Protein AF-A0A6A3A1A5-F1 (afdb_monomer_lite)

pLDDT: mean 79.84, std 13.4, range [32.91, 95.06]

InterPro domains:
  IPR002547 tRNA-binding domain [PF01588] (371-447)
  IPR002547 tRNA-binding domain [PS50886] (339-449)
  IPR009080 Aminoacyl-tRNA synthetase, class Ia, anticodon-binding [SSF47323] (208-322)
  IPR012340 Nucleic acid-binding, OB-fold [G3DSA:2.40.50.140] (374-508)
  IPR012340 Nucleic acid-binding, OB-fold [SSF50249] (371-505)
  IPR014729 Rossmann-like alpha/beta/alpha sandwich fold [G3DSA:3.40.50.620] (136-207)
  IPR015413 Methionyl/Leucyl tRNA synthetase [PF09334] (20-138)
  IPR023458 Methionine-tRNA ligase, type 1 [PTHR45765] (136-325)
  IPR041872 Methionyl-tRNA synthetase, anticodon-binding domain [PF19303] (242-322)
  IPR041872 Methionyl-tRNA synthetase, anticodon-binding domain [cd07957] (204-322)

Organism: Hibiscus syriacus (NCBI:txid106335)

Radius of gyration: 35.52 Å; chains: 1; bounding box: 80×57×91 Å

Secondary structure (DSSP, 8-state):
-EEEEEEEEEETTEEPPGGGEEEE---TTT--TTEESSB-TTT--B--TTT-EEEEETTT-PPPEEEEEEEEEE-GGGGHHHHHHHHHHHHHHTT--HHHHHHHHHHHHH----EE-EES-SSSEEPSSGGGTT-EE----SGGG-S----------PPPPEETTB--BTTTTBS--HHHHHHHT------SSEE-HHHHHHHIIIIIIIIIIHHHHHHHHHHHSTTS-TTSPPP-TTGGGSHHHHHHHHHHHHHHHHHHHHHHTT-HHHHHHHHHHHHHHHHHHHGGGGT-TTHHHHHHHHHHHHHHHHHHHHTTT-HHHHHHHHHHHHHHT-HHHHTT--GGGS---SGGGSHHHHHT-GGGSSPPPEEEEE--SSSSPEEEEESGGGTS-HHHHTT----EE-SSPPEEETTEEE--EE-EEE-TTSS-EEE-BPPTTPPTTPPPB-TT---PPPSS--GGGTHHHHHGGGEEE-TTSBEEETTEEPEETTEE-B-SS--S-EE-

Foldseek 3Di:
DDKDKDKAWADVPAGDDQQQKFAFDLDPVFRRGGQTCQAGPGPGDGHHSVSGDQIAGNPPRDGTDIDIDMFDWDPVLVCLVVVVVCCVVLCVQQVEDPVVNVVVVVCSVVPDDIDTQKDQDCDADADPDPSGRNIHGRDDDDVVVVDDDDDDRYHYDDDAADEPPGRDDPVVVGDADPVNCVVVPDQDDDDDSYDDPVVVVCCCVVQVVVQVVVLLVVLLCQCQDPPHVLLFQFDDPPLCVDPLSVVLLVLQLVLLVQLVVCVSSVVVVSLVVSLSVLSNSLVVLLVCCVPDDVCVNSSSLLSVLSLLVSLLSCCVPCVVVSCVSVVSSCVSQLQNVVLVDDPVLRQDSPPPPCSSVVSSNSNNSDFGWDWDFAFQPDPGTFIAIHPCCVAAPPVNVPPAAADKAQQEDFDSNRNDGGRIGTKWFAAPNRPHIWTFGAPPPADRNFDWDFPPDDDDDDNHDDVVVVVVVVQQVQWFAAPVQFTDGVNTFGATPNGTTGTDDRHRTGMD

Structure (mmCIF, N/CA/C/O backbone):
data_AF-A0A6A3A1A5-F1
#
_entry.id   AF-A0A6A3A1A5-F1
#
loop_
_atom_site.group_PDB
_atom_site.id
_atom_site.type_symbol
_atom_site.label_atom_id
_atom_site.label_alt_id
_atom_site.label_comp_id
_atom_site.label_asym_id
_atom_site.label_entity_id
_atom_site.label_seq_id
_atom_site.pdbx_PDB_ins_code
_atom_site.Cartn_x
_atom_site.Cartn_y
_atom_site.Cartn_z
_atom_site.occupancy
_atom_site.B_iso_or_equiv
_atom_site.auth_seq_id
_atom_site.auth_comp_id
_atom_site.auth_asym_id
_atom_site.auth_atom_id
_atom_site.pdbx_PDB_model_num
ATOM 1 N N . MET A 1 1 ? -13.656 -14.746 38.574 1.00 76.81 1 MET A N 1
ATOM 2 C CA . MET A 1 1 ? -15.006 -14.304 38.149 1.00 76.81 1 MET A CA 1
ATOM 3 C C . MET A 1 1 ? -15.901 -14.250 39.373 1.00 76.81 1 MET A C 1
ATOM 5 O O . MET A 1 1 ? -15.632 -14.984 40.316 1.00 76.81 1 MET A O 1
ATOM 9 N N . ARG A 1 2 ? -16.934 -13.405 39.369 1.00 81.06 2 ARG A N 1
ATOM 10 C CA . ARG A 1 2 ? -17.910 -13.307 40.463 1.00 81.06 2 ARG A CA 1
ATOM 11 C C . ARG A 1 2 ? -19.322 -13.507 39.933 1.00 81.06 2 ARG A C 1
ATOM 13 O O . ARG A 1 2 ? -19.659 -12.986 38.877 1.00 81.06 2 ARG A O 1
ATOM 20 N N . ASP A 1 3 ? -20.136 -14.246 40.668 1.00 82.56 3 ASP A N 1
ATOM 21 C CA . ASP A 1 3 ? -21.567 -14.363 40.411 1.00 82.56 3 ASP A CA 1
ATOM 22 C C . ASP A 1 3 ? -22.313 -13.227 41.117 1.00 82.56 3 ASP A C 1
ATOM 24 O O . ASP A 1 3 ? -22.143 -13.025 42.321 1.00 82.56 3 ASP A O 1
ATOM 28 N N . VAL A 1 4 ? -23.102 -12.462 40.367 1.00 78.06 4 VAL A N 1
ATOM 29 C CA . VAL A 1 4 ? -23.831 -11.301 40.880 1.00 78.06 4 VAL A CA 1
ATOM 30 C C . VAL A 1 4 ? -25.285 -11.359 40.433 1.00 78.06 4 VAL A C 1
ATOM 32 O O . VAL A 1 4 ? -25.590 -11.536 39.253 1.00 78.06 4 VAL A O 1
ATOM 35 N N . LYS A 1 5 ? -26.196 -11.147 41.383 1.00 76.00 5 LYS A N 1
ATOM 36 C CA . LYS A 1 5 ? -27.629 -10.981 41.131 1.00 76.00 5 LYS A CA 1
ATOM 37 C C . LYS A 1 5 ? -27.909 -9.526 40.728 1.00 76.00 5 LYS A C 1
ATOM 39 O O . LYS A 1 5 ? -27.595 -8.612 41.485 1.00 76.00 5 LYS A O 1
ATOM 44 N N . GLN A 1 6 ? -28.491 -9.305 39.552 1.00 65.69 6 GLN A N 1
ATOM 45 C CA . GLN A 1 6 ? -28.834 -7.980 39.023 1.00 65.69 6 GLN A CA 1
ATOM 46 C C . GLN A 1 6 ? -30.323 -7.860 38.703 1.00 65.69 6 GLN A C 1
ATOM 48 O O . GLN A 1 6 ? -30.941 -8.811 38.221 1.00 65.69 6 GLN A O 1
ATOM 53 N N . ARG A 1 7 ? -30.882 -6.664 38.920 1.00 65.12 7 ARG A N 1
ATOM 54 C CA . ARG A 1 7 ? -32.235 -6.299 38.484 1.00 65.12 7 ARG A CA 1
ATOM 55 C C . ARG A 1 7 ? -32.226 -5.926 37.006 1.00 65.12 7 ARG A C 1
ATOM 57 O O . ARG A 1 7 ? -31.528 -4.997 36.620 1.00 65.12 7 ARG A O 1
ATOM 64 N N . MET A 1 8 ? -33.042 -6.599 36.202 1.00 64.38 8 MET A N 1
ATOM 65 C CA . MET A 1 8 ? -33.191 -6.329 34.772 1.00 64.38 8 MET A CA 1
ATOM 66 C C . MET A 1 8 ? -34.651 -6.281 34.326 1.00 64.38 8 MET A C 1
ATOM 68 O O . MET A 1 8 ? -35.549 -6.810 34.976 1.00 64.38 8 MET A O 1
ATOM 72 N N . VAL A 1 9 ? -34.890 -5.628 33.191 1.00 60.69 9 VAL A N 1
ATOM 73 C CA . VAL A 1 9 ? -36.220 -5.351 32.637 1.00 60.69 9 VAL A CA 1
ATOM 74 C C . VAL A 1 9 ? -36.579 -6.409 31.575 1.00 60.69 9 VAL A C 1
ATOM 76 O O . VAL A 1 9 ? -35.841 -6.620 30.612 1.00 60.69 9 VAL A O 1
ATOM 79 N N . GLY A 1 10 ? -37.711 -7.110 31.724 1.00 61.41 10 GLY A N 1
ATOM 80 C CA . GLY A 1 10 ? -38.083 -8.248 30.865 1.00 61.41 10 GLY A CA 1
ATOM 81 C C . GLY A 1 10 ? -39.586 -8.447 30.629 1.00 61.41 10 GLY A C 1
ATOM 82 O O . GLY A 1 10 ? -40.432 -7.804 31.241 1.00 61.41 10 GLY A O 1
ATOM 83 N N . LYS A 1 11 ? -39.944 -9.353 29.711 1.00 59.53 11 LYS A N 1
ATOM 84 C CA . LYS A 1 11 ? -41.314 -9.881 29.530 1.00 59.53 11 LYS A CA 1
ATOM 85 C C . LYS A 1 11 ? -41.496 -11.130 30.410 1.00 59.53 11 LYS A C 1
ATOM 87 O O . LYS A 1 11 ? -40.517 -11.731 30.850 1.00 59.53 11 LYS A O 1
ATOM 92 N N . LEU A 1 12 ? -42.742 -11.560 30.634 1.00 44.59 12 LEU A N 1
ATOM 93 C CA . LEU A 1 12 ? -43.033 -12.895 31.164 1.00 44.59 12 LEU A CA 1
ATOM 94 C C . LEU A 1 12 ? -42.246 -13.962 30.366 1.00 44.59 12 LEU A C 1
ATOM 96 O O . LEU A 1 12 ? -42.511 -14.164 29.185 1.00 44.59 12 LEU A O 1
ATOM 100 N N . GLY A 1 13 ? -41.236 -14.564 31.000 1.00 49.72 13 GLY A N 1
ATOM 101 C CA . GLY A 1 13 ? -40.417 -15.657 30.454 1.00 49.72 13 GLY A CA 1
ATOM 102 C C . GLY A 1 13 ? -39.107 -15.264 29.752 1.00 49.72 13 GLY A C 1
ATOM 103 O O . GLY A 1 13 ? -38.306 -16.153 29.502 1.00 49.72 13 GLY A O 1
ATOM 104 N N . TYR A 1 14 ? -38.846 -13.978 29.465 1.00 53.47 14 TYR A N 1
ATOM 105 C CA . TYR A 1 14 ? -37.636 -13.546 28.735 1.00 53.47 14 TYR A CA 1
ATOM 106 C C . TYR A 1 14 ? -37.148 -12.154 29.158 1.00 53.47 14 TYR A C 1
ATOM 108 O O . TYR A 1 14 ? -37.941 -11.212 29.223 1.00 53.47 14 TYR A O 1
ATOM 116 N N . LEU A 1 15 ? -35.842 -11.991 29.374 1.00 58.62 15 LEU A N 1
ATOM 117 C CA . LEU A 1 15 ? -35.210 -10.680 29.559 1.00 58.62 15 LEU A CA 1
ATOM 118 C C . LEU A 1 15 ? -34.988 -10.006 28.198 1.00 58.62 15 LEU A C 1
ATOM 120 O O . LEU A 1 15 ? -34.733 -10.677 27.197 1.00 58.62 15 LEU A O 1
ATOM 124 N N . LYS A 1 16 ? -35.174 -8.684 28.124 1.00 59.16 16 LYS A N 1
ATOM 125 C CA . LYS A 1 16 ? -35.008 -7.928 26.875 1.00 59.16 16 LYS A CA 1
ATOM 126 C C . LYS A 1 16 ? -33.674 -7.206 26.879 1.00 59.16 16 LYS A C 1
ATOM 128 O O . LYS A 1 16 ? -33.283 -6.640 27.889 1.00 59.16 16 LYS A O 1
ATOM 133 N N . ALA A 1 17 ? -33.018 -7.195 25.722 1.00 60.91 17 ALA A N 1
ATOM 134 C CA . ALA A 1 17 ? -31.875 -6.324 25.499 1.00 60.91 17 ALA A CA 1
ATOM 135 C C . ALA A 1 17 ? -32.275 -4.856 25.737 1.00 60.91 17 ALA A C 1
ATOM 137 O O . ALA A 1 17 ? -33.396 -4.465 25.404 1.00 60.91 17 ALA A O 1
ATOM 138 N N . GLU A 1 18 ? -31.358 -4.062 26.285 1.00 58.53 18 GLU A N 1
ATOM 139 C CA . GLU A 1 18 ? -31.591 -2.686 26.755 1.00 58.53 18 GLU A CA 1
ATOM 140 C C . GLU A 1 18 ? -32.199 -1.785 25.662 1.00 58.53 18 GLU A C 1
ATOM 142 O O . GLU A 1 18 ? -33.155 -1.057 25.915 1.00 58.53 18 GLU A O 1
ATOM 147 N N . TRP A 1 19 ? -31.775 -1.956 24.404 1.00 57.47 19 TRP A N 1
ATOM 148 C CA . TRP A 1 19 ? -32.300 -1.240 23.229 1.00 57.47 19 TRP A CA 1
ATOM 149 C C . TRP A 1 19 ? -33.741 -1.611 22.824 1.00 57.47 19 TRP A C 1
ATOM 151 O O . TRP A 1 19 ? -34.354 -0.942 21.987 1.00 57.47 19 TRP A O 1
ATOM 161 N N . ARG A 1 20 ? -34.300 -2.701 23.369 1.00 73.69 20 ARG A N 1
ATOM 162 C CA . ARG A 1 20 ? -35.697 -3.122 23.138 1.00 73.69 20 ARG A CA 1
ATOM 163 C C . ARG A 1 20 ? -36.667 -2.548 24.168 1.00 73.69 20 ARG A C 1
ATOM 165 O O . ARG A 1 20 ? -37.877 -2.759 24.024 1.00 73.69 20 ARG A O 1
ATOM 172 N N . VAL A 1 21 ? -36.161 -1.862 25.189 1.00 81.88 21 VAL A N 1
ATOM 173 C CA . VAL A 1 21 ? -36.958 -1.095 26.147 1.00 81.88 21 VAL A CA 1
ATOM 174 C C . VAL A 1 21 ? -36.937 0.362 25.701 1.00 81.88 21 VAL A C 1
ATOM 176 O O . VAL A 1 21 ? -35.873 0.918 25.440 1.00 81.88 21 VAL A O 1
ATOM 179 N N . VAL A 1 22 ? -38.117 0.957 25.573 1.00 87.44 22 VAL A N 1
ATOM 180 C CA . VAL A 1 22 ? -38.284 2.386 25.299 1.00 87.44 22 VAL A CA 1
ATOM 181 C C . VAL A 1 22 ? -39.230 2.982 26.327 1.00 87.44 22 VAL A C 1
ATOM 183 O O . VAL A 1 22 ? -40.044 2.264 26.899 1.00 87.44 22 VAL A O 1
ATOM 186 N N . GLY A 1 23 ? -39.135 4.273 26.585 1.00 90.69 23 GLY A N 1
ATOM 187 C CA . GLY A 1 23 ? -40.012 4.950 27.530 1.00 90.69 23 GLY A CA 1
ATOM 188 C C . GLY A 1 23 ? -39.752 6.443 27.546 1.00 90.69 23 GLY A C 1
ATOM 189 O O . GLY A 1 23 ? -38.970 6.962 26.750 1.00 90.69 23 GLY A O 1
ATOM 190 N N . THR A 1 24 ? -40.394 7.127 28.477 1.00 93.31 24 THR A N 1
ATOM 191 C CA . THR A 1 24 ? -40.238 8.564 28.649 1.00 93.31 24 THR A CA 1
ATOM 192 C C . THR A 1 24 ? -38.927 8.869 29.378 1.00 93.31 24 THR A C 1
ATOM 194 O O . THR A 1 24 ? -38.619 8.290 30.424 1.00 93.31 24 THR A O 1
ATOM 197 N N . CYS A 1 25 ? -38.136 9.786 28.816 1.00 92.12 25 CYS A N 1
ATOM 198 C CA . CYS A 1 25 ? -36.858 10.227 29.363 1.00 92.12 25 CYS A CA 1
ATOM 199 C C . CYS A 1 25 ? -37.052 10.750 30.799 1.00 92.12 25 CYS A C 1
ATOM 201 O O . CYS A 1 25 ? -37.903 11.619 31.018 1.00 92.12 25 CYS A O 1
ATOM 203 N N . PRO A 1 26 ? -36.276 10.264 31.787 1.00 91.56 26 PRO A N 1
ATOM 204 C CA . PRO A 1 26 ? -36.443 10.687 33.175 1.00 91.56 26 PRO A CA 1
ATOM 205 C C . PRO A 1 26 ? -35.961 12.117 33.436 1.00 91.56 26 PRO A C 1
ATOM 207 O O . PRO A 1 26 ? -36.340 12.706 34.448 1.00 91.56 26 PRO A O 1
ATOM 210 N N . ASP A 1 27 ? -35.151 12.672 32.533 1.00 88.81 27 ASP A N 1
ATOM 211 C CA . ASP A 1 27 ? -34.577 14.007 32.647 1.00 88.81 27 ASP A CA 1
ATOM 212 C C . ASP A 1 27 ? -35.651 15.102 32.538 1.00 88.81 27 ASP A C 1
ATOM 214 O O . ASP A 1 27 ? -36.343 15.212 31.521 1.00 88.81 27 ASP A O 1
ATOM 218 N N . GLY A 1 28 ? -35.791 15.902 33.602 1.00 80.38 28 GLY A N 1
ATOM 219 C CA . GLY A 1 28 ? -36.913 16.828 33.799 1.00 80.38 28 GLY A CA 1
ATOM 220 C C . GLY A 1 28 ? -37.053 17.924 32.737 1.00 80.38 28 GLY A C 1
ATOM 221 O O . GLY A 1 28 ? -38.156 18.425 32.545 1.00 80.38 28 GLY A O 1
ATOM 222 N N . GLY A 1 29 ? -35.977 18.256 32.014 1.00 86.12 29 GLY A N 1
ATOM 223 C CA . GLY A 1 29 ? -36.004 19.223 30.910 1.00 86.12 29 GLY A CA 1
ATOM 224 C C . GLY A 1 29 ? -36.288 18.616 29.531 1.00 86.12 29 GLY A C 1
ATOM 225 O O . GLY A 1 29 ? -36.500 19.348 28.569 1.00 86.12 29 GLY A O 1
ATOM 226 N N . CYS A 1 30 ? -36.285 17.285 29.396 1.00 90.44 30 CYS A N 1
ATOM 227 C CA . CYS A 1 30 ? -36.340 16.618 28.094 1.00 90.44 30 CYS A CA 1
ATOM 228 C C . CYS A 1 30 ? -37.733 16.068 27.758 1.00 90.44 30 CYS A C 1
ATOM 230 O O . CYS A 1 30 ? -38.240 16.328 26.658 1.00 90.44 30 CYS A O 1
ATOM 232 N N . ASN A 1 31 ? -38.303 15.281 28.685 1.00 87.50 31 ASN A N 1
ATOM 233 C CA . ASN A 1 31 ? -39.587 14.570 28.568 1.00 87.50 31 ASN A CA 1
ATOM 234 C C . ASN A 1 31 ? -39.812 13.860 27.215 1.00 87.50 31 ASN A C 1
ATOM 236 O O . ASN A 1 31 ? -40.934 13.774 26.729 1.00 87.50 31 ASN A O 1
ATOM 240 N N . TYR A 1 32 ? -38.747 13.366 26.574 1.00 92.44 32 TYR A N 1
ATOM 241 C CA . TYR A 1 32 ? -38.861 12.627 25.315 1.00 92.44 32 TYR A CA 1
ATOM 242 C C . TYR A 1 32 ? -39.526 11.272 25.550 1.00 92.44 32 TYR A C 1
ATOM 244 O O . TYR A 1 32 ? -38.970 10.450 26.269 1.00 92.44 32 TYR A O 1
ATOM 252 N N . ASP A 1 33 ? -40.687 11.037 24.949 1.00 90.81 33 ASP A N 1
ATOM 253 C CA . ASP A 1 33 ? -41.569 9.890 25.210 1.00 90.81 33 ASP A CA 1
ATOM 254 C C . ASP A 1 33 ? -41.055 8.535 24.690 1.00 90.81 33 ASP A C 1
ATOM 256 O O . ASP A 1 33 ? -41.625 7.486 25.004 1.00 90.81 33 ASP A O 1
ATOM 260 N N . SER A 1 34 ? -40.002 8.555 23.872 1.00 89.94 34 SER A N 1
ATOM 261 C CA . SER A 1 34 ? -39.495 7.408 23.112 1.00 89.94 34 SER A CA 1
ATOM 262 C C . SER A 1 34 ? -37.984 7.218 23.288 1.00 89.94 34 SER A C 1
ATOM 264 O O . SER A 1 34 ? -37.296 6.732 22.389 1.00 89.94 34 SER A O 1
ATOM 266 N N . ALA A 1 35 ? -37.448 7.599 24.450 1.00 89.00 35 ALA A N 1
ATOM 267 C CA . ALA A 1 35 ? -36.057 7.350 24.816 1.00 89.00 35 ALA A CA 1
ATOM 268 C C . ALA A 1 35 ? -35.770 5.843 24.880 1.00 89.00 35 ALA A C 1
ATOM 270 O O . ALA A 1 35 ? -36.608 5.064 25.340 1.00 89.00 35 ALA A O 1
ATOM 271 N N . ARG A 1 36 ? -34.584 5.420 24.422 1.00 87.62 36 ARG A N 1
ATOM 272 C CA . ARG A 1 36 ? -34.140 4.024 24.528 1.00 87.62 36 ARG A CA 1
ATOM 273 C C . ARG A 1 36 ? -33.562 3.759 25.915 1.00 87.62 36 ARG A C 1
ATOM 275 O O . ARG A 1 36 ? -33.105 4.678 26.589 1.00 87.62 36 ARG A O 1
ATOM 282 N N . GLY A 1 37 ? -33.590 2.495 26.331 1.00 82.00 37 GLY A N 1
ATOM 283 C CA . GLY A 1 37 ? -33.089 2.065 27.634 1.00 82.00 37 GLY A CA 1
ATOM 284 C C . GLY A 1 37 ? -31.610 2.351 27.878 1.00 82.00 37 GLY A C 1
ATOM 285 O O . GLY A 1 37 ? -31.226 2.435 29.033 1.00 82.00 37 GLY A O 1
ATOM 286 N N . ASP A 1 38 ? -30.811 2.518 26.823 1.00 79.75 38 ASP A N 1
ATOM 287 C CA . ASP A 1 38 ? -29.381 2.839 26.875 1.00 79.75 38 ASP A CA 1
ATOM 288 C C . ASP A 1 38 ? -29.088 4.342 26.729 1.00 79.75 38 ASP A C 1
ATOM 290 O O . ASP A 1 38 ? -28.154 4.868 27.337 1.00 79.75 38 ASP A O 1
ATOM 294 N N . GLN A 1 39 ? -29.875 5.054 25.917 1.00 84.12 39 GLN A N 1
ATOM 295 C CA . GLN A 1 39 ? -29.650 6.467 25.623 1.00 84.12 39 GLN A CA 1
ATOM 296 C C . GLN A 1 39 ? -30.929 7.177 25.156 1.00 84.12 39 GLN A C 1
ATOM 298 O O . GLN A 1 39 ? -31.705 6.659 24.347 1.00 84.12 39 GLN A O 1
ATOM 303 N N . CYS A 1 40 ? -31.123 8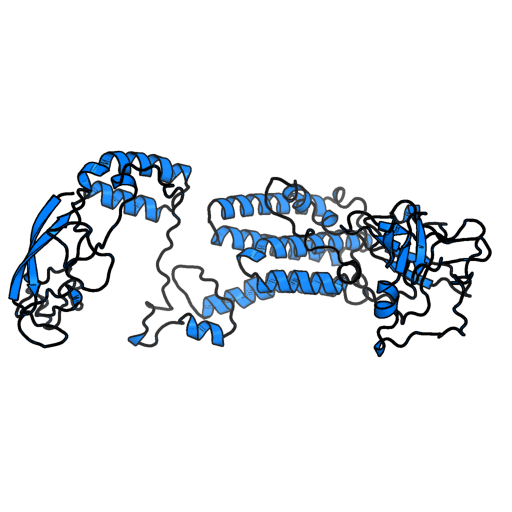.420 25.600 1.00 86.00 40 CYS A N 1
ATOM 304 C CA . CYS A 1 40 ? -32.138 9.306 25.035 1.00 86.00 40 CYS A CA 1
ATOM 305 C C . CYS A 1 40 ? -31.648 9.929 23.720 1.00 86.00 40 CYS A C 1
ATOM 307 O O . CYS A 1 40 ? -30.655 10.650 23.706 1.00 86.00 40 CYS A O 1
ATOM 309 N N . GLU A 1 41 ? -32.381 9.736 22.625 1.00 85.12 41 GLU A N 1
ATOM 310 C CA . GLU A 1 41 ? -32.012 10.298 21.314 1.00 85.12 41 GLU A CA 1
ATOM 311 C C . GLU A 1 41 ? -32.230 11.816 21.215 1.00 85.12 41 GLU A C 1
ATOM 313 O O . GLU A 1 41 ? -31.606 12.464 20.381 1.00 85.12 41 GLU A O 1
ATOM 318 N N . LYS A 1 42 ? -33.080 12.399 22.075 1.00 86.25 42 LYS A N 1
ATOM 319 C CA . LYS A 1 42 ? -33.354 13.845 22.079 1.00 86.25 42 LYS A CA 1
ATOM 320 C C . LYS A 1 42 ? -32.294 14.645 22.839 1.00 86.25 42 LYS A C 1
ATOM 322 O O . LYS A 1 42 ? -31.847 15.669 22.342 1.00 86.25 42 LYS A O 1
ATOM 327 N N . CYS A 1 43 ? -31.912 14.212 24.045 1.00 88.06 43 CYS A N 1
ATOM 328 C CA . CYS A 1 43 ? -30.941 14.938 24.883 1.00 88.06 43 CYS A CA 1
ATOM 329 C C . CYS A 1 43 ? -29.560 14.273 24.980 1.00 88.06 43 CYS A C 1
ATOM 331 O O . CYS A 1 43 ? -28.675 14.814 25.632 1.00 88.06 43 CYS A O 1
ATOM 333 N N . GLY A 1 44 ? -29.362 13.093 24.384 1.00 81.69 44 GLY A N 1
ATOM 334 C CA . GLY A 1 44 ? -28.078 12.383 24.367 1.00 81.69 44 GLY A CA 1
ATOM 335 C C . GLY A 1 44 ? -27.676 11.712 25.686 1.00 81.69 44 GLY A C 1
ATOM 336 O O . GLY A 1 44 ? -26.667 11.006 25.711 1.00 81.69 44 GLY A O 1
ATOM 337 N N . LYS A 1 45 ? -28.448 11.888 26.767 1.00 83.69 45 LYS A N 1
ATOM 338 C CA . LYS A 1 45 ? -28.160 11.324 28.094 1.00 83.69 45 LYS A CA 1
ATOM 339 C C . LYS A 1 45 ? -28.122 9.794 28.046 1.00 83.69 45 LYS A C 1
ATOM 341 O O . LYS A 1 45 ? -29.052 9.182 27.520 1.00 83.69 45 LYS A O 1
ATOM 346 N N . LEU A 1 46 ? -27.068 9.203 28.611 1.00 82.50 46 LEU A N 1
ATOM 347 C CA . LEU A 1 46 ? -26.982 7.762 28.863 1.00 82.50 46 LEU A CA 1
ATOM 348 C C . LEU A 1 46 ? -27.935 7.399 30.004 1.00 82.50 46 LEU A C 1
ATOM 350 O O . LEU A 1 46 ? -27.969 8.094 31.020 1.00 82.50 46 LEU A O 1
ATOM 354 N N . LEU A 1 47 ? -28.721 6.347 29.814 1.00 82.38 47 LEU A N 1
ATOM 355 C CA . LEU A 1 47 ? -29.782 5.931 30.729 1.00 82.38 47 LEU A CA 1
ATOM 356 C C . LEU A 1 47 ? -29.585 4.471 31.129 1.00 82.38 47 LEU A C 1
ATOM 358 O O . LEU A 1 47 ? -28.976 3.698 30.392 1.00 82.38 47 LEU A O 1
ATOM 362 N N . ASN A 1 48 ? -30.148 4.089 32.275 1.00 80.81 48 ASN A N 1
ATOM 363 C CA . ASN A 1 48 ? -30.448 2.686 32.543 1.00 80.81 48 ASN A CA 1
ATOM 364 C C . ASN A 1 48 ? -31.916 2.393 32.194 1.00 80.81 48 ASN A C 1
ATOM 366 O O . ASN A 1 48 ? -32.795 3.198 32.519 1.00 80.81 48 ASN A O 1
ATOM 370 N N . PRO A 1 49 ? -32.255 1.211 31.645 1.00 81.06 49 PRO A N 1
ATOM 371 C CA . PRO A 1 49 ? -33.639 0.891 31.286 1.00 81.06 49 PRO A CA 1
ATOM 372 C C . PRO A 1 49 ? -34.616 0.923 32.469 1.00 81.06 49 PRO A C 1
ATOM 374 O O . PRO A 1 49 ? -35.817 1.086 32.274 1.00 81.06 49 PRO A O 1
ATOM 377 N N . THR A 1 50 ? -34.112 0.744 33.695 1.00 82.38 50 THR A N 1
ATOM 378 C CA . THR A 1 50 ? -34.885 0.818 34.944 1.00 82.38 50 THR A CA 1
ATOM 379 C C . THR A 1 50 ? -35.255 2.242 35.354 1.00 82.38 50 THR A C 1
ATOM 381 O O . THR A 1 50 ? -36.121 2.407 36.205 1.00 82.38 50 THR A O 1
ATOM 384 N N . GLU A 1 51 ? -34.598 3.254 34.788 1.00 86.31 51 GLU A N 1
ATOM 385 C CA . GLU A 1 51 ? -34.826 4.673 35.091 1.00 86.31 51 GLU A CA 1
ATOM 386 C C . GLU A 1 51 ? -35.864 5.310 34.158 1.00 86.31 51 GLU A C 1
ATOM 388 O O . GLU A 1 51 ? -36.335 6.413 34.424 1.00 86.31 51 GLU A O 1
ATOM 393 N N . LEU A 1 52 ? -36.232 4.636 33.063 1.00 87.50 52 LEU A N 1
ATOM 394 C CA . LEU A 1 52 ? -37.246 5.127 32.134 1.00 87.50 52 LEU A CA 1
ATOM 395 C C . LEU A 1 52 ? -38.608 5.252 32.825 1.00 87.50 52 LEU A C 1
ATOM 397 O O . LEU A 1 52 ? -39.080 4.323 33.484 1.00 87.50 52 LEU A O 1
ATOM 401 N N . LYS A 1 53 ? -39.275 6.387 32.606 1.00 89.81 53 LYS A N 1
ATOM 402 C CA . LYS A 1 53 ? -40.677 6.574 32.988 1.00 89.81 53 LYS A CA 1
ATOM 403 C C . LYS A 1 53 ? -41.558 5.842 31.976 1.00 89.81 53 LYS A C 1
ATOM 405 O O . LYS A 1 53 ? -41.256 5.843 30.787 1.00 89.81 53 LYS A O 1
ATOM 410 N N . GLU A 1 54 ? -42.629 5.209 32.447 1.00 88.94 54 GLU A N 1
ATOM 411 C CA . GLU A 1 54 ? -43.577 4.460 31.602 1.00 88.94 54 GLU A CA 1
ATOM 412 C C . GLU A 1 54 ? -42.886 3.520 30.590 1.00 88.94 54 GLU A C 1
ATOM 414 O O . GLU A 1 54 ? -43.096 3.621 29.373 1.00 88.94 54 GLU A O 1
ATOM 419 N N . PRO A 1 55 ? -42.010 2.612 31.062 1.00 88.06 55 PRO A N 1
ATOM 420 C CA . PRO A 1 55 ? -41.256 1.761 30.165 1.00 88.06 55 PRO A CA 1
ATOM 421 C C . PRO A 1 55 ? -42.213 0.843 29.404 1.00 88.06 55 PRO A C 1
ATOM 423 O O . PRO A 1 55 ? -43.124 0.229 29.964 1.00 88.06 55 PRO A O 1
ATOM 426 N N . ARG A 1 56 ? -41.964 0.703 28.109 1.00 87.44 56 ARG A N 1
ATOM 427 C CA . ARG A 1 56 ? -42.700 -0.159 27.192 1.00 87.44 56 ARG A CA 1
ATOM 428 C C . ARG A 1 56 ? -41.742 -0.918 26.293 1.00 87.44 56 ARG A C 1
ATOM 430 O O . ARG A 1 56 ? -40.622 -0.507 25.988 1.00 87.44 56 ARG A O 1
ATOM 437 N N . CYS A 1 57 ? -42.164 -2.098 25.870 1.00 83.00 57 CYS A N 1
ATOM 438 C CA . CYS A 1 57 ? -41.391 -2.870 24.914 1.00 83.00 57 CYS A CA 1
ATOM 439 C C . CYS A 1 57 ? -41.529 -2.302 23.500 1.00 83.00 57 CYS A C 1
ATOM 441 O O . CYS A 1 57 ? -42.628 -2.324 22.957 1.00 83.00 57 CYS A O 1
ATOM 443 N N . LYS A 1 58 ? -40.412 -2.037 22.814 1.00 82.56 58 LYS A N 1
ATOM 444 C CA . LYS A 1 58 ? -40.420 -1.596 21.408 1.00 82.56 58 LYS A CA 1
ATOM 445 C C . LYS A 1 58 ? -41.159 -2.551 20.453 1.00 82.56 58 LYS A C 1
ATOM 447 O O . LYS A 1 58 ? -41.848 -2.106 19.550 1.00 82.56 58 LYS A O 1
ATOM 452 N N . THR A 1 59 ? -41.042 -3.865 20.659 1.00 81.56 59 THR A N 1
ATOM 453 C CA . THR A 1 59 ? -41.675 -4.884 19.797 1.00 81.56 59 THR A CA 1
ATOM 454 C C . THR A 1 59 ? -43.159 -5.135 20.091 1.00 81.56 59 THR A C 1
ATOM 456 O O . THR A 1 59 ? -43.949 -5.217 19.165 1.00 81.56 59 THR A O 1
ATOM 459 N N . CYS A 1 60 ? -43.544 -5.328 21.358 1.00 81.31 60 CYS A N 1
ATOM 460 C CA . CYS A 1 60 ? -44.893 -5.781 21.728 1.00 81.31 60 CYS A CA 1
ATOM 461 C C . CYS A 1 60 ? -45.696 -4.773 22.558 1.00 81.31 60 CYS A C 1
ATOM 463 O O . CYS A 1 60 ? -46.743 -5.146 23.070 1.00 81.31 60 CYS A O 1
ATOM 465 N N . GLN A 1 61 ? -45.167 -3.568 22.785 1.00 84.94 61 GLN A N 1
ATOM 466 C CA . GLN A 1 61 ? -45.767 -2.443 23.524 1.00 84.94 61 GLN A CA 1
ATOM 467 C C . GLN A 1 61 ? -46.133 -2.675 25.004 1.00 84.94 61 GLN A C 1
ATOM 469 O O . GLN A 1 61 ? -46.297 -1.719 25.746 1.00 84.94 61 GLN A O 1
ATOM 474 N N . ASN A 1 62 ? -46.151 -3.917 25.491 1.00 84.69 62 ASN A N 1
ATOM 475 C CA . ASN A 1 62 ? -46.404 -4.224 26.903 1.00 84.69 62 ASN A CA 1
ATOM 476 C C . ASN A 1 62 ? -45.365 -3.613 27.858 1.00 84.69 62 ASN A C 1
ATOM 478 O O . ASN A 1 62 ? -44.163 -3.602 27.548 1.00 84.69 62 ASN A O 1
ATOM 482 N N . THR A 1 63 ? -45.824 -3.240 29.058 1.00 82.94 63 THR A N 1
ATOM 483 C CA . THR A 1 63 ? -44.983 -2.816 30.184 1.00 82.94 63 THR A CA 1
ATOM 484 C C . THR A 1 63 ? -44.071 -3.965 30.621 1.00 82.94 63 THR A C 1
ATOM 486 O O . THR A 1 63 ? -44.551 -5.054 30.965 1.00 82.94 63 THR A O 1
ATOM 489 N N . PRO A 1 64 ? -42.745 -3.785 30.578 1.00 80.50 64 PRO A N 1
ATOM 490 C CA . PRO A 1 64 ? -41.821 -4.805 31.013 1.00 80.50 64 PRO A CA 1
ATOM 491 C C . PRO A 1 64 ? -41.756 -4.853 32.547 1.00 80.50 64 PRO A C 1
ATOM 493 O O . PRO A 1 64 ? -41.949 -3.856 33.236 1.00 80.50 64 PRO A O 1
ATOM 496 N N . ARG A 1 65 ? -41.488 -6.039 33.091 1.00 77.81 65 ARG A N 1
ATOM 497 C CA . ARG A 1 65 ? -41.360 -6.284 34.530 1.00 77.81 65 ARG A CA 1
ATOM 498 C C . ARG A 1 65 ? -39.896 -6.344 34.922 1.00 77.81 65 ARG A C 1
ATOM 500 O O . ARG A 1 65 ? -39.089 -6.940 34.208 1.00 77.81 65 ARG A O 1
ATOM 507 N N . ILE A 1 66 ? -39.583 -5.791 36.085 1.00 76.31 66 ILE A N 1
ATOM 508 C CA . ILE A 1 66 ? -38.268 -5.940 36.698 1.00 76.31 66 ILE A CA 1
ATOM 509 C C . ILE A 1 66 ? -38.161 -7.357 37.270 1.00 76.31 66 ILE A C 1
ATOM 511 O O . ILE A 1 66 ? -39.070 -7.832 37.953 1.00 76.31 66 ILE A O 1
ATOM 515 N N . ARG A 1 67 ? -37.066 -8.044 36.961 1.00 76.25 67 ARG A N 1
ATOM 516 C CA . ARG A 1 67 ? -36.741 -9.385 37.445 1.00 76.25 67 ARG A CA 1
ATOM 517 C C . ARG A 1 67 ? -35.287 -9.440 37.852 1.00 76.25 67 ARG A C 1
ATOM 519 O O . ARG A 1 67 ? -34.440 -8.819 37.216 1.00 76.25 67 ARG A O 1
ATOM 526 N N . ASP A 1 68 ? -35.010 -10.232 38.871 1.00 80.44 68 ASP A N 1
ATOM 527 C CA . ASP A 1 68 ? -33.638 -10.518 39.238 1.00 80.44 68 ASP A CA 1
ATOM 528 C C . ASP A 1 68 ? -33.089 -11.663 38.388 1.00 80.44 68 ASP A C 1
ATOM 530 O O . ASP A 1 68 ? -33.775 -12.656 38.142 1.00 80.44 68 ASP A O 1
ATOM 534 N N . THR A 1 69 ? -31.838 -11.541 37.968 1.00 82.81 69 THR A N 1
ATOM 535 C CA . THR A 1 69 ? -31.126 -12.558 37.194 1.00 82.81 69 THR A CA 1
ATOM 536 C C . THR A 1 69 ? -29.664 -12.604 37.617 1.00 82.81 69 THR A C 1
ATOM 538 O O . THR A 1 69 ? -29.109 -11.599 38.060 1.00 82.81 69 THR A O 1
ATOM 541 N N . ARG A 1 70 ? -29.036 -13.779 37.544 1.00 84.69 70 ARG A N 1
ATOM 542 C CA . ARG A 1 70 ? -27.621 -13.951 37.905 1.00 84.69 70 ARG A CA 1
ATOM 543 C C . ARG A 1 70 ? -26.738 -13.728 36.689 1.00 84.69 70 ARG A C 1
ATOM 545 O O . ARG A 1 70 ? -27.084 -14.162 35.596 1.00 84.69 70 ARG A O 1
ATOM 552 N N . HIS A 1 71 ? -25.582 -13.114 36.879 1.00 86.50 71 HIS A N 1
ATOM 553 C CA . HIS A 1 71 ? -24.575 -12.946 35.839 1.00 86.50 71 HIS A CA 1
ATOM 554 C C . HIS A 1 71 ? -23.186 -13.231 36.379 1.00 86.50 71 HIS A C 1
ATOM 556 O O . HIS A 1 71 ? -22.862 -12.871 37.509 1.00 86.50 71 HIS A O 1
ATOM 562 N N . LEU A 1 72 ? -22.345 -13.819 35.531 1.00 87.94 72 LEU A N 1
ATOM 563 C CA . LEU A 1 72 ? -20.908 -13.843 35.760 1.00 87.94 72 LEU A CA 1
ATOM 564 C C . LEU A 1 72 ? -20.300 -12.488 35.402 1.00 87.94 72 LEU A C 1
ATOM 566 O O . LEU A 1 72 ? -20.560 -11.935 34.329 1.00 87.94 72 LEU A O 1
ATOM 570 N N . PHE A 1 73 ? -19.453 -12.001 36.299 1.00 88.06 73 PHE A N 1
ATOM 571 C CA . PHE A 1 73 ? -18.656 -10.796 36.165 1.00 88.06 73 PHE A CA 1
ATOM 572 C C . PHE A 1 73 ? -17.175 -11.139 36.080 1.00 88.06 73 PHE A C 1
ATOM 574 O O . PHE A 1 73 ? -16.643 -11.942 36.858 1.00 88.06 73 PHE A O 1
ATOM 581 N N . LEU A 1 74 ? -16.500 -10.482 35.143 1.00 86.56 74 LEU A N 1
ATOM 582 C CA . LEU A 1 74 ? -15.053 -10.427 35.101 1.00 86.56 74 LEU A CA 1
ATOM 583 C C . LEU A 1 74 ? -14.571 -9.298 36.008 1.00 86.56 74 LEU A C 1
ATOM 585 O O . LEU A 1 74 ? -14.931 -8.133 35.824 1.00 86.56 74 LEU A O 1
ATOM 589 N N . GLU A 1 75 ? -13.731 -9.664 36.969 1.00 89.19 75 GLU A N 1
ATOM 590 C CA . GLU A 1 75 ? -13.113 -8.756 37.931 1.00 89.19 75 GLU A CA 1
ATOM 591 C C . GLU A 1 75 ? -11.912 -8.045 37.290 1.00 89.19 75 GLU A C 1
ATOM 593 O O . GLU A 1 75 ? -10.761 -8.296 37.638 1.00 89.19 75 GLU A O 1
ATOM 598 N N . LEU A 1 76 ? -12.186 -7.150 36.332 1.00 88.31 76 LEU A N 1
ATOM 599 C CA . LEU A 1 76 ? -11.164 -6.317 35.688 1.00 88.31 76 LEU A CA 1
ATOM 600 C C . LEU A 1 76 ? -10.247 -5.555 36.667 1.00 88.31 76 LEU A C 1
ATOM 602 O O . LEU A 1 76 ? -9.061 -5.459 36.350 1.00 88.31 76 LEU A O 1
ATOM 606 N N . PRO A 1 77 ? -10.712 -5.058 37.840 1.00 91.19 77 PRO A N 1
ATOM 607 C CA . PRO A 1 77 ? -9.813 -4.447 38.819 1.00 91.19 77 PRO A CA 1
ATOM 608 C C . PRO A 1 77 ? -8.625 -5.336 39.211 1.00 91.19 77 PRO A C 1
ATOM 610 O O . PRO A 1 77 ? -7.526 -4.825 39.390 1.00 91.19 77 PRO A O 1
ATOM 613 N N . LEU A 1 78 ? -8.816 -6.660 39.289 1.00 91.12 78 LEU A N 1
ATOM 614 C CA . LEU A 1 78 ? -7.757 -7.604 39.672 1.00 91.12 78 LEU A CA 1
ATOM 615 C C . LEU A 1 78 ? -6.674 -7.764 38.594 1.00 91.12 78 LEU A C 1
ATOM 617 O O . LEU A 1 78 ? -5.598 -8.279 38.873 1.00 91.12 78 LEU A O 1
ATOM 621 N N . LEU A 1 79 ? -6.958 -7.351 37.356 1.00 88.88 79 LEU A N 1
ATOM 622 C CA . LEU A 1 79 ? -6.015 -7.400 36.237 1.00 88.88 79 LEU A CA 1
ATOM 623 C C . LEU A 1 79 ? -5.316 -6.057 35.996 1.00 88.88 79 LEU A C 1
ATOM 625 O O . LEU A 1 79 ? -4.483 -5.973 35.094 1.00 88.88 79 LEU A O 1
ATOM 629 N N . LYS A 1 80 ? -5.655 -5.015 36.767 1.00 89.50 80 LYS A N 1
ATOM 630 C CA . LYS A 1 80 ? -5.219 -3.637 36.519 1.00 89.50 80 LYS A CA 1
ATOM 631 C C . LYS A 1 80 ? -3.701 -3.519 36.427 1.00 89.50 80 LYS A C 1
ATOM 633 O O . LYS A 1 80 ? -3.216 -2.975 35.444 1.00 89.50 80 LYS A O 1
ATOM 638 N N . ASP A 1 81 ? -2.966 -4.058 37.392 1.00 90.75 81 ASP A N 1
ATOM 639 C CA . ASP A 1 81 ? -1.513 -3.855 37.463 1.00 90.75 81 ASP A CA 1
ATOM 640 C C . ASP A 1 81 ? -0.793 -4.513 36.279 1.00 90.75 81 ASP A C 1
ATOM 642 O O . ASP A 1 81 ? -0.002 -3.866 35.595 1.00 90.75 81 ASP A O 1
ATOM 646 N N . LYS A 1 82 ? -1.173 -5.756 35.946 1.00 89.44 82 LYS A N 1
ATOM 647 C CA . LYS A 1 82 ? -0.660 -6.469 34.763 1.00 89.44 82 LYS A CA 1
ATOM 648 C C . LYS A 1 82 ? -0.985 -5.734 33.461 1.00 89.44 82 LYS A C 1
ATOM 650 O O . LYS A 1 82 ? -0.165 -5.699 32.547 1.00 89.44 82 LYS A O 1
ATOM 655 N N . LEU A 1 83 ? -2.187 -5.160 33.361 1.00 89.56 83 LEU A N 1
ATOM 656 C CA . LEU A 1 83 ? -2.597 -4.369 32.200 1.00 89.56 83 LEU A CA 1
ATOM 657 C C . LEU A 1 83 ? -1.771 -3.089 32.079 1.00 89.56 83 LEU A C 1
ATOM 659 O O . LEU A 1 83 ? -1.284 -2.799 30.992 1.00 89.56 83 LEU A O 1
ATOM 663 N N . VAL A 1 84 ? -1.594 -2.345 33.172 1.00 91.94 84 VAL A N 1
ATOM 664 C CA . VAL A 1 84 ? -0.813 -1.100 33.197 1.00 91.94 84 VAL A CA 1
ATOM 665 C C . VAL A 1 84 ? 0.634 -1.366 32.790 1.00 91.94 84 VAL A C 1
ATOM 667 O O . VAL A 1 84 ? 1.157 -0.665 31.926 1.00 91.94 84 VAL A O 1
ATOM 670 N N . GLU A 1 85 ? 1.261 -2.402 33.348 1.00 92.12 85 GLU A N 1
ATOM 671 C CA . GLU A 1 85 ? 2.623 -2.804 32.986 1.00 92.12 85 GLU A CA 1
ATOM 672 C C . GLU A 1 85 ? 2.732 -3.130 31.490 1.00 92.12 85 GLU A C 1
ATOM 674 O O . GLU A 1 85 ? 3.587 -2.588 30.782 1.00 92.12 85 GLU A O 1
ATOM 679 N N . TYR A 1 86 ? 1.816 -3.963 30.984 1.00 90.94 86 TYR A N 1
ATOM 680 C CA . TYR A 1 86 ? 1.794 -4.354 29.578 1.00 90.94 86 TYR A CA 1
ATOM 681 C C . TYR A 1 86 ? 1.582 -3.155 28.644 1.00 90.94 86 TYR A C 1
ATOM 683 O O . TYR A 1 86 ? 2.308 -2.999 27.663 1.00 90.94 86 TYR A O 1
ATOM 691 N N . ILE A 1 87 ? 0.616 -2.286 28.955 1.00 92.06 87 ILE A N 1
ATOM 692 C CA . ILE A 1 87 ? 0.269 -1.108 28.149 1.00 92.06 87 ILE A CA 1
ATOM 693 C C . ILE A 1 87 ? 1.426 -0.108 28.134 1.00 92.06 87 ILE A C 1
ATOM 695 O O . ILE A 1 87 ? 1.782 0.383 27.064 1.00 92.06 87 ILE A O 1
ATOM 699 N N . ASN A 1 88 ? 2.064 0.166 29.274 1.00 92.19 88 ASN A N 1
ATOM 700 C CA . ASN A 1 88 ? 3.199 1.091 29.334 1.00 92.19 88 ASN A CA 1
ATOM 701 C C . ASN A 1 88 ? 4.387 0.586 28.503 1.00 92.19 88 ASN A C 1
ATOM 703 O O . ASN A 1 88 ? 5.020 1.367 27.797 1.00 92.19 88 ASN A O 1
ATOM 707 N N . LYS A 1 89 ? 4.652 -0.726 28.522 1.00 92.69 89 LYS A N 1
ATOM 708 C CA . LYS A 1 89 ? 5.708 -1.338 27.706 1.00 92.69 89 LYS A CA 1
ATOM 709 C C . LYS A 1 89 ? 5.370 -1.323 26.212 1.00 92.69 89 LYS A C 1
ATOM 711 O O . LYS A 1 89 ? 6.186 -0.904 25.391 1.00 92.69 89 LYS A O 1
ATOM 716 N N . MET A 1 90 ? 4.179 -1.800 25.850 1.00 92.50 90 MET A N 1
ATOM 717 C CA . MET A 1 90 ? 3.819 -2.039 24.451 1.00 92.50 90 MET A CA 1
ATOM 718 C C . MET A 1 90 ? 3.350 -0.793 23.712 1.00 92.50 90 MET A C 1
ATOM 720 O O . MET A 1 90 ? 3.528 -0.735 22.500 1.00 92.50 90 MET A O 1
ATOM 724 N N . SER A 1 91 ? 2.826 0.220 24.403 1.00 91.75 91 SER A N 1
ATOM 725 C CA . SER A 1 91 ? 2.461 1.487 23.755 1.00 91.75 91 SER A CA 1
ATOM 726 C C . SER A 1 91 ? 3.658 2.173 23.100 1.00 91.75 91 SER A C 1
ATOM 728 O O . SER A 1 91 ? 3.527 2.707 22.000 1.00 91.75 91 SER A O 1
ATOM 730 N N . VAL A 1 92 ? 4.834 2.087 23.729 1.00 89.75 92 VAL A N 1
ATOM 731 C CA . VAL A 1 92 ? 6.090 2.617 23.185 1.00 89.75 92 VAL A CA 1
ATOM 732 C C . VAL A 1 92 ? 6.704 1.637 22.187 1.00 89.75 92 VAL A C 1
ATOM 734 O O . VAL A 1 92 ? 6.891 1.985 21.023 1.00 89.75 92 VAL A O 1
ATOM 737 N N . ALA A 1 93 ? 6.972 0.394 22.606 1.00 89.94 93 ALA A N 1
ATOM 738 C CA . ALA A 1 93 ? 7.660 -0.590 21.763 1.00 89.94 93 ALA A CA 1
ATOM 739 C C . ALA A 1 93 ? 6.873 -0.949 20.490 1.00 89.94 93 ALA A C 1
ATOM 741 O O . ALA A 1 93 ? 7.456 -1.232 19.449 1.00 89.94 93 ALA A O 1
ATOM 742 N N . GLY A 1 94 ? 5.544 -0.933 20.569 1.00 87.62 94 GLY A N 1
ATOM 743 C CA . GLY A 1 94 ? 4.639 -1.204 19.460 1.00 87.62 94 GLY A CA 1
ATOM 744 C C . GLY A 1 94 ? 4.181 0.029 18.692 1.00 87.62 94 GLY A C 1
ATOM 745 O O . GLY A 1 94 ? 3.304 -0.111 17.842 1.00 87.62 94 GLY A O 1
ATOM 746 N N . SER A 1 95 ? 4.718 1.217 18.996 1.00 88.75 95 SER A N 1
ATOM 747 C CA . SER A 1 95 ? 4.377 2.479 18.325 1.00 88.75 95 SER A CA 1
ATOM 748 C C . SER A 1 95 ? 2.865 2.730 18.238 1.00 88.75 95 SER A C 1
ATOM 750 O O . SER A 1 95 ? 2.324 2.930 17.151 1.00 88.75 95 SER A O 1
ATOM 752 N N . TRP A 1 96 ? 2.158 2.672 19.372 1.00 90.94 96 TRP A N 1
ATOM 753 C CA . TRP A 1 96 ? 0.707 2.873 19.375 1.00 90.94 96 TRP A CA 1
ATOM 754 C C . TRP A 1 96 ? 0.340 4.283 18.914 1.00 90.94 96 TRP A C 1
ATOM 756 O O . TRP A 1 96 ? 1.041 5.256 19.202 1.00 90.94 96 TRP A O 1
ATOM 766 N N . SER A 1 97 ? -0.802 4.410 18.241 1.00 87.62 97 SER A N 1
ATOM 767 C CA . SER A 1 97 ? -1.329 5.718 17.874 1.00 87.62 97 SER A CA 1
ATOM 768 C C . SER A 1 97 ? -1.663 6.542 19.121 1.00 87.62 97 SER A C 1
ATOM 770 O O . SER A 1 97 ? -2.152 6.043 20.138 1.00 87.62 97 SER A O 1
ATOM 772 N N . GLN A 1 98 ? -1.404 7.844 19.046 1.00 87.75 98 GLN A N 1
ATOM 773 C CA . GLN A 1 98 ? -1.488 8.725 20.206 1.00 87.75 98 GLN A CA 1
ATOM 774 C C . GLN A 1 98 ? -2.907 8.783 20.814 1.00 87.75 98 GLN A C 1
ATOM 776 O O . GLN A 1 98 ? -3.068 8.798 22.034 1.00 87.75 98 GLN A O 1
ATOM 781 N N . ASN A 1 99 ? -3.946 8.747 19.974 1.00 87.00 99 ASN A N 1
ATOM 782 C CA . ASN A 1 99 ? -5.350 8.658 20.394 1.00 87.00 99 ASN A CA 1
ATOM 783 C C . ASN A 1 99 ? -5.665 7.356 21.159 1.00 87.00 99 ASN A C 1
ATOM 785 O O . ASN A 1 99 ? -6.407 7.388 22.145 1.00 87.00 99 ASN A O 1
ATOM 789 N N . ALA A 1 100 ? -5.065 6.228 20.764 1.00 89.44 100 ALA A N 1
ATOM 790 C CA . ALA A 1 100 ? -5.210 4.951 21.451 1.00 89.44 100 ALA A CA 1
ATOM 791 C C . ALA A 1 100 ? -4.569 5.005 22.841 1.00 89.44 100 ALA A C 1
ATOM 793 O O . ALA A 1 100 ? -5.186 4.563 23.811 1.00 89.44 100 ALA A O 1
ATOM 794 N N . ILE A 1 101 ? -3.377 5.603 22.956 1.00 91.75 101 ILE A N 1
ATOM 795 C CA . ILE A 1 101 ? -2.695 5.804 24.243 1.00 91.75 101 ILE A CA 1
ATOM 796 C C . ILE A 1 101 ? -3.549 6.678 25.163 1.00 91.75 101 ILE A C 1
ATOM 798 O O . ILE A 1 101 ? -3.855 6.262 26.279 1.00 91.75 101 ILE A O 1
ATOM 802 N N . TYR A 1 102 ? -3.982 7.854 24.697 1.00 90.62 102 TYR A N 1
ATOM 803 C CA . TYR A 1 102 ? -4.778 8.773 25.514 1.00 90.62 102 TYR A CA 1
ATOM 804 C C . TYR A 1 102 ? -6.096 8.154 25.972 1.00 90.62 102 TYR A C 1
ATOM 806 O O . TYR A 1 102 ? -6.426 8.225 27.155 1.00 90.62 102 TYR A O 1
ATOM 814 N N . THR A 1 103 ? -6.822 7.497 25.065 1.00 89.12 103 THR A N 1
ATOM 815 C CA . THR A 1 103 ? -8.080 6.822 25.406 1.00 89.12 103 THR A CA 1
ATOM 816 C C . THR A 1 103 ? -7.830 5.717 26.426 1.00 89.12 103 THR A C 1
ATOM 818 O O . THR A 1 103 ? -8.511 5.651 27.444 1.00 89.12 103 THR A O 1
ATOM 821 N N . THR A 1 104 ? -6.817 4.879 26.207 1.00 91.00 104 THR A N 1
ATOM 822 C CA . THR A 1 104 ? -6.489 3.782 27.127 1.00 91.00 104 THR A CA 1
ATOM 823 C C . THR A 1 104 ? -6.127 4.307 28.514 1.00 91.00 104 THR A C 1
ATOM 825 O O . THR A 1 104 ? -6.647 3.806 29.510 1.00 91.00 104 THR A O 1
ATOM 828 N N . GLN A 1 105 ? -5.296 5.348 28.594 1.00 90.62 105 GLN A N 1
ATOM 829 C CA . GLN A 1 105 ? -4.922 5.954 29.871 1.00 90.62 105 GLN A CA 1
ATOM 830 C C . GLN A 1 105 ? -6.123 6.584 30.577 1.00 90.62 105 GLN A C 1
ATOM 832 O O . GLN A 1 105 ? -6.289 6.366 31.772 1.00 90.62 105 GLN A O 1
ATOM 837 N N . ALA A 1 106 ? -7.024 7.257 29.855 1.00 90.38 106 ALA A N 1
ATOM 838 C CA . ALA A 1 106 ? -8.249 7.801 30.444 1.00 90.38 106 ALA A CA 1
ATOM 839 C C . ALA A 1 106 ? -9.103 6.710 31.123 1.00 90.38 106 ALA A C 1
ATOM 841 O O . ALA A 1 106 ? -9.551 6.893 32.255 1.00 90.38 106 ALA A O 1
ATOM 842 N N . TRP A 1 107 ? -9.259 5.543 30.484 1.00 87.94 107 TRP A N 1
ATOM 843 C CA . TRP A 1 107 ? -9.963 4.393 31.071 1.00 87.94 107 TRP A CA 1
ATOM 844 C C . TRP A 1 107 ? -9.240 3.806 32.293 1.00 87.94 107 TRP A C 1
ATOM 846 O O . TRP A 1 107 ? -9.886 3.377 33.252 1.00 87.94 107 TRP A O 1
ATOM 856 N N . LEU A 1 108 ? -7.904 3.781 32.282 1.00 89.00 108 LEU A N 1
ATOM 857 C CA . LEU A 1 108 ? -7.106 3.320 33.422 1.00 89.00 108 LEU A CA 1
ATOM 858 C C . LEU A 1 108 ? -7.191 4.286 34.611 1.00 89.00 108 LEU A C 1
ATOM 860 O O . LEU A 1 108 ? -7.271 3.828 35.756 1.00 89.00 108 LEU A O 1
ATOM 864 N N . THR A 1 109 ? -7.214 5.595 34.344 1.00 89.75 109 THR A N 1
ATOM 865 C CA . THR A 1 109 ? -7.370 6.657 35.347 1.00 89.75 109 THR A CA 1
ATOM 866 C C . THR A 1 109 ? -8.767 6.660 35.962 1.00 89.75 109 THR A C 1
ATOM 868 O O . THR A 1 109 ? -8.872 6.753 37.182 1.00 89.75 109 THR A O 1
ATOM 871 N N . GLU A 1 110 ? -9.833 6.497 35.165 1.00 90.00 110 GLU A N 1
ATOM 872 C CA . GLU A 1 110 ? -11.209 6.372 35.687 1.00 90.00 110 GLU A CA 1
ATOM 873 C C . GLU A 1 110 ? -11.358 5.153 36.618 1.00 90.00 110 GLU A C 1
ATOM 875 O O . GLU A 1 110 ? -12.160 5.150 37.553 1.00 90.00 110 GLU A O 1
ATOM 880 N N . GLY A 1 111 ? -10.550 4.120 36.380 1.00 88.69 111 GLY A N 1
ATOM 881 C CA . GLY A 1 111 ? -10.543 2.885 37.144 1.00 88.69 111 GLY A CA 1
ATOM 882 C C . GLY A 1 111 ? -11.390 1.804 36.482 1.00 88.69 111 GLY A C 1
ATOM 883 O O . GLY A 1 111 ? -12.570 1.976 36.167 1.00 88.69 111 GLY A O 1
ATOM 884 N N . LEU A 1 112 ? -10.775 0.635 36.294 1.00 88.88 112 LEU A N 1
ATOM 885 C CA . LEU A 1 112 ? -11.443 -0.519 35.704 1.00 88.88 112 LEU A CA 1
ATOM 886 C C . LEU A 1 112 ? -12.556 -1.011 36.633 1.00 88.88 112 LEU A C 1
ATOM 888 O O . LEU A 1 112 ? -12.325 -1.262 37.810 1.00 88.88 112 LEU A O 1
ATOM 892 N N . LYS A 1 113 ? -13.763 -1.181 36.092 1.00 87.19 113 LYS A N 1
ATOM 893 C CA . LYS A 1 113 ? -14.941 -1.691 36.812 1.00 87.19 113 LYS A CA 1
ATOM 894 C C . LYS A 1 113 ? -15.200 -3.137 36.407 1.00 87.19 113 LYS A C 1
ATOM 896 O O . LYS A 1 113 ? -14.945 -3.505 35.263 1.00 87.19 113 LYS A O 1
ATOM 901 N N . ALA A 1 114 ? -15.751 -3.952 37.305 1.00 87.94 114 ALA A N 1
ATOM 902 C CA . ALA A 1 114 ? -16.181 -5.300 36.943 1.00 87.94 114 ALA A CA 1
ATOM 903 C C . ALA A 1 114 ? -17.219 -5.249 35.803 1.00 87.94 114 ALA A C 1
ATOM 905 O O . ALA A 1 114 ? -18.114 -4.396 35.797 1.00 87.94 114 ALA A O 1
ATOM 906 N N . ARG A 1 115 ? -17.105 -6.150 34.821 1.00 85.38 115 ARG A N 1
ATOM 907 C CA . ARG A 1 115 ? -17.999 -6.192 33.648 1.00 85.38 115 ARG A CA 1
ATOM 908 C C . ARG A 1 115 ? -18.700 -7.538 33.549 1.00 85.38 115 ARG A C 1
ATOM 910 O O . ARG A 1 115 ? -18.063 -8.579 33.681 1.00 85.38 115 ARG A O 1
ATOM 917 N N . SER A 1 116 ? -20.009 -7.512 33.297 1.00 86.31 116 SER A N 1
ATOM 918 C CA . SER A 1 116 ? -20.793 -8.731 33.075 1.00 86.31 116 SER A CA 1
ATOM 919 C C . SER A 1 116 ? -20.391 -9.376 31.752 1.00 86.31 116 SER A C 1
ATOM 921 O O . SER A 1 116 ? -20.490 -8.735 30.701 1.00 86.31 116 SER A O 1
ATOM 923 N N . ILE A 1 117 ? -20.008 -10.650 31.798 1.00 87.25 117 ILE A N 1
ATOM 924 C CA . ILE A 1 117 ? -19.572 -11.437 30.635 1.00 87.25 117 ILE A CA 1
ATOM 925 C C . ILE A 1 117 ? -20.630 -12.430 30.155 1.00 87.25 117 ILE A C 1
ATOM 927 O O . ILE A 1 117 ? -20.376 -13.188 29.230 1.00 87.25 117 ILE A O 1
ATOM 931 N N . THR A 1 118 ? -21.816 -12.429 30.764 1.00 87.38 118 THR A N 1
ATOM 932 C CA . THR A 1 118 ? -22.932 -13.315 30.396 1.00 87.38 118 THR A CA 1
ATOM 933 C C . THR A 1 118 ? -24.152 -12.502 29.999 1.00 87.38 118 THR A C 1
ATOM 935 O O . THR A 1 118 ? -24.352 -11.391 30.499 1.00 87.38 118 THR A O 1
ATOM 938 N N . ARG A 1 119 ? -24.989 -13.033 29.109 1.00 83.75 119 ARG A N 1
ATOM 939 C CA . ARG A 1 119 ? -26.244 -12.402 28.682 1.00 83.75 119 ARG A CA 1
ATOM 940 C C . ARG A 1 119 ? -27.371 -13.426 28.605 1.00 83.75 119 ARG A C 1
ATOM 942 O O . ARG A 1 119 ? -27.150 -14.578 28.245 1.00 83.75 119 ARG A O 1
ATOM 949 N N . ASP A 1 120 ? -28.583 -12.970 28.905 1.00 81.44 120 ASP A N 1
ATOM 950 C CA . ASP A 1 120 ? -29.828 -13.729 28.743 1.00 81.44 120 ASP A CA 1
ATOM 951 C C . ASP A 1 120 ? -30.283 -13.727 27.275 1.00 81.44 120 ASP A C 1
ATOM 953 O O . ASP A 1 120 ? -31.284 -13.108 26.908 1.00 81.44 120 ASP A O 1
ATOM 957 N N . LEU A 1 121 ? -29.503 -14.374 26.409 1.00 81.38 121 LEU A N 1
ATOM 958 C CA . LEU A 1 121 ? -29.791 -14.521 24.982 1.00 81.38 121 LEU A CA 1
ATOM 959 C C . LEU A 1 121 ? -29.800 -16.001 24.608 1.00 81.38 121 LEU A C 1
ATOM 961 O O . LEU A 1 121 ? -29.067 -16.793 25.184 1.00 81.38 121 LEU A O 1
ATOM 965 N N . LYS A 1 122 ? -30.598 -16.357 23.595 1.00 80.69 122 LYS A N 1
ATOM 966 C CA . LYS A 1 122 ? -30.613 -17.717 23.028 1.00 80.69 122 LYS A CA 1
ATOM 967 C C . LYS A 1 122 ? -29.501 -17.964 22.006 1.00 80.69 122 LYS A C 1
ATOM 969 O O . LYS A 1 122 ? -29.207 -19.109 21.699 1.00 80.69 122 LYS A O 1
ATOM 974 N N . TRP A 1 123 ? -28.947 -16.898 21.430 1.00 83.44 123 TRP A N 1
ATOM 975 C CA . TRP A 1 123 ? -27.958 -16.970 20.358 1.00 83.44 123 TRP A CA 1
ATOM 976 C C . TRP A 1 123 ? -26.608 -16.462 20.855 1.00 83.44 123 TRP A C 1
ATOM 978 O O . TRP A 1 123 ? -26.483 -15.285 21.201 1.00 83.44 123 TRP A O 1
ATOM 988 N N . GLY A 1 124 ? -25.622 -17.355 20.904 1.00 85.88 124 GLY A N 1
ATOM 989 C CA . GLY A 1 124 ? -24.267 -17.085 21.375 1.00 85.88 124 GLY A CA 1
ATOM 990 C C . GLY A 1 124 ? -23.586 -18.353 21.893 1.00 85.88 124 GLY A C 1
ATOM 991 O O . GLY A 1 124 ? -24.158 -19.439 21.832 1.00 85.88 124 GLY A O 1
ATOM 992 N N . VAL A 1 125 ? -22.365 -18.208 22.407 1.00 89.06 125 VAL A N 1
ATOM 993 C CA . VAL A 1 125 ? -21.596 -19.323 22.982 1.00 89.06 125 VAL A CA 1
ATOM 994 C C . VAL A 1 125 ? -22.184 -19.692 24.351 1.00 89.06 125 VAL A C 1
ATOM 996 O O . VAL A 1 125 ? -22.199 -18.817 25.219 1.00 89.06 125 VAL A O 1
ATOM 999 N N . PRO A 1 126 ? -22.659 -20.931 24.582 1.00 90.75 126 PRO A N 1
ATOM 1000 C CA . PRO A 1 126 ? -23.224 -21.338 25.870 1.00 90.75 126 PRO A CA 1
ATOM 1001 C C . PRO A 1 126 ? -22.221 -21.206 27.020 1.00 90.75 126 PRO A C 1
ATOM 1003 O O . PRO A 1 126 ? -21.024 -21.433 26.839 1.00 90.75 126 PRO A O 1
ATOM 1006 N N . VAL A 1 127 ? -22.698 -20.863 28.219 1.00 90.25 127 VAL A N 1
ATOM 1007 C CA . VAL A 1 127 ? -21.842 -20.811 29.414 1.00 90.25 127 VAL A CA 1
ATOM 1008 C C . VAL A 1 127 ? -21.608 -22.236 29.938 1.00 90.25 127 VAL A C 1
ATOM 1010 O O . VAL A 1 127 ? -22.581 -22.903 30.297 1.00 90.25 127 VAL A O 1
ATOM 1013 N N . PRO A 1 128 ? -20.354 -22.712 30.061 1.00 89.06 128 PRO A N 1
ATOM 1014 C CA . PRO A 1 128 ? -20.047 -24.053 30.562 1.00 89.06 128 PRO A CA 1
ATOM 1015 C C . PRO A 1 128 ? -20.119 -24.105 32.100 1.00 89.06 128 PRO A C 1
ATOM 1017 O O . PRO A 1 128 ? -19.141 -24.400 32.779 1.00 89.06 128 PRO A O 1
ATOM 1020 N N . HIS A 1 129 ? -21.271 -23.751 32.672 1.00 87.56 129 HIS A N 1
ATOM 1021 C CA . HIS A 1 129 ? -21.498 -23.745 34.116 1.00 87.56 129 HIS A CA 1
ATOM 1022 C C . HIS A 1 129 ? -22.970 -24.027 34.429 1.00 87.56 129 HIS A C 1
ATOM 1024 O O . HIS A 1 129 ? -23.865 -23.415 33.846 1.00 87.56 129 HIS A O 1
ATOM 1030 N N . GLU A 1 130 ? -23.243 -24.904 35.398 1.00 85.44 130 GLU A N 1
ATOM 1031 C CA . GLU A 1 130 ? -24.600 -25.411 35.641 1.00 85.44 130 GLU A CA 1
ATOM 1032 C C . GLU A 1 130 ? -25.622 -24.324 35.988 1.00 85.44 130 GLU A C 1
ATOM 1034 O O . GLU A 1 130 ? -26.724 -24.314 35.447 1.00 85.44 130 GLU A O 1
ATOM 1039 N N . ASN A 1 131 ? -25.226 -23.354 36.815 1.00 85.31 131 ASN A N 1
ATOM 1040 C CA . ASN A 1 131 ? -26.072 -22.215 37.196 1.00 85.31 131 ASN A CA 1
ATOM 1041 C C . ASN A 1 131 ? -26.399 -21.237 36.044 1.00 85.31 131 ASN A C 1
ATOM 1043 O O . ASN A 1 131 ? -27.133 -20.273 36.260 1.00 85.31 131 ASN A O 1
ATOM 1047 N N . PHE A 1 132 ? -25.841 -21.441 34.845 1.00 87.81 132 PHE A N 1
ATOM 1048 C CA . PHE A 1 132 ? -25.922 -20.505 33.720 1.00 87.81 132 PHE A CA 1
ATOM 1049 C C . PHE A 1 132 ? -26.238 -21.182 32.374 1.00 87.81 132 PHE A C 1
ATOM 1051 O O . PHE A 1 132 ? -25.998 -20.577 31.332 1.00 87.81 132 PHE A O 1
ATOM 1058 N N . LYS A 1 133 ? -26.805 -22.400 32.380 1.00 84.44 133 LYS A N 1
ATOM 1059 C CA . LYS A 1 133 ? -27.124 -23.184 31.164 1.00 84.44 133 LYS A CA 1
ATOM 1060 C C . LYS A 1 133 ? -27.970 -22.422 30.132 1.00 84.44 133 LYS A C 1
ATOM 1062 O O . LYS A 1 133 ? -27.779 -22.607 28.937 1.00 84.44 133 LYS A O 1
ATOM 1067 N N . ASP A 1 134 ? -28.848 -21.527 30.585 1.00 83.88 134 ASP A N 1
ATOM 1068 C CA . ASP A 1 134 ? -29.735 -20.729 29.722 1.00 83.88 134 ASP A CA 1
ATOM 1069 C C . ASP A 1 134 ? -29.122 -19.394 29.255 1.00 83.88 134 ASP A C 1
ATOM 1071 O O . ASP A 1 134 ? -29.835 -18.508 28.772 1.00 83.88 134 ASP A O 1
ATOM 1075 N N . LYS A 1 135 ? -27.810 -19.205 29.438 1.00 84.44 135 LYS A N 1
ATOM 1076 C CA . LYS A 1 135 ? -27.103 -17.966 29.094 1.00 84.44 135 LYS A CA 1
ATOM 1077 C C . LYS A 1 135 ? -25.987 -18.201 28.095 1.00 84.44 135 LYS A C 1
ATOM 1079 O O . LYS A 1 135 ? -25.465 -19.304 27.944 1.00 84.44 135 LYS A O 1
ATOM 1084 N N . VAL A 1 136 ? -25.571 -17.100 27.478 1.00 85.19 136 VAL A N 1
ATOM 1085 C CA . VAL A 1 136 ? -24.433 -17.061 26.559 1.00 85.19 136 VAL A CA 1
ATOM 1086 C C . VAL A 1 136 ? -23.335 -16.126 27.056 1.00 85.19 136 VAL A C 1
ATOM 1088 O O . VAL A 1 136 ? -23.607 -15.145 27.755 1.00 85.19 136 VAL A O 1
ATOM 1091 N N . MET A 1 137 ? -22.096 -16.424 26.677 1.00 83.88 137 MET A N 1
ATOM 1092 C CA . MET A 1 137 ? -20.914 -15.598 26.919 1.00 83.88 137 MET A CA 1
ATOM 1093 C C . MET A 1 137 ? -20.869 -14.400 25.957 1.00 83.88 137 MET A C 1
ATOM 1095 O O . MET A 1 137 ? -21.238 -14.513 24.790 1.00 83.88 137 MET A O 1
ATOM 1099 N N . PHE A 1 138 ? -20.414 -13.246 26.454 1.00 70.00 138 PHE A N 1
ATOM 1100 C CA . PHE A 1 138 ? -20.371 -11.967 25.728 1.00 70.00 138 PHE A CA 1
ATOM 1101 C C . PHE A 1 138 ? -18.971 -11.330 25.682 1.00 70.00 138 PHE A C 1
ATOM 1103 O O . PHE A 1 138 ? -18.721 -10.486 24.829 1.00 70.00 138 PHE A O 1
ATOM 1110 N N . LEU A 1 139 ? -18.048 -11.730 26.566 1.00 65.38 139 LEU A N 1
ATOM 1111 C CA . LEU A 1 139 ? -16.668 -11.231 26.606 1.00 65.38 139 LEU A CA 1
ATOM 1112 C C . LEU A 1 139 ? -15.689 -12.367 26.920 1.00 65.38 139 LEU A C 1
ATOM 1114 O O . LEU A 1 139 ? -15.958 -13.186 27.797 1.00 65.38 139 LEU A O 1
ATOM 1118 N N . CYS A 1 140 ? -14.525 -12.335 26.269 1.00 60.12 140 CYS A N 1
ATOM 1119 C CA . CYS A 1 140 ? -13.360 -13.157 26.594 1.00 60.12 140 CYS A CA 1
ATOM 1120 C C . CYS A 1 140 ? -12.148 -12.248 26.837 1.00 60.12 140 CYS A C 1
ATOM 1122 O O . CYS A 1 140 ? -12.044 -11.166 26.258 1.00 60.12 140 CYS A O 1
ATOM 1124 N N . THR A 1 141 ? -11.228 -12.666 27.705 1.00 75.19 141 THR A N 1
ATOM 1125 C CA . THR A 1 141 ? -10.031 -11.885 28.050 1.00 75.19 141 THR A CA 1
ATOM 1126 C C . THR A 1 141 ? -8.824 -12.804 28.095 1.00 75.19 141 THR A C 1
ATOM 1128 O O . THR A 1 141 ? -8.819 -13.765 28.857 1.00 75.19 141 THR A O 1
ATOM 1131 N N . LEU A 1 142 ? -7.795 -12.492 27.302 1.00 84.38 142 LEU A N 1
ATOM 1132 C CA . LEU A 1 142 ? -6.603 -13.336 27.167 1.00 84.38 142 LEU A CA 1
ATOM 1133 C C . LEU A 1 142 ? -5.800 -13.394 28.472 1.00 84.38 142 LEU A C 1
ATOM 1135 O O . LEU A 1 142 ? -5.547 -14.475 28.991 1.00 84.38 142 LEU A O 1
ATOM 1139 N N . LEU A 1 143 ? -5.501 -12.237 29.074 1.00 80.00 143 LEU A N 1
ATOM 1140 C CA . LEU A 1 143 ? -4.737 -12.156 30.329 1.00 80.00 143 LEU A CA 1
ATOM 1141 C C . LEU A 1 143 ? -5.416 -12.863 31.509 1.00 80.00 143 LEU A C 1
ATOM 1143 O O . LEU A 1 143 ? -4.740 -13.362 32.403 1.00 80.00 143 LEU A O 1
ATOM 1147 N N . GLY A 1 144 ? -6.751 -12.910 31.516 1.00 78.25 144 GLY A N 1
ATOM 1148 C CA . GLY A 1 144 ? -7.516 -13.571 32.572 1.00 78.25 144 GLY A CA 1
ATOM 1149 C C . GLY A 1 144 ? -7.456 -15.099 32.515 1.00 78.25 144 GLY A C 1
ATOM 1150 O O . GLY A 1 144 ? -7.808 -15.736 33.502 1.00 78.25 144 GLY A O 1
ATOM 1151 N N . SER A 1 145 ? -7.021 -15.678 31.390 1.00 84.69 145 SER A N 1
ATOM 1152 C CA . SER A 1 145 ? -6.905 -17.134 31.233 1.00 84.69 145 SER A CA 1
ATOM 1153 C C . SER A 1 145 ? -5.664 -17.722 31.909 1.00 84.69 145 SER A C 1
ATOM 1155 O O . SER A 1 145 ? -5.667 -18.900 32.235 1.00 84.69 145 SER A O 1
ATOM 1157 N N . GLY A 1 146 ? -4.617 -16.917 32.132 1.00 83.12 146 GLY A N 1
ATOM 1158 C CA . GLY A 1 146 ? -3.322 -17.398 32.632 1.00 83.12 146 GLY A CA 1
ATOM 1159 C C . GLY A 1 146 ? -2.466 -18.133 31.592 1.00 83.12 146 GLY A C 1
ATOM 1160 O O . GLY A 1 146 ? -1.328 -18.474 31.889 1.00 83.12 146 GLY A O 1
ATOM 1161 N N . GLU A 1 147 ? -2.984 -18.329 30.381 1.00 88.62 147 GLU A N 1
ATOM 1162 C CA . GLU A 1 147 ? -2.298 -18.999 29.276 1.00 88.62 147 GLU A CA 1
ATOM 1163 C C . GLU A 1 147 ? -1.362 -18.047 28.515 1.00 88.62 147 GLU A C 1
ATOM 1165 O O . GLU A 1 147 ? -1.545 -16.822 28.503 1.00 88.62 147 GLU A O 1
ATOM 1170 N N . ASN A 1 148 ? -0.381 -18.619 27.814 1.00 88.31 148 ASN A N 1
ATOM 1171 C CA . ASN A 1 148 ? 0.606 -17.867 27.041 1.00 88.31 148 ASN A CA 1
ATOM 1172 C C . ASN A 1 148 ? 0.080 -17.470 25.647 1.00 88.31 148 ASN A C 1
ATOM 1174 O O . ASN A 1 148 ? 0.499 -18.004 24.620 1.00 88.31 148 ASN A O 1
ATOM 1178 N N . TRP A 1 149 ? -0.869 -16.535 25.609 1.00 90.38 149 TRP A N 1
ATOM 1179 C CA . TRP A 1 149 ? -1.408 -15.999 24.358 1.00 90.38 149 TRP A CA 1
ATOM 1180 C C . TRP A 1 149 ? -0.474 -14.974 23.712 1.00 90.38 149 TRP A C 1
ATOM 1182 O O . TRP A 1 149 ? 0.122 -14.137 24.390 1.00 90.38 149 TRP A O 1
ATOM 1192 N N . THR A 1 150 ? -0.437 -14.949 22.376 1.00 89.88 150 THR A N 1
ATOM 1193 C CA . THR A 1 150 ? 0.154 -13.814 21.653 1.00 89.88 150 THR A CA 1
ATOM 1194 C C . THR A 1 150 ? -0.708 -12.576 21.884 1.00 89.88 150 THR A C 1
ATOM 1196 O O . THR A 1 150 ? -1.854 -12.508 21.443 1.00 89.88 150 THR A O 1
ATOM 1199 N N . LEU A 1 151 ? -0.153 -11.598 22.595 1.00 88.19 151 LEU A N 1
ATOM 1200 C CA . LEU A 1 151 ? -0.820 -10.335 22.888 1.00 88.19 151 LEU A CA 1
ATOM 1201 C C . LEU A 1 151 ? -0.535 -9.288 21.801 1.00 88.19 151 LEU A C 1
ATOM 1203 O O . LEU A 1 151 ? 0.481 -9.332 21.105 1.00 88.19 151 LEU A O 1
ATOM 1207 N N . MET A 1 152 ? -1.450 -8.331 21.673 1.00 88.56 152 MET A N 1
ATOM 1208 C CA . MET A 1 152 ? -1.400 -7.272 20.667 1.00 88.56 152 MET A CA 1
ATOM 1209 C C . MET A 1 152 ? -0.211 -6.334 20.887 1.00 88.56 152 MET A C 1
ATOM 1211 O O . MET A 1 152 ? -0.176 -5.572 21.850 1.00 88.56 152 MET A O 1
ATOM 1215 N N . LYS A 1 153 ? 0.747 -6.368 19.957 1.00 89.62 153 LYS A N 1
ATOM 1216 C CA . LYS A 1 153 ? 1.971 -5.569 20.065 1.00 89.62 153 LYS A CA 1
ATOM 1217 C C . LYS A 1 153 ? 1.758 -4.114 19.663 1.00 89.62 153 LYS A C 1
ATOM 1219 O O . LYS A 1 153 ? 2.171 -3.230 20.401 1.00 89.62 153 LYS A O 1
ATOM 1224 N N . SER A 1 154 ? 1.090 -3.875 18.537 1.00 87.69 154 SER A N 1
ATOM 1225 C CA . SER A 1 154 ? 0.842 -2.541 17.981 1.00 87.69 154 SER A CA 1
ATOM 1226 C C . SER A 1 154 ? -0.656 -2.267 17.861 1.00 87.69 154 SER A C 1
ATOM 1228 O O . SER A 1 154 ? -1.428 -3.184 17.574 1.00 87.69 154 SER A O 1
ATOM 1230 N N . ILE A 1 155 ? -1.054 -1.011 18.077 1.00 87.56 155 ILE A N 1
ATOM 1231 C CA . ILE A 1 155 ? -2.413 -0.516 17.844 1.00 87.56 155 ILE A CA 1
ATOM 1232 C C . ILE A 1 155 ? -2.332 0.758 17.009 1.00 87.56 155 ILE A C 1
ATOM 1234 O O . ILE A 1 155 ? -1.744 1.748 17.444 1.00 87.56 155 ILE A O 1
ATOM 1238 N N . SER A 1 156 ? -2.998 0.758 15.857 1.00 84.75 156 SER A N 1
ATOM 1239 C CA . SER A 1 156 ? -3.246 1.961 15.064 1.00 84.75 156 SER A CA 1
ATOM 1240 C C . SER A 1 156 ? -4.752 2.205 14.997 1.00 84.75 156 SER A C 1
ATOM 1242 O O . SER A 1 156 ? -5.490 1.385 14.452 1.00 84.75 156 SER A O 1
ATOM 1244 N N . VAL A 1 157 ? -5.218 3.296 15.610 1.00 84.06 157 VAL A N 1
ATOM 1245 C CA . VAL A 1 157 ? -6.632 3.699 15.620 1.00 84.06 157 VAL A CA 1
ATOM 1246 C C . VAL A 1 157 ? -6.810 4.948 14.770 1.00 84.06 157 VAL A C 1
ATOM 1248 O O . VAL A 1 157 ? -6.123 5.951 14.972 1.00 84.06 157 VAL A O 1
ATOM 1251 N N . THR A 1 158 ? -7.764 4.902 13.846 1.00 82.00 158 THR A N 1
ATOM 1252 C CA . THR A 1 158 ? -8.151 6.040 13.010 1.00 82.00 158 THR A CA 1
ATOM 1253 C C . THR A 1 158 ? -9.349 6.782 13.595 1.00 82.00 158 THR A C 1
ATOM 1255 O O . THR A 1 158 ? -10.177 6.214 14.306 1.00 82.00 158 THR A O 1
ATOM 1258 N N . GLU A 1 159 ? -9.442 8.070 13.277 1.00 81.12 159 GLU A N 1
ATOM 1259 C CA . GLU A 1 159 ? -10.607 8.891 13.603 1.00 81.12 159 GLU A CA 1
ATOM 1260 C C . GLU A 1 159 ? -11.785 8.584 12.664 1.00 81.12 159 GLU A C 1
ATOM 1262 O O . GLU A 1 159 ? -11.623 7.978 11.601 1.00 81.12 159 GLU A O 1
ATOM 1267 N N . TYR A 1 160 ? -12.986 9.022 13.049 1.00 81.25 160 TYR A N 1
ATOM 1268 C CA . TYR A 1 160 ? -14.164 8.894 12.193 1.00 81.25 160 TYR A CA 1
ATOM 1269 C C . TYR A 1 160 ? -14.013 9.708 10.901 1.00 81.25 160 TYR A C 1
ATOM 1271 O O . TYR A 1 160 ? -13.614 10.873 10.926 1.00 81.25 160 TYR A O 1
ATOM 1279 N N . LEU A 1 161 ? -14.427 9.103 9.787 1.00 83.94 161 LEU A N 1
ATOM 1280 C CA . LEU A 1 161 ? -14.629 9.791 8.517 1.00 83.94 161 LEU A CA 1
ATOM 1281 C C . LEU A 1 161 ? -16.023 10.430 8.490 1.00 83.94 161 LEU A C 1
ATOM 1283 O O . LEU A 1 161 ? -17.038 9.743 8.633 1.00 83.94 161 LEU A O 1
ATOM 1287 N N . ASN A 1 162 ? -16.071 11.736 8.267 1.00 87.06 162 ASN A N 1
ATOM 1288 C CA . ASN A 1 162 ? -17.286 12.479 7.957 1.00 87.06 162 ASN A CA 1
ATOM 1289 C C . ASN A 1 162 ? -17.485 12.562 6.437 1.00 87.06 162 ASN A C 1
ATOM 1291 O O . ASN A 1 162 ? -16.551 12.362 5.665 1.00 87.06 162 ASN A O 1
ATOM 1295 N N . TYR A 1 163 ? -18.710 12.849 6.013 1.00 88.25 163 TYR A N 1
ATOM 1296 C CA . TYR A 1 163 ? -19.095 12.994 4.614 1.00 88.25 163 TYR A CA 1
ATOM 1297 C C . TYR A 1 163 ? -19.706 14.376 4.413 1.00 88.25 163 TYR A C 1
ATOM 1299 O O . TYR A 1 163 ? -20.773 14.667 4.967 1.00 88.25 163 TYR A O 1
ATOM 1307 N N . GLU A 1 164 ? -19.035 15.214 3.627 1.00 88.25 164 GLU A N 1
ATOM 1308 C CA . GLU A 1 164 ? -19.409 16.611 3.411 1.00 88.25 164 GLU A CA 1
ATOM 1309 C C . GLU A 1 164 ? -19.645 17.332 4.759 1.00 88.25 164 GLU A C 1
ATOM 1311 O O . GLU A 1 164 ? -18.917 17.150 5.730 1.00 88.25 164 GLU A O 1
ATOM 1316 N N . ALA A 1 165 ? -20.703 18.125 4.898 1.00 86.50 165 ALA A N 1
ATOM 1317 C CA . ALA A 1 165 ? -20.987 18.837 6.144 1.00 86.50 165 ALA A CA 1
ATOM 1318 C C . ALA A 1 165 ? -21.463 17.945 7.324 1.00 86.50 165 ALA A C 1
ATOM 1320 O O . ALA A 1 165 ? -21.876 18.481 8.355 1.00 86.50 165 ALA A O 1
ATOM 1321 N N . GLY A 1 166 ? -21.478 16.607 7.209 1.00 87.00 166 GLY A N 1
ATOM 1322 C CA . GLY A 1 166 ? -22.118 15.739 8.203 1.00 87.00 166 GLY A CA 1
ATOM 1323 C C . GLY A 1 166 ? -21.577 14.313 8.314 1.00 87.00 166 GLY A C 1
ATOM 1324 O O . GLY A 1 166 ? -20.473 13.987 7.898 1.00 87.00 166 GLY A O 1
ATOM 1325 N N . LYS A 1 167 ? -22.367 13.436 8.944 1.00 86.12 167 LYS A N 1
ATOM 1326 C CA . LYS A 1 167 ? -22.045 12.010 9.119 1.00 86.12 167 LYS A CA 1
ATOM 1327 C C . LYS A 1 167 ? -22.761 11.164 8.070 1.00 86.12 167 LYS A C 1
ATOM 1329 O O . LYS A 1 167 ? -23.879 11.491 7.670 1.00 86.12 167 LYS A O 1
ATOM 1334 N N . PHE A 1 168 ? -22.169 10.024 7.718 1.00 87.50 168 PHE A N 1
ATOM 1335 C CA . PHE A 1 168 ? -22.841 8.986 6.935 1.00 87.50 168 PHE A CA 1
ATOM 1336 C C . PHE A 1 168 ? -24.171 8.578 7.589 1.00 87.50 168 PHE A C 1
ATOM 1338 O O . PHE A 1 168 ? -24.248 8.370 8.803 1.00 87.50 168 PHE A O 1
ATOM 1345 N N . SER A 1 169 ? -25.228 8.440 6.788 1.00 85.31 169 SER A N 1
ATOM 1346 C CA . SER A 1 169 ? -26.562 8.064 7.254 1.00 85.31 169 SER A CA 1
ATOM 1347 C C . SER A 1 169 ? -27.316 7.258 6.204 1.00 85.31 169 SER A C 1
ATOM 1349 O O . SER A 1 169 ? -27.868 7.804 5.249 1.00 85.31 169 SER A O 1
ATOM 1351 N N . LYS A 1 170 ? -27.418 5.945 6.430 1.00 85.00 170 LYS A N 1
ATOM 1352 C CA . LYS A 1 170 ? -28.130 5.036 5.523 1.00 85.00 170 LYS A CA 1
ATOM 1353 C C . LYS A 1 170 ? -29.632 5.325 5.456 1.00 85.00 170 LYS A C 1
ATOM 1355 O O . LYS A 1 170 ? -30.218 5.245 4.387 1.00 85.00 170 LYS A O 1
ATOM 1360 N N . SER A 1 171 ? -30.256 5.699 6.576 1.00 85.25 171 SER A N 1
ATOM 1361 C CA . SER A 1 171 ? -31.691 6.022 6.618 1.00 85.25 171 SER A CA 1
ATOM 1362 C C . SER A 1 171 ? -32.037 7.324 5.898 1.00 85.25 171 SER A C 1
ATOM 1364 O O . SER A 1 171 ? -33.150 7.462 5.405 1.00 85.25 171 SER A O 1
ATOM 1366 N N . LYS A 1 172 ? -31.090 8.269 5.837 1.00 84.62 172 LYS A N 1
ATOM 1367 C CA . LYS A 1 172 ? -31.253 9.541 5.119 1.00 84.62 172 LYS A CA 1
ATOM 1368 C C . LYS A 1 172 ? -30.688 9.499 3.695 1.00 84.62 172 LYS A C 1
ATOM 1370 O O . LYS A 1 172 ? -30.764 10.510 3.013 1.00 84.62 172 LYS A O 1
ATOM 1375 N N . GLY A 1 173 ? -30.094 8.379 3.270 1.00 84.81 173 GLY A N 1
ATOM 1376 C CA . GLY A 1 173 ? -29.410 8.270 1.978 1.00 84.81 173 GLY A CA 1
ATOM 1377 C C . GLY A 1 173 ? -28.211 9.218 1.828 1.00 84.81 173 GLY A C 1
ATOM 1378 O O . GLY A 1 173 ? -27.938 9.674 0.727 1.00 84.81 173 GLY A O 1
ATOM 1379 N N . VAL A 1 174 ? -27.529 9.562 2.928 1.00 86.69 174 VAL A N 1
ATOM 1380 C CA . VAL A 1 174 ? -26.390 10.498 2.930 1.00 86.69 174 VAL A CA 1
ATOM 1381 C C . VAL A 1 174 ? -25.083 9.721 3.062 1.00 86.69 174 VAL A C 1
ATOM 1383 O O . VAL A 1 174 ? -24.880 9.019 4.057 1.00 86.69 174 VAL A O 1
ATOM 1386 N N . GLY A 1 175 ? -24.191 9.896 2.090 1.00 86.75 175 GLY A N 1
ATOM 1387 C CA . GLY A 1 175 ? -22.892 9.230 2.019 1.00 86.75 175 GLY A CA 1
ATOM 1388 C C . GLY A 1 175 ? -22.835 8.136 0.956 1.00 86.75 175 GLY A C 1
ATOM 1389 O O . GLY A 1 175 ? -23.862 7.675 0.469 1.00 86.75 175 GLY A O 1
ATOM 1390 N N . VAL A 1 176 ? -21.615 7.728 0.610 1.00 84.75 176 VAL A N 1
ATOM 1391 C CA . VAL A 1 176 ? -21.343 6.628 -0.325 1.00 84.75 176 VAL A CA 1
ATOM 1392 C C . VAL A 1 176 ? -21.024 5.370 0.479 1.00 84.75 176 VAL A C 1
ATOM 1394 O O . VAL A 1 176 ? -20.113 5.382 1.308 1.00 84.75 176 VAL A O 1
ATOM 1397 N N . PHE A 1 177 ? -21.763 4.283 0.258 1.00 86.38 177 PHE A N 1
ATOM 1398 C CA . PHE A 1 177 ? -21.545 3.013 0.951 1.00 86.38 177 PHE A CA 1
ATOM 1399 C C . PHE A 1 177 ? -20.819 2.016 0.045 1.00 86.38 177 PHE A C 1
ATOM 1401 O O . PHE A 1 177 ? -20.838 2.130 -1.176 1.00 86.38 177 PHE A O 1
ATOM 1408 N N . GLY A 1 178 ? -20.182 1.000 0.636 1.00 81.06 178 GLY A N 1
ATOM 1409 C CA . GLY A 1 178 ? -19.311 0.074 -0.104 1.00 81.06 178 GLY A CA 1
ATOM 1410 C C . GLY A 1 178 ? -19.965 -0.638 -1.299 1.00 81.06 178 GLY A C 1
ATOM 1411 O O . GLY A 1 178 ? -19.275 -0.954 -2.262 1.00 81.06 178 GLY A O 1
ATOM 1412 N N . ASN A 1 179 ? -21.284 -0.851 -1.278 1.00 81.38 179 ASN A N 1
ATOM 1413 C CA . ASN A 1 179 ? -21.999 -1.403 -2.432 1.00 81.38 179 ASN A CA 1
ATOM 1414 C C . ASN A 1 179 ? -22.091 -0.390 -3.580 1.00 81.38 179 ASN A C 1
ATOM 1416 O O . ASN A 1 179 ? -21.874 -0.765 -4.726 1.00 81.38 179 ASN A O 1
ATOM 1420 N N . ASP A 1 180 ? -22.344 0.880 -3.257 1.00 79.00 180 ASP A N 1
ATOM 1421 C CA . ASP A 1 180 ? -22.489 1.966 -4.231 1.00 79.00 180 ASP A CA 1
ATOM 1422 C C . ASP A 1 180 ? -21.153 2.236 -4.937 1.00 79.00 180 ASP A C 1
ATOM 1424 O O . ASP A 1 180 ? -21.104 2.450 -6.144 1.00 79.00 180 ASP A O 1
ATOM 1428 N N . VAL A 1 181 ? -20.044 2.153 -4.190 1.00 75.50 181 VAL A N 1
ATOM 1429 C CA . VAL A 1 181 ? -18.673 2.305 -4.707 1.00 75.50 181 VAL A CA 1
ATOM 1430 C C . VAL A 1 181 ? -18.376 1.342 -5.856 1.00 75.50 181 VAL A C 1
ATOM 1432 O O . VAL A 1 181 ? -17.720 1.717 -6.826 1.00 75.50 181 VAL A O 1
ATOM 1435 N N . LYS A 1 182 ? -18.813 0.083 -5.755 1.00 71.00 182 LYS A N 1
ATOM 1436 C CA . LYS A 1 182 ? -18.486 -0.934 -6.764 1.00 71.00 182 LYS A CA 1
ATOM 1437 C C . LYS A 1 182 ? -18.982 -0.522 -8.150 1.00 71.00 182 LYS A C 1
ATOM 1439 O O . LYS A 1 182 ? -18.305 -0.779 -9.147 1.00 71.00 182 LYS A O 1
ATOM 1444 N N . ASP A 1 183 ? -20.125 0.150 -8.193 1.00 73.75 183 ASP A N 1
ATOM 1445 C CA . ASP A 1 183 ? -20.754 0.585 -9.431 1.00 73.75 183 ASP A CA 1
ATOM 1446 C C . ASP A 1 183 ? -20.094 1.853 -9.999 1.00 73.75 183 ASP A C 1
ATOM 1448 O O . ASP A 1 183 ? -20.142 2.076 -11.209 1.00 73.75 183 ASP A O 1
ATOM 1452 N N . THR A 1 184 ? -19.390 2.641 -9.172 1.00 69.62 184 THR A N 1
ATOM 1453 C CA . THR A 1 184 ? -18.668 3.840 -9.637 1.00 69.62 184 THR A CA 1
ATOM 1454 C C . THR A 1 184 ? -17.341 3.521 -10.325 1.00 69.62 184 THR A C 1
ATOM 1456 O O . THR A 1 184 ? -16.871 4.327 -11.125 1.00 69.62 184 THR A O 1
ATOM 1459 N N . LYS A 1 185 ? -16.733 2.355 -10.046 1.00 61.00 185 LYS A N 1
ATOM 1460 C CA . LYS A 1 185 ? -15.382 1.959 -10.511 1.00 61.00 185 LYS A CA 1
ATOM 1461 C C . LYS A 1 185 ? -14.257 2.920 -10.088 1.00 61.00 185 LYS A C 1
ATOM 1463 O O . LYS A 1 185 ? -13.164 2.862 -10.652 1.00 61.00 185 LYS A O 1
ATOM 1468 N N . ILE A 1 186 ? -14.501 3.790 -9.110 1.00 55.84 186 ILE A N 1
ATOM 1469 C CA . ILE A 1 186 ? -13.498 4.718 -8.580 1.00 55.84 186 ILE A CA 1
ATOM 1470 C C . ILE A 1 186 ? -12.703 3.992 -7.479 1.00 55.84 186 ILE A C 1
ATOM 1472 O O . ILE A 1 186 ? -13.323 3.428 -6.573 1.00 55.84 186 ILE A O 1
ATOM 1476 N N . PRO A 1 187 ? -11.356 3.971 -7.523 1.00 51.47 187 PRO A N 1
ATOM 1477 C CA . PRO A 1 187 ? -10.556 3.425 -6.431 1.00 51.47 187 PRO A CA 1
ATOM 1478 C C . PRO A 1 187 ? -10.778 4.259 -5.164 1.00 51.47 187 PRO A C 1
ATOM 1480 O O . PRO A 1 187 ? -10.675 5.485 -5.192 1.00 51.47 187 PRO A O 1
ATOM 1483 N N . VAL A 1 188 ? -11.119 3.595 -4.059 1.00 49.84 188 VAL A N 1
ATOM 1484 C CA . VAL A 1 188 ? -11.424 4.272 -2.794 1.00 49.84 188 VAL A CA 1
ATOM 1485 C C . VAL A 1 188 ? -10.174 4.344 -1.947 1.00 49.84 188 VAL A C 1
ATOM 1487 O O . VAL A 1 188 ? -9.723 3.336 -1.410 1.00 49.84 188 VAL A O 1
ATOM 1490 N N . GLU A 1 189 ? -9.666 5.555 -1.781 1.00 45.53 189 GLU A N 1
ATOM 1491 C CA . GLU A 1 189 ? -8.708 5.881 -0.738 1.00 45.53 189 GLU A CA 1
ATOM 1492 C C . GLU A 1 189 ? -9.349 6.929 0.172 1.00 45.53 189 GLU A C 1
ATOM 1494 O O . GLU A 1 189 ? -9.842 7.960 -0.285 1.00 45.53 189 GLU A O 1
ATOM 1499 N N . VAL A 1 190 ? -9.396 6.639 1.469 1.00 45.66 190 VAL A N 1
ATOM 1500 C CA . VAL A 1 190 ? -9.934 7.563 2.464 1.00 45.66 190 VAL A CA 1
ATOM 1501 C C . VAL A 1 190 ? -8.760 8.291 3.101 1.00 45.66 190 VAL A C 1
ATOM 1503 O O . VAL A 1 190 ? -8.021 7.722 3.903 1.00 45.66 190 VAL A O 1
ATOM 1506 N N . SER A 1 191 ? -8.599 9.561 2.749 1.00 43.66 191 SER A N 1
ATOM 1507 C CA . SER A 1 191 ? -7.714 10.497 3.434 1.00 43.66 191 SER A CA 1
ATOM 1508 C C . SER A 1 191 ? -8.563 11.575 4.099 1.00 43.66 191 SER A C 1
ATOM 1510 O O . SER A 1 191 ? -9.468 12.111 3.477 1.00 43.66 191 SER A O 1
ATOM 1512 N N . ASP A 1 192 ? -8.186 11.917 5.332 1.00 55.66 192 ASP A N 1
ATOM 1513 C CA . ASP A 1 192 ? -8.801 12.922 6.208 1.00 55.66 192 ASP A CA 1
ATOM 1514 C C . ASP A 1 192 ? -10.115 12.525 6.885 1.00 55.66 192 ASP A C 1
ATOM 1516 O O . ASP A 1 192 ? -10.797 11.580 6.514 1.00 55.66 192 ASP A O 1
ATOM 1520 N N . THR A 1 193 ? -10.430 13.227 7.973 1.00 70.12 193 THR A N 1
ATOM 1521 C CA . THR A 1 193 ? -11.648 13.035 8.777 1.00 70.12 193 THR A CA 1
ATOM 1522 C C . THR A 1 193 ? -12.904 13.530 8.063 1.00 70.12 193 THR A C 1
ATOM 1524 O O . THR A 1 193 ? -13.983 13.544 8.656 1.00 70.12 193 THR A O 1
ATOM 1527 N N . LEU A 1 194 ? -12.775 13.957 6.807 1.00 82.19 194 LEU A N 1
ATOM 1528 C CA . LEU A 1 194 ? -13.829 14.524 5.992 1.00 82.19 194 LEU A CA 1
ATOM 1529 C C . LEU A 1 194 ? -13.609 14.153 4.523 1.00 82.19 194 LEU A C 1
ATOM 1531 O O . LEU A 1 194 ? -12.619 14.550 3.921 1.00 82.19 194 LEU A O 1
ATOM 1535 N N . PHE A 1 195 ? -14.570 13.441 3.949 1.00 86.62 195 PHE A N 1
ATOM 1536 C CA . PHE A 1 195 ? -14.677 13.232 2.514 1.00 86.62 195 PHE A CA 1
ATOM 1537 C C . PHE A 1 195 ? -15.468 14.379 1.876 1.00 86.62 195 PHE A C 1
ATOM 1539 O O . PHE A 1 195 ? -16.593 14.642 2.308 1.00 86.62 195 PHE A O 1
ATOM 1546 N N . THR A 1 196 ? -14.925 14.992 0.822 1.00 88.44 196 THR A N 1
ATOM 1547 C CA . THR A 1 196 ? -15.674 15.877 -0.083 1.00 88.44 196 THR A CA 1
ATOM 1548 C C . THR A 1 196 ? -15.418 15.502 -1.539 1.00 88.44 196 THR A C 1
ATOM 1550 O O . THR A 1 196 ? -14.317 15.073 -1.902 1.00 88.44 196 THR A O 1
ATOM 1553 N N . TRP A 1 197 ? -16.427 15.672 -2.394 1.00 87.75 197 TRP A N 1
ATOM 1554 C CA . TRP A 1 197 ? -16.271 15.423 -3.832 1.00 87.75 197 TRP A CA 1
ATOM 1555 C C . TRP A 1 197 ? -15.267 16.371 -4.492 1.00 87.75 197 TRP A C 1
ATOM 1557 O O . TRP A 1 197 ? -14.492 15.935 -5.346 1.00 87.75 197 TRP A O 1
ATOM 1567 N N . ASP A 1 198 ? -15.240 17.632 -4.060 1.00 88.69 198 ASP A N 1
ATOM 1568 C CA . ASP A 1 198 ? -14.321 18.642 -4.587 1.00 88.69 198 ASP A CA 1
ATOM 1569 C C . ASP A 1 198 ? -12.858 18.291 -4.284 1.00 88.69 198 ASP A C 1
ATOM 1571 O O . ASP A 1 198 ? -12.009 18.380 -5.175 1.00 88.69 198 ASP A O 1
ATOM 1575 N N . ASP A 1 199 ? -12.550 17.836 -3.059 1.00 86.12 199 ASP A N 1
ATOM 1576 C CA . ASP A 1 199 ? -11.186 17.411 -2.721 1.00 86.12 199 ASP A CA 1
ATOM 1577 C C . ASP A 1 199 ? -10.813 16.134 -3.477 1.00 86.12 199 ASP A C 1
ATOM 1579 O O . ASP A 1 199 ? -9.733 16.074 -4.063 1.00 86.12 199 ASP A O 1
ATOM 1583 N N . LEU A 1 200 ? -11.721 15.152 -3.575 1.00 86.06 200 LEU A N 1
ATOM 1584 C CA . LEU A 1 200 ? -11.475 13.945 -4.369 1.00 86.06 200 LEU A CA 1
ATOM 1585 C C . LEU A 1 200 ? -11.122 14.299 -5.820 1.00 86.06 200 LEU A C 1
ATOM 1587 O O . LEU A 1 200 ? -10.095 13.854 -6.336 1.00 86.06 200 LEU A O 1
ATOM 1591 N N . GLN A 1 201 ? -11.940 15.123 -6.480 1.00 86.00 201 GLN A N 1
ATOM 1592 C CA . GLN A 1 201 ? -11.691 15.546 -7.856 1.00 86.00 201 GLN A CA 1
ATOM 1593 C C . GLN A 1 201 ? -10.359 16.297 -7.976 1.00 86.00 201 GLN A C 1
ATOM 1595 O O . GLN A 1 201 ? -9.576 16.028 -8.894 1.00 86.00 201 GLN A O 1
ATOM 1600 N N . ALA A 1 202 ? -10.069 17.204 -7.041 1.00 87.44 202 ALA A N 1
ATOM 1601 C CA . ALA A 1 202 ? -8.815 17.944 -7.018 1.00 87.44 202 ALA A CA 1
ATOM 1602 C C . ALA A 1 202 ? -7.604 17.012 -6.866 1.00 87.44 202 ALA A C 1
ATOM 1604 O O . ALA A 1 202 ? -6.625 17.171 -7.596 1.00 87.44 202 ALA A O 1
ATOM 1605 N N . LYS A 1 203 ? -7.654 16.010 -5.979 1.00 85.38 203 LYS A N 1
ATOM 1606 C CA . LYS A 1 203 ? -6.568 15.029 -5.801 1.00 85.38 203 LYS A CA 1
ATOM 1607 C C . LYS A 1 203 ? -6.387 14.143 -7.029 1.00 85.38 203 LYS A C 1
ATOM 1609 O O . LYS A 1 203 ? -5.255 13.967 -7.479 1.00 85.38 203 LYS A O 1
ATOM 1614 N N . LEU A 1 204 ? -7.470 13.641 -7.623 1.00 84.75 204 LEU A N 1
ATOM 1615 C CA . LEU A 1 204 ? -7.397 12.837 -8.848 1.00 84.75 204 LEU A CA 1
ATOM 1616 C C . LEU A 1 204 ? -6.740 13.621 -9.996 1.00 84.75 204 LEU A C 1
ATOM 1618 O O . LEU A 1 204 ? -5.842 13.108 -10.664 1.00 84.75 204 LEU A O 1
ATOM 1622 N N . ASN A 1 205 ? -7.127 14.881 -10.193 1.00 86.50 205 ASN A N 1
ATOM 1623 C CA . ASN A 1 205 ? -6.612 15.696 -11.292 1.00 86.50 205 ASN A CA 1
ATOM 1624 C C . ASN A 1 205 ? -5.188 16.211 -11.035 1.00 86.50 205 ASN A C 1
ATOM 1626 O O . ASN A 1 205 ? -4.322 16.130 -11.911 1.00 86.50 205 ASN A O 1
ATOM 1630 N N . ASN A 1 206 ? -4.924 16.737 -9.839 1.00 87.25 206 ASN A N 1
ATOM 1631 C CA . ASN A 1 206 ? -3.682 17.455 -9.552 1.00 87.25 206 ASN A CA 1
ATOM 1632 C C . ASN A 1 206 ? -2.553 16.532 -9.087 1.00 87.25 206 ASN A C 1
ATOM 1634 O O . ASN A 1 206 ? -1.388 16.829 -9.340 1.00 87.25 206 ASN A O 1
ATOM 1638 N N . GLU A 1 207 ? -2.872 15.424 -8.415 1.00 84.25 207 GLU A N 1
ATOM 1639 C CA . GLU A 1 207 ? -1.871 14.484 -7.906 1.00 84.25 207 GLU A CA 1
ATOM 1640 C C . GLU A 1 207 ? -1.733 13.280 -8.844 1.00 84.25 207 GLU A C 1
ATOM 1642 O O . GLU A 1 207 ? -0.657 13.055 -9.404 1.00 84.25 207 GLU A O 1
ATOM 1647 N N . LEU A 1 208 ? -2.817 12.532 -9.085 1.00 84.00 208 LEU A N 1
ATOM 1648 C CA . LEU A 1 208 ? -2.727 11.316 -9.899 1.00 84.00 208 LEU A CA 1
ATOM 1649 C C . LEU A 1 208 ? -2.518 11.627 -11.378 1.00 84.00 208 LEU A C 1
ATOM 1651 O O . LEU A 1 208 ? -1.578 11.110 -11.969 1.00 84.00 208 LEU A O 1
ATOM 1655 N N . LEU A 1 209 ? -3.349 12.468 -11.992 1.00 81.19 209 LEU A N 1
ATOM 1656 C CA . LEU A 1 209 ? -3.252 12.733 -13.429 1.00 81.19 209 LEU A CA 1
ATOM 1657 C C . LEU A 1 209 ? -2.054 13.633 -13.761 1.00 81.19 209 LEU A C 1
ATOM 1659 O O . LEU A 1 209 ? -1.226 13.273 -14.599 1.00 81.19 209 LEU A O 1
ATOM 1663 N N . SER A 1 210 ? -1.928 14.776 -13.083 1.00 83.62 210 SER A N 1
ATOM 1664 C CA . SER A 1 210 ? -0.937 15.800 -13.446 1.00 83.62 210 SER A CA 1
ATOM 1665 C C . SER A 1 210 ? 0.500 15.476 -13.032 1.00 83.62 210 SER A C 1
ATOM 1667 O O . SER A 1 210 ? 1.420 15.937 -13.710 1.00 83.62 210 SER A O 1
ATOM 1669 N N . LYS A 1 211 ? 0.716 14.688 -11.964 1.00 87.06 211 LYS A N 1
ATOM 1670 C CA . LYS A 1 211 ? 2.065 14.314 -11.497 1.00 87.06 211 LYS A CA 1
ATOM 1671 C C . LYS A 1 211 ? 2.410 12.875 -11.866 1.00 87.06 211 LYS A C 1
ATOM 1673 O O . LYS A 1 211 ? 3.264 12.668 -12.729 1.00 87.06 211 LYS A O 1
ATOM 1678 N N . LEU A 1 212 ? 1.726 11.900 -11.266 1.00 86.88 212 LEU A N 1
ATOM 1679 C CA . LEU A 1 212 ? 2.045 10.474 -11.418 1.00 86.88 212 LEU A CA 1
ATOM 1680 C C . LEU A 1 212 ? 1.799 9.962 -12.840 1.00 86.88 212 LEU A C 1
ATOM 1682 O O . LEU A 1 212 ? 2.707 9.445 -13.493 1.00 86.88 212 LEU A O 1
ATOM 1686 N N . GLY A 1 213 ? 0.579 10.146 -13.334 1.00 83.69 213 GLY A N 1
ATOM 1687 C CA . GLY A 1 213 ? 0.142 9.723 -14.658 1.00 83.69 213 GLY A CA 1
ATOM 1688 C C . GLY A 1 213 ? 0.916 10.432 -15.760 1.00 83.69 213 GLY A C 1
ATOM 1689 O O . GLY A 1 213 ? 1.357 9.782 -16.703 1.00 83.69 213 GLY A O 1
ATOM 1690 N N . ASN A 1 214 ? 1.152 11.738 -15.618 1.00 87.50 214 ASN A N 1
ATOM 1691 C CA . ASN A 1 214 ? 1.968 12.513 -16.550 1.00 87.50 214 ASN A CA 1
ATOM 1692 C C . ASN A 1 214 ? 3.406 11.982 -16.637 1.00 87.50 214 ASN A C 1
ATOM 1694 O O . ASN A 1 214 ? 3.874 11.691 -17.737 1.00 87.50 214 ASN A O 1
ATOM 1698 N N . PHE A 1 215 ? 4.079 11.789 -15.496 1.00 89.50 215 PHE A N 1
ATOM 1699 C CA . PHE A 1 215 ? 5.445 11.262 -15.466 1.00 89.50 215 PHE A CA 1
ATOM 1700 C C . PHE A 1 215 ? 5.539 9.919 -16.186 1.00 89.50 215 PHE A C 1
ATOM 1702 O O . PHE A 1 215 ? 6.300 9.773 -17.142 1.00 89.50 215 PHE A O 1
ATOM 1709 N N . ILE A 1 216 ? 4.708 8.960 -15.771 1.00 86.38 216 ILE A N 1
ATOM 1710 C CA . ILE A 1 216 ? 4.722 7.600 -16.311 1.00 86.38 216 ILE A CA 1
ATOM 1711 C C . ILE A 1 216 ? 4.374 7.618 -17.798 1.00 86.38 216 ILE A C 1
ATOM 1713 O O . ILE A 1 216 ? 5.101 7.045 -18.604 1.00 86.38 216 ILE A O 1
ATOM 1717 N N . ASN A 1 217 ? 3.321 8.333 -18.201 1.00 84.00 217 ASN A N 1
ATOM 1718 C CA . ASN A 1 217 ? 2.930 8.417 -19.605 1.00 84.00 217 ASN A CA 1
ATOM 1719 C C . ASN A 1 217 ? 4.020 9.055 -20.478 1.00 84.00 217 ASN A C 1
ATOM 1721 O O . ASN A 1 217 ? 4.244 8.597 -21.598 1.00 84.00 217 ASN A O 1
ATOM 1725 N N . ARG A 1 218 ? 4.724 10.083 -19.985 1.00 87.75 218 ARG A N 1
ATOM 1726 C CA . ARG A 1 218 ? 5.841 10.706 -20.712 1.00 87.75 218 ARG A CA 1
ATOM 1727 C C . ARG A 1 218 ? 7.008 9.746 -20.875 1.00 87.75 218 ARG A C 1
ATOM 1729 O O . ARG A 1 218 ? 7.467 9.585 -21.999 1.00 87.75 218 ARG A O 1
ATOM 1736 N N . VAL A 1 219 ? 7.448 9.092 -19.799 1.00 85.75 219 VAL A N 1
ATOM 1737 C CA . VAL A 1 219 ? 8.543 8.108 -19.849 1.00 85.75 219 VAL A CA 1
ATOM 1738 C C . VAL A 1 219 ? 8.200 6.986 -20.830 1.00 85.75 219 VAL A C 1
ATOM 1740 O O . VAL A 1 219 ? 8.956 6.731 -21.765 1.00 85.75 219 VAL A O 1
ATOM 1743 N N . LEU A 1 220 ? 7.016 6.383 -20.695 1.00 79.56 220 LEU A N 1
ATOM 1744 C CA . LEU A 1 220 ? 6.573 5.306 -21.582 1.00 79.56 220 LEU A CA 1
ATOM 1745 C C . LEU A 1 220 ? 6.415 5.775 -23.035 1.00 79.56 220 LEU A C 1
ATOM 1747 O O . LEU A 1 220 ? 6.817 5.066 -23.955 1.00 79.56 220 LEU A O 1
ATOM 1751 N N . SER A 1 221 ? 5.876 6.976 -23.264 1.00 79.00 221 SER A N 1
ATOM 1752 C CA . SER A 1 221 ? 5.733 7.536 -24.613 1.00 79.00 221 SER A CA 1
ATOM 1753 C C . SER A 1 221 ? 7.080 7.851 -25.261 1.00 79.00 221 SER A C 1
ATOM 1755 O O . SER A 1 221 ? 7.235 7.579 -26.446 1.00 79.00 221 SER A O 1
ATOM 1757 N N . PHE A 1 222 ? 8.042 8.409 -24.521 1.00 81.38 222 PHE A N 1
ATOM 1758 C CA . PHE A 1 222 ? 9.378 8.727 -25.039 1.00 81.38 222 PHE A CA 1
ATOM 1759 C C . PHE A 1 222 ? 10.202 7.479 -25.349 1.00 81.38 222 PHE A C 1
ATOM 1761 O O . PHE A 1 222 ? 11.078 7.512 -26.204 1.00 81.38 222 PHE A O 1
ATOM 1768 N N . ILE A 1 223 ? 9.910 6.367 -24.687 1.00 72.44 223 ILE A N 1
ATOM 1769 C CA . ILE A 1 223 ? 10.528 5.079 -24.997 1.00 72.44 223 ILE A CA 1
ATOM 1770 C C . ILE A 1 223 ? 9.850 4.432 -26.196 1.00 72.44 223 ILE A C 1
ATOM 1772 O O . ILE A 1 223 ? 10.534 3.935 -27.079 1.00 72.44 223 ILE A O 1
ATOM 1776 N N . ALA A 1 224 ? 8.518 4.464 -26.266 1.00 66.69 224 ALA A N 1
ATOM 1777 C CA . ALA A 1 224 ? 7.771 3.733 -27.285 1.00 66.69 224 ALA A CA 1
ATOM 1778 C C . ALA A 1 224 ? 7.633 4.453 -28.640 1.00 66.69 224 ALA A C 1
ATOM 1780 O O . ALA A 1 224 ? 7.477 3.780 -29.658 1.00 66.69 224 ALA A O 1
ATOM 1781 N N . LYS A 1 225 ? 7.620 5.794 -28.683 1.00 66.69 225 LYS A N 1
ATOM 1782 C CA . LYS A 1 225 ? 7.311 6.567 -29.903 1.00 66.69 225 LYS A CA 1
ATOM 1783 C C . LYS A 1 225 ? 8.576 7.124 -30.574 1.00 66.69 225 LYS A C 1
ATOM 1785 O O . LYS A 1 225 ? 9.411 7.686 -29.870 1.00 66.69 225 LYS A O 1
ATOM 1790 N N . PRO A 1 226 ? 8.691 7.084 -31.916 1.00 57.06 226 PRO A N 1
ATOM 1791 C CA . PRO A 1 226 ? 9.779 7.744 -32.650 1.00 57.06 226 PRO A CA 1
ATOM 1792 C C . PRO A 1 226 ? 9.822 9.271 -32.410 1.00 57.06 226 PRO A C 1
ATOM 1794 O O . PRO A 1 226 ? 8.749 9.876 -32.308 1.00 57.06 226 PRO A O 1
ATOM 1797 N N . PRO A 1 227 ? 11.010 9.920 -32.338 1.00 60.12 227 PRO A N 1
ATOM 1798 C CA . PRO A 1 227 ? 12.373 9.389 -32.521 1.00 60.12 227 PRO A CA 1
ATOM 1799 C C . PRO A 1 227 ? 12.988 8.789 -31.236 1.00 60.12 227 PRO A C 1
ATOM 1801 O O . PRO A 1 227 ? 14.198 8.851 -31.053 1.00 60.12 227 PRO A O 1
ATOM 1804 N N . GLY A 1 228 ? 12.156 8.295 -30.314 1.00 66.62 228 GLY A N 1
ATOM 1805 C CA . GLY A 1 228 ? 12.548 7.729 -29.025 1.00 66.62 228 GLY A CA 1
ATOM 1806 C C . GLY A 1 228 ? 13.349 6.427 -29.102 1.00 66.62 228 GLY A C 1
ATOM 1807 O O . GLY A 1 228 ? 14.073 6.171 -30.056 1.00 66.62 228 GLY A O 1
ATOM 1808 N N . TYR A 1 229 ? 13.221 5.582 -28.080 1.00 66.06 229 TYR A N 1
ATOM 1809 C CA . TYR A 1 229 ? 14.104 4.421 -27.902 1.00 66.06 229 TYR A CA 1
ATOM 1810 C C . TYR A 1 229 ? 13.543 3.100 -28.401 1.00 66.06 229 TYR A C 1
ATOM 1812 O O . TYR A 1 229 ? 14.014 2.053 -27.963 1.00 66.06 229 TYR A O 1
ATOM 1820 N N . ASP A 1 230 ? 12.546 3.130 -29.290 1.00 61.19 230 ASP A N 1
ATOM 1821 C CA . ASP A 1 230 ? 12.047 1.906 -29.910 1.00 61.19 230 ASP A CA 1
ATOM 1822 C C . ASP A 1 230 ? 11.722 0.858 -28.825 1.00 61.19 230 ASP A C 1
ATOM 1824 O O . ASP A 1 230 ? 12.204 -0.254 -28.809 1.00 61.19 230 ASP A O 1
ATOM 1828 N N . SER A 1 231 ? 10.992 1.259 -27.787 1.00 63.22 231 SER A N 1
ATOM 1829 C CA . SER A 1 231 ? 10.663 0.448 -26.599 1.00 63.22 231 SER A CA 1
ATOM 1830 C C . SER A 1 231 ? 11.801 -0.342 -25.916 1.00 63.22 231 SER A C 1
ATOM 1832 O O . SER A 1 231 ? 11.528 -1.245 -25.127 1.00 63.22 231 SER A O 1
ATOM 1834 N N . ILE A 1 232 ? 13.061 0.006 -26.171 1.00 61.66 232 ILE A N 1
ATOM 1835 C CA . ILE A 1 232 ? 14.253 -0.593 -25.574 1.00 61.66 232 ILE A CA 1
ATOM 1836 C C . ILE A 1 232 ? 14.832 0.408 -24.578 1.00 61.66 232 ILE A C 1
ATOM 1838 O O . ILE A 1 232 ? 14.940 1.602 -24.847 1.00 61.66 232 ILE A O 1
ATOM 1842 N N . THR A 1 233 ? 15.215 -0.065 -23.395 1.00 69.31 233 THR A N 1
ATOM 1843 C CA . THR A 1 233 ? 15.895 0.796 -22.424 1.00 69.31 233 THR A CA 1
ATOM 1844 C C . THR A 1 233 ? 17.313 1.091 -22.922 1.00 69.31 233 THR A C 1
ATOM 1846 O O . THR A 1 233 ? 18.063 0.139 -23.157 1.00 69.31 233 THR A O 1
ATOM 1849 N N . PRO A 1 234 ? 17.712 2.367 -23.067 1.00 73.00 234 PRO A N 1
ATOM 1850 C CA . PRO A 1 234 ? 19.037 2.705 -23.569 1.00 73.00 234 PRO A CA 1
ATOM 1851 C C . PRO A 1 234 ? 20.150 2.311 -22.593 1.00 73.00 234 PRO A C 1
ATOM 1853 O O . PRO A 1 234 ? 19.944 2.125 -21.388 1.00 73.00 234 PRO A O 1
ATOM 1856 N N . GLU A 1 235 ? 21.369 2.214 -23.111 1.00 70.12 235 GLU A N 1
ATOM 1857 C CA . GLU A 1 235 ? 22.560 2.085 -22.280 1.00 70.12 235 GLU A CA 1
ATOM 1858 C C . GLU A 1 235 ? 22.873 3.399 -21.559 1.00 70.12 235 GLU A C 1
ATOM 1860 O O . GLU A 1 235 ? 22.676 4.483 -22.102 1.00 70.12 235 GLU A O 1
ATOM 1865 N N . ALA A 1 236 ? 23.348 3.306 -20.316 1.00 73.69 236 ALA A N 1
ATOM 1866 C CA . ALA A 1 236 ? 23.755 4.469 -19.528 1.00 73.69 236 ALA A CA 1
ATOM 1867 C C . ALA A 1 236 ? 25.119 4.210 -18.871 1.00 73.69 236 ALA A C 1
ATOM 1869 O O . ALA A 1 236 ? 25.194 4.046 -17.647 1.00 73.69 236 ALA A O 1
ATOM 1870 N N . PRO A 1 237 ? 26.199 4.104 -19.668 1.00 68.81 237 PRO A N 1
ATOM 1871 C CA . PRO A 1 237 ? 27.537 3.967 -19.113 1.00 68.81 237 PRO A CA 1
ATOM 1872 C C . PRO A 1 237 ? 27.850 5.193 -18.245 1.00 68.81 237 PRO A C 1
ATOM 1874 O O . PRO A 1 237 ? 27.559 6.328 -18.621 1.00 68.81 237 PRO A O 1
ATOM 1877 N N . ASN A 1 238 ? 28.429 4.962 -17.067 1.00 73.88 238 ASN A N 1
ATOM 1878 C CA . ASN A 1 238 ? 28.825 6.007 -16.117 1.00 73.88 238 ASN A CA 1
ATOM 1879 C C . ASN A 1 238 ? 27.670 6.888 -15.594 1.00 73.88 238 ASN A C 1
ATOM 1881 O O . ASN A 1 238 ? 27.901 8.043 -15.233 1.00 73.88 238 ASN A O 1
ATOM 1885 N N . ALA A 1 239 ? 26.435 6.375 -15.509 1.00 77.75 239 ALA A N 1
ATOM 1886 C CA . ALA A 1 239 ? 25.290 7.118 -14.962 1.00 77.75 239 ALA A CA 1
ATOM 1887 C C . ALA A 1 239 ? 25.567 7.735 -13.573 1.00 77.75 239 ALA A C 1
ATOM 1889 O O . ALA A 1 239 ? 25.167 8.865 -13.297 1.00 77.75 239 ALA A O 1
ATOM 1890 N N . GLU A 1 240 ? 26.318 7.025 -12.733 1.00 78.81 240 GLU A N 1
ATOM 1891 C CA . GLU A 1 240 ? 26.752 7.459 -11.398 1.00 78.81 240 GLU A CA 1
ATOM 1892 C C . GLU A 1 240 ? 27.728 8.648 -11.399 1.00 78.81 240 GLU A C 1
ATOM 1894 O O . GLU A 1 240 ? 27.814 9.384 -10.414 1.00 78.81 240 GLU A O 1
ATOM 1899 N N . SER A 1 241 ? 28.450 8.856 -12.504 1.00 80.56 241 SER A N 1
ATOM 1900 C CA . SER A 1 241 ? 29.396 9.966 -12.656 1.00 80.56 241 SER A CA 1
ATOM 1901 C C . SER A 1 241 ? 28.698 11.288 -12.988 1.00 80.56 241 SER A C 1
ATOM 1903 O O . SER A 1 241 ? 29.284 12.355 -12.804 1.00 80.56 241 SER A O 1
ATOM 1905 N N . GLN A 1 242 ? 27.436 11.242 -13.438 1.00 84.25 242 GLN A N 1
ATOM 1906 C CA . GLN A 1 242 ? 26.663 12.441 -13.743 1.00 84.25 242 GLN A CA 1
ATOM 1907 C C . GLN A 1 242 ? 26.148 13.101 -12.450 1.00 84.25 242 GLN A C 1
ATOM 1909 O O . GLN A 1 242 ? 25.354 12.485 -11.730 1.00 84.25 242 GLN A O 1
ATOM 1914 N N . PRO A 1 243 ? 26.497 14.374 -12.167 1.00 87.31 243 PRO A N 1
ATOM 1915 C CA . PRO A 1 243 ? 26.147 15.028 -10.904 1.00 87.31 243 PRO A CA 1
ATOM 1916 C C . PRO A 1 243 ? 24.642 15.065 -10.612 1.00 87.31 243 PRO A C 1
ATOM 1918 O O . PRO A 1 243 ? 24.223 14.809 -9.485 1.00 87.31 243 PRO A O 1
ATOM 1921 N N . LEU A 1 244 ? 23.815 15.341 -11.627 1.00 87.62 244 LEU A N 1
ATOM 1922 C CA . LEU A 1 244 ? 22.358 15.430 -11.470 1.00 87.62 244 LEU A CA 1
ATOM 1923 C C . LEU A 1 244 ? 21.716 14.061 -11.205 1.00 87.62 244 LEU A C 1
ATOM 1925 O O . LEU A 1 244 ? 20.799 13.956 -10.391 1.00 87.62 244 LEU A O 1
ATOM 1929 N N . THR A 1 245 ? 22.223 13.011 -11.852 1.00 89.06 245 THR A N 1
ATOM 1930 C CA . THR A 1 245 ? 21.777 11.621 -11.671 1.00 89.06 245 THR A CA 1
ATOM 1931 C C . THR A 1 245 ? 22.176 11.092 -10.295 1.00 89.06 245 THR A C 1
ATOM 1933 O O . THR A 1 245 ? 21.357 10.487 -9.602 1.00 89.06 245 THR A O 1
ATOM 1936 N N . LYS A 1 246 ? 23.394 11.408 -9.842 1.00 89.19 246 LYS A N 1
ATOM 1937 C CA . LYS A 1 246 ? 23.859 11.104 -8.485 1.00 89.19 246 LYS A CA 1
ATOM 1938 C C . LYS A 1 246 ? 23.039 11.835 -7.418 1.00 89.19 246 LYS A C 1
ATOM 1940 O O . LYS A 1 246 ? 22.564 11.209 -6.477 1.00 89.19 246 LYS A O 1
ATOM 1945 N N . ALA A 1 247 ? 22.784 13.130 -7.602 1.00 91.06 247 ALA A N 1
ATOM 1946 C CA . ALA A 1 247 ? 21.944 13.895 -6.683 1.00 91.06 247 ALA A CA 1
ATOM 1947 C C . ALA A 1 247 ? 20.507 13.345 -6.620 1.00 91.06 247 ALA A C 1
ATOM 1949 O O . ALA A 1 247 ? 19.890 13.345 -5.556 1.00 91.06 247 ALA A O 1
ATOM 1950 N N . LEU A 1 248 ? 19.955 12.879 -7.748 1.00 92.06 248 LEU A N 1
ATOM 1951 C CA . LEU A 1 248 ? 18.657 12.203 -7.769 1.00 92.06 248 LEU A CA 1
ATOM 1952 C C . LEU A 1 248 ? 18.709 10.887 -6.982 1.00 92.06 248 LEU A C 1
ATOM 1954 O O . LEU A 1 248 ? 17.828 10.653 -6.165 1.00 92.06 248 LEU A O 1
ATOM 1958 N N . SER A 1 249 ? 19.740 10.063 -7.181 1.00 90.88 249 SER A N 1
ATOM 1959 C CA . SER A 1 249 ? 19.947 8.802 -6.450 1.00 90.88 249 SER A CA 1
ATOM 1960 C C . SER A 1 249 ? 19.939 8.989 -4.929 1.00 90.88 249 SER A C 1
ATOM 1962 O O . SER A 1 249 ? 19.236 8.265 -4.222 1.00 90.88 249 SER A O 1
ATOM 1964 N N . GLU A 1 250 ? 20.625 10.015 -4.423 1.00 91.38 250 GLU A N 1
ATOM 1965 C CA . GLU A 1 250 ? 20.631 10.355 -2.994 1.00 91.38 250 GLU A CA 1
ATOM 1966 C C . GLU A 1 250 ? 19.226 10.726 -2.485 1.00 91.38 250 GLU A C 1
ATOM 1968 O O . GLU A 1 250 ? 18.795 10.264 -1.423 1.00 91.38 250 GLU A O 1
ATOM 1973 N N . ARG A 1 251 ? 18.462 11.508 -3.263 1.00 93.44 251 ARG A N 1
ATOM 1974 C CA . ARG A 1 251 ? 17.073 11.866 -2.916 1.00 93.44 251 ARG A CA 1
ATOM 1975 C C . ARG A 1 251 ? 16.136 10.661 -2.963 1.00 93.44 251 ARG A C 1
ATOM 1977 O O . ARG A 1 251 ? 15.308 10.507 -2.067 1.00 93.44 251 ARG A O 1
ATOM 1984 N N . VAL A 1 252 ? 16.285 9.789 -3.960 1.00 92.69 252 VAL A N 1
ATOM 1985 C CA . VAL A 1 252 ? 15.534 8.529 -4.079 1.00 92.69 252 VAL A CA 1
ATOM 1986 C C . VAL A 1 252 ? 15.791 7.653 -2.857 1.00 92.69 252 VAL A C 1
ATOM 1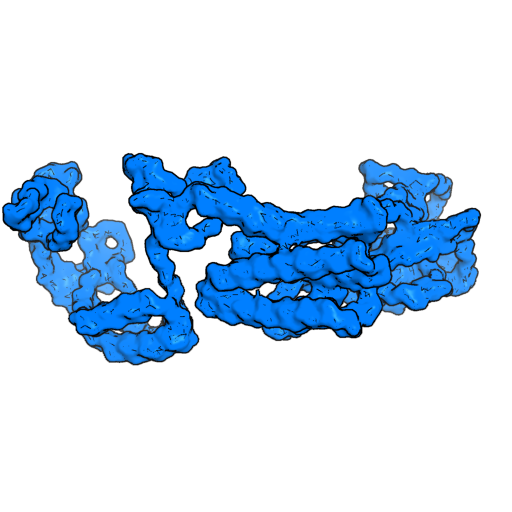988 O O . VAL A 1 252 ? 14.834 7.201 -2.235 1.00 92.69 252 VAL A O 1
ATOM 1991 N N . GLY A 1 253 ? 17.056 7.476 -2.462 1.00 91.12 253 GLY A N 1
ATOM 1992 C CA . GLY A 1 253 ? 17.425 6.718 -1.264 1.00 91.12 253 GLY A CA 1
ATOM 1993 C C . GLY A 1 253 ? 16.762 7.259 -0.000 1.00 91.12 253 GLY A C 1
ATOM 1994 O O . GLY A 1 253 ? 16.121 6.503 0.726 1.00 91.12 253 GLY A O 1
ATOM 1995 N N . LYS A 1 254 ? 16.801 8.581 0.200 1.00 92.44 254 LYS A N 1
ATOM 1996 C CA . LYS A 1 254 ? 16.128 9.234 1.331 1.00 92.44 254 LYS A CA 1
ATOM 1997 C C . LYS A 1 254 ? 14.612 9.015 1.321 1.00 92.44 254 LYS A C 1
ATOM 1999 O O . LYS A 1 254 ? 14.021 8.762 2.368 1.00 92.44 254 LYS A O 1
ATOM 2004 N N . HIS A 1 255 ? 13.965 9.112 0.161 1.00 93.62 255 HIS A N 1
ATOM 2005 C CA . HIS A 1 255 ? 12.529 8.848 0.050 1.00 93.62 255 HIS A CA 1
ATOM 2006 C C . HIS A 1 255 ? 12.184 7.381 0.323 1.00 93.62 255 HIS A C 1
ATOM 2008 O O . HIS A 1 255 ? 11.169 7.116 0.962 1.00 93.62 255 HIS A O 1
ATOM 2014 N N . LEU A 1 256 ? 13.017 6.436 -0.114 1.00 91.56 256 LEU A N 1
ATOM 2015 C CA . LEU A 1 256 ? 12.824 5.013 0.162 1.00 91.56 256 LEU A CA 1
ATOM 2016 C C . LEU A 1 256 ? 12.929 4.711 1.659 1.00 91.56 256 LEU A C 1
ATOM 2018 O O . LEU A 1 256 ? 12.027 4.081 2.202 1.00 91.56 256 LEU A O 1
ATOM 2022 N N . GLU A 1 257 ? 13.957 5.224 2.338 1.00 91.06 257 GLU A N 1
ATOM 2023 C CA . GLU A 1 257 ? 14.107 5.092 3.795 1.00 91.06 257 GLU A CA 1
ATOM 2024 C C . GLU A 1 257 ? 12.889 5.664 4.536 1.00 91.06 257 GLU A C 1
ATOM 2026 O O . GLU A 1 257 ? 12.281 4.990 5.366 1.00 91.06 257 GLU A O 1
ATOM 2031 N N . GLN A 1 258 ? 12.464 6.880 4.175 1.00 93.12 258 GLN A N 1
ATOM 2032 C CA . GLN A 1 258 ? 11.287 7.526 4.765 1.00 93.12 258 GLN A CA 1
ATOM 2033 C C . GLN A 1 258 ? 9.991 6.753 4.507 1.00 93.12 258 GLN A C 1
ATOM 2035 O O . GLN A 1 258 ? 9.096 6.742 5.355 1.00 93.12 258 GLN A O 1
ATOM 2040 N N . TYR A 1 259 ? 9.851 6.159 3.322 1.00 93.56 259 TYR A N 1
ATOM 2041 C CA . TYR A 1 259 ? 8.699 5.339 2.976 1.00 93.56 259 TYR A CA 1
ATOM 2042 C C . TYR A 1 259 ? 8.679 4.065 3.823 1.00 93.56 259 TYR A C 1
ATOM 2044 O O . TYR A 1 259 ? 7.659 3.788 4.448 1.00 93.56 259 TYR A O 1
ATOM 2052 N N . ILE A 1 260 ? 9.794 3.330 3.891 1.00 91.06 260 ILE A N 1
ATOM 2053 C CA . ILE A 1 260 ? 9.906 2.079 4.655 1.00 91.06 260 ILE A CA 1
ATOM 2054 C C . ILE A 1 260 ? 9.618 2.348 6.133 1.00 91.06 260 ILE A C 1
ATOM 2056 O O . ILE A 1 260 ? 8.706 1.741 6.692 1.00 91.06 260 ILE A O 1
ATOM 2060 N N . GLU A 1 261 ? 10.273 3.349 6.727 1.00 90.31 261 GLU A N 1
ATOM 2061 C CA . GLU A 1 261 ? 10.052 3.728 8.127 1.00 90.31 261 GLU A CA 1
ATOM 2062 C C . GLU A 1 261 ? 8.580 4.097 8.396 1.00 90.31 261 GLU A C 1
ATOM 2064 O O . GLU A 1 261 ? 8.003 3.748 9.432 1.00 90.31 261 GLU A O 1
ATOM 2069 N N . ALA A 1 262 ? 7.942 4.816 7.465 1.00 90.62 262 ALA A N 1
ATOM 2070 C CA . ALA A 1 262 ? 6.531 5.156 7.580 1.00 90.62 262 ALA A CA 1
ATOM 2071 C C . ALA A 1 262 ? 5.642 3.907 7.514 1.00 90.62 262 ALA A C 1
ATOM 2073 O O . ALA A 1 262 ? 4.731 3.778 8.332 1.00 90.62 262 ALA A O 1
ATOM 2074 N N . MET A 1 263 ? 5.894 2.996 6.576 1.00 89.56 263 MET A N 1
ATOM 2075 C CA . MET A 1 263 ? 5.088 1.789 6.381 1.00 89.56 263 MET A CA 1
ATOM 2076 C C . MET A 1 263 ? 5.240 0.795 7.538 1.00 89.56 263 MET A C 1
ATOM 2078 O O . MET A 1 263 ? 4.229 0.284 8.017 1.00 89.56 263 MET A O 1
ATOM 2082 N N . GLU A 1 264 ? 6.451 0.605 8.068 1.00 87.56 264 GLU A N 1
ATOM 2083 C CA . GLU A 1 264 ? 6.708 -0.210 9.268 1.00 87.56 264 GLU A CA 1
ATOM 2084 C C . GLU A 1 264 ? 5.955 0.311 10.497 1.00 87.56 264 GLU A C 1
ATOM 2086 O O . GLU A 1 264 ? 5.458 -0.460 11.319 1.00 87.56 264 GLU A O 1
ATOM 2091 N N . LYS A 1 265 ? 5.813 1.637 10.599 1.00 85.38 265 LYS A N 1
ATOM 2092 C CA . LYS A 1 265 ? 5.056 2.314 11.663 1.00 85.38 265 LYS A CA 1
ATOM 2093 C C . LYS A 1 265 ? 3.575 2.508 11.319 1.00 85.38 265 LYS A C 1
ATOM 2095 O O . LYS A 1 265 ? 2.886 3.255 12.012 1.00 85.38 265 LYS A O 1
ATOM 2100 N N . VAL A 1 266 ? 3.079 1.879 10.249 1.00 86.62 266 VAL A N 1
ATOM 2101 C CA . VAL A 1 266 ? 1.679 1.947 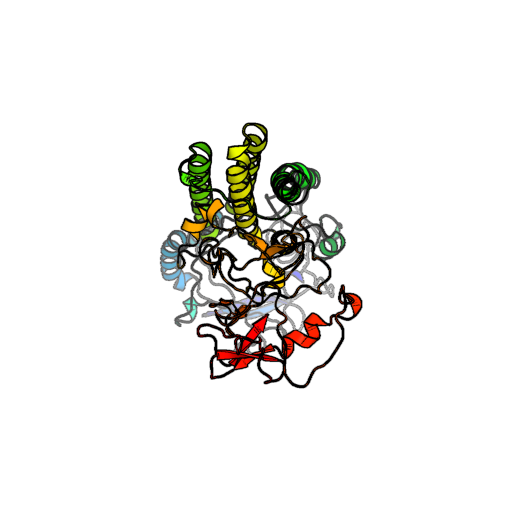9.782 1.00 86.62 266 VAL A CA 1
ATOM 2102 C C . VAL A 1 266 ? 1.211 3.394 9.512 1.00 86.62 266 VAL A C 1
ATOM 2104 O O . VAL A 1 266 ? 0.034 3.741 9.618 1.00 86.62 266 VAL A O 1
ATOM 2107 N N . LYS A 1 267 ? 2.132 4.283 9.127 1.00 85.94 267 LYS A N 1
ATOM 2108 C CA . LYS A 1 267 ? 1.866 5.679 8.743 1.00 85.94 267 LYS A CA 1
ATOM 2109 C C . LYS A 1 267 ? 1.529 5.775 7.252 1.00 85.94 267 LYS A C 1
ATOM 2111 O O . LYS A 1 267 ? 2.207 6.465 6.492 1.00 85.94 267 LYS A O 1
ATOM 2116 N N . LEU A 1 268 ? 0.444 5.118 6.840 1.00 88.25 268 LEU A N 1
ATOM 2117 C CA . LEU A 1 268 ? 0.041 4.962 5.432 1.00 88.25 268 LEU A CA 1
ATOM 2118 C C . LEU A 1 268 ? -0.045 6.295 4.662 1.00 88.25 268 LEU A C 1
ATOM 2120 O O . LEU A 1 268 ? 0.494 6.409 3.564 1.00 88.25 268 LEU A O 1
ATOM 2124 N N . LYS A 1 269 ? -0.623 7.344 5.274 1.00 84.88 269 LYS A N 1
ATOM 2125 C CA . LYS A 1 269 ? -0.716 8.692 4.672 1.00 84.88 269 LYS A CA 1
ATOM 2126 C C . LYS A 1 269 ? 0.659 9.294 4.370 1.00 84.88 269 LYS A C 1
ATOM 2128 O O . LYS A 1 269 ? 0.826 9.991 3.373 1.00 84.88 269 LYS A O 1
ATOM 2133 N N . GLN A 1 270 ? 1.640 9.053 5.239 1.00 88.62 270 GLN A N 1
ATOM 2134 C CA . GLN A 1 270 ? 3.009 9.497 4.999 1.00 88.62 270 GLN A CA 1
ATOM 2135 C C . GLN A 1 270 ? 3.657 8.658 3.894 1.00 88.62 270 GLN A C 1
ATOM 2137 O O . GLN A 1 270 ? 4.279 9.237 3.011 1.00 88.62 270 GLN A O 1
ATOM 2142 N N . GLY A 1 271 ? 3.448 7.337 3.895 1.00 91.62 271 GLY A N 1
ATOM 2143 C CA . GLY A 1 271 ? 3.935 6.434 2.847 1.00 91.62 271 GLY A CA 1
ATOM 2144 C C . GLY A 1 271 ? 3.503 6.874 1.445 1.00 91.62 271 GLY A C 1
ATOM 2145 O O . GLY A 1 271 ? 4.354 7.156 0.600 1.00 91.62 271 GLY A O 1
ATOM 2146 N N . VAL A 1 272 ? 2.197 7.049 1.208 1.00 89.44 272 VAL A N 1
ATOM 2147 C CA . VAL A 1 272 ? 1.689 7.476 -0.111 1.00 89.44 272 VAL A CA 1
ATOM 2148 C C . VAL A 1 272 ? 2.197 8.867 -0.509 1.00 89.44 272 VAL A C 1
ATOM 2150 O O . VAL A 1 272 ? 2.596 9.078 -1.651 1.00 89.44 272 VAL A O 1
ATOM 2153 N N . ARG A 1 273 ? 2.290 9.821 0.430 1.00 90.75 273 ARG A N 1
ATOM 2154 C CA . ARG A 1 273 ? 2.853 11.161 0.164 1.00 90.75 273 ARG A CA 1
ATOM 2155 C C . ARG A 1 273 ? 4.329 11.115 -0.222 1.00 90.75 273 ARG A C 1
ATOM 2157 O O . ARG A 1 273 ? 4.751 11.870 -1.101 1.00 90.75 273 ARG A O 1
ATOM 2164 N N . THR A 1 274 ? 5.107 10.247 0.418 1.00 93.31 274 THR A N 1
ATOM 2165 C CA . THR A 1 274 ? 6.514 10.033 0.070 1.00 93.31 274 THR A CA 1
ATOM 2166 C C . THR A 1 274 ? 6.630 9.435 -1.337 1.00 93.31 274 THR A C 1
ATOM 2168 O O . THR A 1 274 ? 7.403 9.946 -2.146 1.00 93.31 274 THR A O 1
ATOM 2171 N N . ALA A 1 275 ? 5.797 8.447 -1.685 1.00 91.00 275 ALA A N 1
ATOM 2172 C CA . ALA A 1 275 ? 5.750 7.884 -3.038 1.00 91.00 275 ALA A CA 1
ATOM 2173 C C . ALA A 1 275 ? 5.346 8.932 -4.100 1.00 91.00 275 ALA A C 1
ATOM 2175 O O . ALA A 1 275 ? 5.972 9.033 -5.153 1.00 91.00 275 ALA A O 1
ATOM 2176 N N . MET A 1 276 ? 4.360 9.786 -3.812 1.00 90.12 276 MET A N 1
ATOM 2177 C CA . MET A 1 276 ? 3.946 10.863 -4.725 1.00 90.12 276 MET A CA 1
ATOM 2178 C C . MET A 1 276 ? 5.012 11.963 -4.880 1.00 90.12 276 MET A C 1
ATOM 2180 O O . MET A 1 276 ? 5.185 12.514 -5.971 1.00 90.12 276 MET A O 1
ATOM 2184 N N . SER A 1 277 ? 5.780 12.255 -3.823 1.00 92.00 277 SER A N 1
ATOM 2185 C CA . SER A 1 277 ? 6.946 13.152 -3.901 1.00 92.00 277 SER A CA 1
ATOM 2186 C C . SER A 1 277 ? 8.005 12.609 -4.864 1.00 92.00 277 SER A C 1
ATOM 2188 O O . SER A 1 277 ? 8.518 13.359 -5.694 1.00 92.00 277 SER A O 1
ATOM 2190 N N . LEU A 1 278 ? 8.254 11.294 -4.843 1.00 91.25 278 LEU A N 1
ATOM 2191 C CA . LEU A 1 278 ? 9.192 10.640 -5.759 1.00 91.25 278 LEU A CA 1
ATOM 2192 C C . LEU A 1 278 ? 8.766 10.776 -7.236 1.00 91.25 278 LEU A C 1
ATOM 2194 O O . LEU A 1 278 ? 9.606 10.963 -8.114 1.00 91.25 278 LEU A O 1
ATOM 2198 N N . SER A 1 279 ? 7.462 10.766 -7.527 1.00 90.25 279 SER A N 1
ATOM 2199 C CA . SER A 1 279 ? 6.962 11.063 -8.879 1.00 90.25 279 SER A CA 1
ATOM 2200 C C . SER A 1 279 ? 7.237 12.510 -9.308 1.00 90.25 279 SER A C 1
ATOM 2202 O O . SER A 1 279 ? 7.497 12.771 -10.486 1.00 90.25 279 SER A O 1
ATOM 2204 N N . SER A 1 280 ? 7.199 13.457 -8.371 1.00 90.94 280 SER A N 1
ATOM 2205 C CA . SER A 1 280 ? 7.509 14.863 -8.651 1.00 90.94 280 SER A CA 1
ATOM 2206 C C . SER A 1 280 ? 9.000 15.054 -8.957 1.00 90.94 280 SER A C 1
ATOM 2208 O O . SER A 1 280 ? 9.338 15.747 -9.916 1.00 90.94 280 SER A O 1
ATOM 2210 N N . GLU A 1 281 ? 9.877 14.365 -8.221 1.00 91.88 281 GLU A N 1
ATOM 2211 C CA . GLU A 1 281 ? 11.319 14.286 -8.506 1.00 91.88 281 GLU A CA 1
ATOM 2212 C C . GLU A 1 281 ? 11.594 13.712 -9.903 1.00 91.88 281 GLU A C 1
ATOM 2214 O O . GLU A 1 281 ? 12.369 14.282 -10.673 1.00 91.88 281 GLU A O 1
ATOM 2219 N N . GLY A 1 282 ? 10.894 12.635 -10.278 1.00 90.88 282 GLY A N 1
ATOM 2220 C CA . GLY A 1 282 ? 10.977 12.054 -11.619 1.00 90.88 282 GLY A CA 1
ATOM 2221 C C . GLY A 1 282 ? 10.572 13.037 -12.723 1.00 90.88 282 GLY A C 1
ATOM 2222 O O . GLY A 1 282 ? 11.273 13.163 -13.727 1.00 90.88 282 GLY A O 1
ATOM 2223 N N . ASN A 1 283 ? 9.482 13.789 -12.531 1.00 90.88 283 ASN A N 1
ATOM 2224 C CA . ASN A 1 283 ? 9.055 14.822 -13.482 1.00 90.88 283 ASN A CA 1
ATOM 2225 C C . ASN A 1 283 ? 10.099 15.930 -13.660 1.00 90.88 283 ASN A C 1
ATOM 2227 O O . ASN A 1 283 ? 10.339 16.351 -14.793 1.00 90.88 283 ASN A O 1
ATOM 2231 N N . ALA A 1 284 ? 10.693 16.407 -12.561 1.00 90.69 284 ALA A N 1
ATOM 2232 C CA . ALA A 1 284 ? 11.735 17.429 -12.595 1.00 90.69 284 ALA A CA 1
ATOM 2233 C C . ALA A 1 284 ? 12.980 16.914 -13.328 1.00 90.69 284 ALA A C 1
ATOM 2235 O O . ALA A 1 284 ? 13.483 17.573 -14.236 1.00 90.69 284 ALA A O 1
ATOM 2236 N N . TYR A 1 285 ? 13.412 15.694 -13.009 1.00 90.38 285 TYR A N 1
ATOM 2237 C CA . TYR A 1 285 ? 14.555 15.054 -13.652 1.00 90.38 285 TYR A CA 1
ATOM 2238 C C . TYR A 1 285 ? 14.329 14.809 -15.154 1.00 90.38 285 TYR A C 1
ATOM 2240 O O . TYR A 1 285 ? 15.228 15.025 -15.962 1.00 90.38 285 TYR A O 1
ATOM 2248 N N . LEU A 1 286 ? 13.108 14.453 -15.569 1.00 89.00 286 LEU A N 1
ATOM 2249 C CA . LEU A 1 286 ? 12.771 14.238 -16.981 1.00 89.00 286 LEU A CA 1
ATOM 2250 C C . LEU A 1 286 ? 12.826 15.524 -17.832 1.00 89.00 286 LEU A C 1
ATOM 2252 O O . LEU A 1 286 ? 12.852 15.431 -19.058 1.00 89.00 286 LEU A O 1
ATOM 2256 N N . GLN A 1 287 ? 12.841 16.724 -17.237 1.00 85.94 287 GLN A N 1
ATOM 2257 C CA . GLN A 1 287 ? 13.024 17.965 -18.009 1.00 85.94 287 GLN A CA 1
ATOM 2258 C C . GLN A 1 287 ? 14.420 18.059 -18.637 1.00 85.94 287 GLN A C 1
ATOM 2260 O O . GLN A 1 287 ? 14.538 18.581 -19.744 1.00 85.94 287 GLN A O 1
ATOM 2265 N N . LEU A 1 288 ? 15.431 17.445 -18.008 1.00 82.06 288 LEU A N 1
ATOM 2266 C CA . LEU A 1 288 ? 16.806 17.371 -18.520 1.00 82.06 288 LEU A CA 1
ATOM 2267 C C . LEU A 1 288 ? 16.893 16.660 -19.878 1.00 82.06 288 LEU A C 1
ATOM 2269 O O . LEU A 1 288 ? 17.823 16.884 -20.644 1.00 82.06 288 LEU A O 1
ATOM 2273 N N . TYR A 1 289 ? 15.893 15.838 -20.218 1.00 75.44 289 TYR A N 1
ATOM 2274 C CA . TYR A 1 289 ? 15.812 15.156 -21.510 1.00 75.44 289 TYR A CA 1
ATOM 2275 C C . TYR A 1 289 ? 15.769 16.123 -22.707 1.00 75.44 289 TYR A C 1
ATOM 2277 O O . TYR A 1 289 ? 16.070 15.718 -23.823 1.00 75.44 289 TYR A O 1
ATOM 2285 N N . LYS A 1 290 ? 15.371 17.386 -22.502 1.00 68.25 290 LYS A N 1
ATOM 2286 C CA . LYS A 1 290 ? 15.291 18.395 -23.569 1.00 68.25 290 LYS A CA 1
ATOM 2287 C C . LYS A 1 290 ? 16.586 19.187 -23.775 1.00 68.25 290 LYS A C 1
ATOM 2289 O O . LYS A 1 290 ? 16.652 19.940 -24.740 1.00 68.25 290 LYS A O 1
ATOM 2294 N N . GLU A 1 291 ? 17.564 19.059 -22.882 1.00 61.47 291 GLU A N 1
ATOM 2295 C CA . GLU A 1 291 ? 18.701 19.985 -22.803 1.00 61.47 291 GLU A CA 1
ATOM 2296 C C . GLU A 1 291 ? 20.009 19.414 -23.383 1.00 61.47 291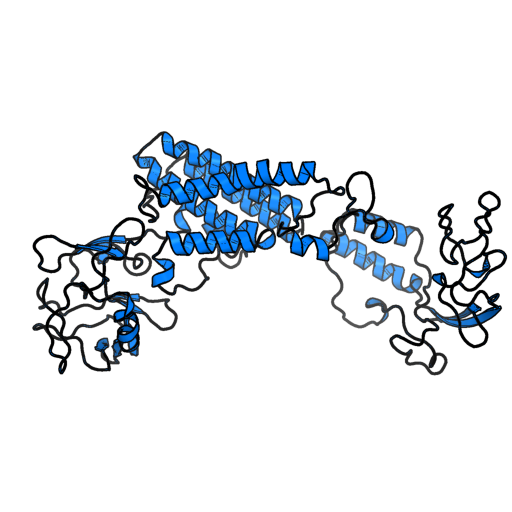 GLU A C 1
ATOM 2298 O O . GLU A 1 291 ? 20.828 20.198 -23.854 1.00 61.47 291 GLU A O 1
ATOM 2303 N N . ASP A 1 292 ? 20.206 18.084 -23.423 1.00 56.22 292 ASP A N 1
ATOM 2304 C CA . ASP A 1 292 ? 21.468 17.470 -23.881 1.00 56.22 292 ASP A CA 1
ATOM 2305 C C . ASP A 1 292 ? 21.306 16.042 -24.460 1.00 56.22 292 ASP A C 1
ATOM 2307 O O . ASP A 1 292 ? 20.857 15.126 -23.768 1.00 56.22 292 ASP A O 1
ATOM 2311 N N . GLN A 1 293 ? 21.707 15.832 -25.722 1.00 55.53 293 GLN A N 1
ATOM 2312 C CA . GLN A 1 293 ? 21.437 14.613 -26.511 1.00 55.53 293 GLN A CA 1
ATOM 2313 C C . GLN A 1 293 ? 22.201 13.344 -26.047 1.00 55.53 293 GLN A C 1
ATOM 2315 O O . GLN A 1 293 ? 21.594 12.272 -26.034 1.00 55.53 293 GLN A O 1
ATOM 2320 N N . PRO A 1 294 ? 23.483 13.397 -25.621 1.00 53.00 294 PRO A N 1
ATOM 2321 C CA . PRO A 1 294 ? 24.192 12.253 -25.029 1.00 53.00 294 PRO A CA 1
ATOM 2322 C C . PRO A 1 294 ? 23.690 11.892 -23.620 1.00 53.00 294 PRO A C 1
ATOM 2324 O O . PRO A 1 294 ? 23.673 10.718 -23.249 1.00 53.00 294 PRO A O 1
ATOM 2327 N N . SER A 1 295 ? 23.222 12.875 -22.841 1.00 64.50 295 SER A N 1
ATOM 2328 C CA . SER A 1 295 ? 22.629 12.648 -21.513 1.00 64.50 295 SER A CA 1
ATOM 2329 C C . SER A 1 295 ? 21.205 12.082 -21.572 1.00 64.50 295 SER A C 1
ATOM 2331 O O . SER A 1 295 ? 20.747 11.482 -20.595 1.00 64.50 295 SER A O 1
ATOM 2333 N N . CYS A 1 296 ? 20.513 12.192 -22.714 1.00 78.62 296 CYS A N 1
ATOM 2334 C CA . CYS A 1 296 ? 19.161 11.663 -22.913 1.00 78.62 296 CYS A CA 1
ATOM 2335 C C . CYS A 1 296 ? 19.040 10.168 -22.580 1.00 78.62 296 CYS A C 1
ATOM 2337 O O . CYS A 1 296 ? 17.988 9.749 -22.088 1.00 78.62 296 CYS A O 1
ATOM 2339 N N . SER A 1 297 ? 20.078 9.365 -22.838 1.00 79.69 297 SER A N 1
ATOM 2340 C CA . SER A 1 297 ? 20.075 7.919 -22.570 1.00 79.69 297 SER A CA 1
ATOM 2341 C C . SER A 1 297 ? 20.102 7.621 -21.071 1.00 79.69 297 SER A C 1
ATOM 2343 O O . SER A 1 297 ? 19.263 6.869 -20.572 1.00 79.69 297 SER A O 1
ATOM 2345 N N . THR A 1 298 ? 20.990 8.285 -20.324 1.00 85.38 298 THR A N 1
ATOM 2346 C CA . THR A 1 298 ? 21.066 8.178 -18.857 1.00 85.38 298 THR A CA 1
ATOM 2347 C C . THR A 1 298 ? 19.799 8.690 -18.189 1.00 85.38 298 THR A C 1
ATOM 2349 O O . THR A 1 298 ? 19.254 8.020 -17.305 1.00 85.38 298 THR A O 1
ATOM 2352 N N . VAL A 1 299 ? 19.293 9.842 -18.645 1.00 88.38 299 VAL A N 1
ATOM 2353 C CA . VAL A 1 299 ? 18.050 10.428 -18.134 1.00 88.38 299 VAL A CA 1
ATOM 2354 C C . VAL A 1 299 ? 16.887 9.471 -18.362 1.00 88.38 299 VAL A C 1
ATOM 2356 O O . VAL A 1 299 ? 16.125 9.202 -17.433 1.00 88.38 299 VAL A O 1
ATOM 2359 N N . MET A 1 300 ? 16.776 8.904 -19.567 1.00 85.88 300 MET A N 1
ATOM 2360 C CA . MET A 1 300 ? 15.706 7.963 -19.870 1.00 85.88 300 MET A CA 1
ATOM 2361 C C . MET A 1 300 ? 15.819 6.706 -19.017 1.00 85.88 300 MET A C 1
ATOM 2363 O O . MET A 1 300 ? 14.882 6.383 -18.296 1.00 85.88 300 MET A O 1
ATOM 2367 N N . ARG A 1 301 ? 16.969 6.025 -19.025 1.00 84.19 301 ARG A N 1
ATOM 2368 C CA . ARG A 1 301 ? 17.163 4.786 -18.260 1.00 84.19 301 ARG A CA 1
ATOM 2369 C C . ARG A 1 301 ? 16.865 4.972 -16.771 1.00 84.19 301 ARG A C 1
ATOM 2371 O O . ARG A 1 301 ? 16.197 4.138 -16.163 1.00 84.19 301 ARG A O 1
ATOM 2378 N N . THR A 1 302 ? 17.308 6.084 -16.195 1.00 88.81 302 THR A N 1
ATOM 2379 C CA . THR A 1 302 ? 17.034 6.423 -14.794 1.00 88.81 302 THR A CA 1
ATOM 2380 C C . THR A 1 302 ? 15.544 6.688 -14.564 1.00 88.81 302 THR A C 1
ATOM 2382 O O . THR A 1 302 ? 14.969 6.139 -13.625 1.00 88.81 302 THR A O 1
ATOM 2385 N N . ALA A 1 303 ? 14.890 7.474 -15.428 1.00 89.56 303 ALA A N 1
ATOM 2386 C CA . ALA A 1 303 ? 13.462 7.780 -15.314 1.00 89.56 303 ALA A CA 1
ATOM 2387 C C . ALA A 1 303 ? 12.592 6.519 -15.391 1.00 89.56 303 ALA A C 1
ATOM 2389 O O . ALA A 1 303 ? 11.605 6.390 -14.672 1.00 89.56 303 ALA A O 1
ATOM 2390 N N . VAL A 1 304 ? 12.993 5.555 -16.209 1.00 84.06 304 VAL A N 1
ATOM 2391 C CA . VAL A 1 304 ? 12.349 4.248 -16.287 1.00 84.06 304 VAL A CA 1
ATOM 2392 C C . VAL A 1 304 ? 12.496 3.453 -14.998 1.00 84.06 304 VAL A C 1
ATOM 2394 O O . VAL A 1 304 ? 11.510 2.919 -14.488 1.00 84.06 304 VAL A O 1
ATOM 2397 N N . GLY A 1 305 ? 13.708 3.390 -14.448 1.00 84.06 305 GLY A N 1
ATOM 2398 C CA . GLY A 1 305 ? 13.939 2.778 -13.144 1.00 84.06 305 GLY A CA 1
ATOM 2399 C C . GLY A 1 305 ? 13.042 3.379 -12.065 1.00 84.06 305 GLY A C 1
ATOM 2400 O O . GLY A 1 305 ? 12.434 2.645 -11.290 1.00 84.06 305 GLY A O 1
ATOM 2401 N N . LEU A 1 306 ? 12.875 4.707 -12.070 1.00 89.12 306 LEU A N 1
ATOM 2402 C CA . LEU A 1 306 ? 11.963 5.401 -11.158 1.00 89.12 306 LEU A CA 1
ATOM 2403 C C . LEU A 1 306 ? 10.500 4.990 -11.352 1.00 89.12 306 LEU A C 1
ATOM 2405 O O . LEU A 1 306 ? 9.793 4.828 -10.362 1.00 89.12 306 LEU A O 1
ATOM 2409 N N . VAL A 1 307 ? 10.037 4.799 -12.593 1.00 87.69 307 VAL A N 1
ATOM 2410 C CA . VAL A 1 307 ? 8.681 4.288 -12.864 1.00 87.69 307 VAL A CA 1
ATOM 2411 C C . VAL A 1 307 ? 8.484 2.902 -12.244 1.00 87.69 307 VAL A C 1
ATOM 2413 O O . VAL A 1 307 ? 7.444 2.658 -11.632 1.00 87.69 307 VAL A O 1
ATOM 2416 N N . HIS A 1 308 ? 9.484 2.019 -12.339 1.00 81.56 308 HIS A N 1
ATOM 2417 C CA . HIS A 1 308 ? 9.431 0.691 -11.714 1.00 81.56 308 HIS A CA 1
ATOM 2418 C C . HIS A 1 308 ? 9.391 0.775 -10.184 1.00 81.56 308 HIS A C 1
ATOM 2420 O O . HIS A 1 308 ? 8.539 0.148 -9.559 1.00 81.56 308 HIS A O 1
ATOM 2426 N N . ILE A 1 309 ? 10.246 1.606 -9.575 1.00 85.81 309 ILE A N 1
ATOM 2427 C CA . ILE A 1 309 ? 10.233 1.845 -8.121 1.00 85.81 309 ILE A CA 1
ATOM 2428 C C . ILE A 1 309 ? 8.865 2.374 -7.676 1.00 85.81 309 ILE A C 1
ATOM 2430 O O . ILE A 1 309 ? 8.296 1.869 -6.712 1.00 85.81 309 ILE A O 1
ATOM 2434 N N . LEU A 1 310 ? 8.314 3.368 -8.379 1.00 87.69 310 LEU A N 1
ATOM 2435 C CA . LEU A 1 310 ? 7.002 3.942 -8.070 1.00 87.69 310 LEU A CA 1
ATOM 2436 C C . LEU A 1 310 ? 5.889 2.896 -8.142 1.00 87.69 310 LEU A C 1
ATOM 2438 O O . LEU A 1 310 ? 5.011 2.898 -7.283 1.00 87.69 310 LEU A O 1
ATOM 2442 N N . ALA A 1 311 ? 5.930 1.990 -9.122 1.00 83.69 311 ALA A N 1
ATOM 2443 C CA . ALA A 1 311 ? 4.966 0.898 -9.209 1.00 83.69 311 ALA A CA 1
ATOM 2444 C C . ALA A 1 311 ? 5.039 -0.022 -7.977 1.00 83.69 311 ALA A C 1
ATOM 2446 O O . ALA A 1 311 ? 3.993 -0.372 -7.432 1.00 83.69 311 ALA A O 1
ATOM 2447 N N . CYS A 1 312 ? 6.241 -0.346 -7.488 1.00 83.06 312 CYS A N 1
ATOM 2448 C CA . CYS A 1 312 ? 6.412 -1.116 -6.252 1.00 83.06 312 CYS A CA 1
ATOM 2449 C C . CYS A 1 312 ? 5.905 -0.350 -5.017 1.00 83.06 312 CYS A C 1
ATOM 2451 O O . CYS A 1 312 ? 5.145 -0.889 -4.220 1.00 83.06 312 CYS A O 1
ATOM 2453 N N . LEU A 1 313 ? 6.265 0.931 -4.873 1.00 87.06 313 LEU A N 1
ATOM 2454 C CA . LEU A 1 313 ? 5.858 1.756 -3.723 1.00 87.06 313 LEU A CA 1
ATOM 2455 C C . LEU A 1 313 ? 4.346 2.018 -3.673 1.00 87.06 313 LEU A C 1
ATOM 2457 O O . LEU A 1 313 ? 3.783 2.221 -2.597 1.00 87.06 313 LEU A O 1
ATOM 2461 N N . LEU A 1 314 ? 3.679 2.045 -4.826 1.00 87.44 314 LEU A N 1
ATOM 2462 C CA . LEU A 1 314 ? 2.240 2.280 -4.917 1.00 87.44 314 LEU A CA 1
ATOM 2463 C C . LEU A 1 314 ? 1.415 0.992 -4.884 1.00 87.44 314 LEU A C 1
ATOM 2465 O O . LEU A 1 314 ? 0.198 1.089 -4.761 1.00 87.44 314 LEU A O 1
ATOM 2469 N N . GLU A 1 315 ? 2.027 -0.196 -4.936 1.00 84.00 315 GLU A N 1
ATOM 2470 C CA . GLU A 1 315 ? 1.298 -1.473 -4.913 1.00 84.00 315 GLU A CA 1
ATOM 2471 C C . GLU A 1 315 ? 0.371 -1.615 -3.690 1.00 84.00 315 GLU A C 1
ATOM 2473 O O . GLU A 1 315 ? -0.796 -1.962 -3.892 1.00 84.00 315 GLU A O 1
ATOM 2478 N N . PRO A 1 316 ? 0.790 -1.275 -2.450 1.00 85.88 316 PRO A N 1
ATOM 2479 C CA . PRO A 1 316 ? -0.089 -1.383 -1.283 1.00 85.88 316 PRO A CA 1
ATOM 2480 C C . PRO A 1 316 ? -1.290 -0.423 -1.311 1.00 85.88 316 PRO A C 1
ATOM 2482 O O . PRO A 1 316 ? -2.239 -0.616 -0.552 1.00 85.88 316 PRO A O 1
ATOM 2485 N N . PHE A 1 317 ? -1.250 0.614 -2.156 1.00 84.25 317 PHE A N 1
ATOM 2486 C CA . PHE A 1 317 ? -2.259 1.676 -2.226 1.00 84.25 317 PHE A CA 1
ATOM 2487 C C . PHE A 1 317 ? -3.164 1.545 -3.458 1.00 84.25 317 PHE A C 1
ATOM 2489 O O . PHE A 1 317 ? -4.379 1.699 -3.364 1.00 84.25 317 PHE A O 1
ATOM 2496 N N . ILE A 1 318 ? -2.581 1.252 -4.625 1.00 80.88 318 ILE A N 1
ATOM 2497 C CA . ILE A 1 318 ? -3.262 1.196 -5.922 1.00 80.88 318 ILE A CA 1
ATOM 2498 C C . ILE A 1 318 ? -2.795 -0.053 -6.698 1.00 80.88 318 ILE A C 1
ATOM 2500 O O . ILE A 1 318 ? -2.165 0.057 -7.755 1.00 80.88 318 ILE A O 1
ATOM 2504 N N . PRO A 1 319 ? -3.117 -1.270 -6.223 1.00 77.94 319 PRO A N 1
ATOM 2505 C CA . PRO A 1 319 ? -2.562 -2.510 -6.769 1.00 77.94 319 PRO A CA 1
ATOM 2506 C C . PRO A 1 319 ? -2.900 -2.712 -8.251 1.00 77.94 319 PRO A C 1
ATOM 2508 O O . PRO A 1 319 ? -2.060 -3.159 -9.027 1.00 77.94 319 PRO A O 1
ATOM 2511 N N . SER A 1 320 ? -4.100 -2.319 -8.693 1.00 71.38 320 SER A N 1
ATOM 2512 C CA . SER A 1 320 ? -4.486 -2.397 -10.109 1.00 71.38 320 SER A CA 1
ATOM 2513 C C . SER A 1 320 ? -3.654 -1.477 -11.002 1.00 71.38 320 SER A C 1
ATOM 2515 O O . SER A 1 320 ? -3.371 -1.827 -12.146 1.00 71.38 320 SER A O 1
ATOM 2517 N N . PHE A 1 321 ? -3.258 -0.307 -10.492 1.00 72.75 321 PHE A N 1
ATOM 2518 C CA . PHE A 1 321 ? -2.377 0.610 -11.205 1.00 72.75 321 PHE A CA 1
ATOM 2519 C C . PHE A 1 321 ? -0.965 0.044 -11.274 1.00 72.75 321 PHE A C 1
ATOM 2521 O O . PHE A 1 321 ? -0.410 -0.008 -12.363 1.00 72.75 321 PHE A O 1
ATOM 2528 N N . SER A 1 322 ? -0.417 -0.448 -10.162 1.00 70.44 322 SER A N 1
ATOM 2529 C CA . SER A 1 322 ? 0.907 -1.075 -10.142 1.00 70.44 322 SER A CA 1
ATOM 2530 C C . SER A 1 322 ? 0.975 -2.281 -11.073 1.00 70.44 322 SER A C 1
ATOM 2532 O O . SER A 1 322 ? 1.877 -2.350 -11.902 1.00 70.44 322 SER A O 1
ATOM 2534 N N . ILE A 1 323 ? -0.024 -3.170 -11.041 1.00 66.94 323 ILE A N 1
ATOM 2535 C CA . ILE A 1 323 ? -0.142 -4.288 -11.989 1.00 66.94 323 ILE A CA 1
ATOM 2536 C C . ILE A 1 323 ? -0.266 -3.768 -13.420 1.00 66.94 323 ILE A C 1
ATOM 2538 O O . ILE A 1 323 ? 0.392 -4.292 -14.308 1.00 66.94 323 ILE A O 1
ATOM 2542 N N . GLY A 1 324 ? -1.083 -2.742 -13.663 1.00 59.22 324 GLY A N 1
ATOM 2543 C CA . GLY A 1 324 ? -1.253 -2.140 -14.984 1.00 59.22 324 GLY A CA 1
ATOM 2544 C C . GLY A 1 324 ? 0.041 -1.538 -15.529 1.00 59.22 324 GLY A C 1
ATOM 2545 O O . GLY A 1 324 ? 0.394 -1.804 -16.673 1.00 59.22 324 GLY A O 1
ATOM 2546 N N . VAL A 1 325 ? 0.781 -0.786 -14.714 1.00 61.28 325 VAL A N 1
ATOM 2547 C CA . VAL A 1 325 ? 2.081 -0.201 -15.064 1.00 61.28 325 VAL A CA 1
ATOM 2548 C C . VAL A 1 325 ? 3.099 -1.303 -15.301 1.00 61.28 325 VAL A C 1
ATOM 2550 O O . VAL A 1 325 ? 3.713 -1.304 -16.357 1.00 61.28 325 VAL A O 1
ATOM 2553 N N . ILE A 1 326 ? 3.220 -2.282 -14.401 1.00 61.16 326 ILE A N 1
ATOM 2554 C CA . ILE A 1 326 ? 4.125 -3.432 -14.554 1.00 61.16 326 ILE A CA 1
ATOM 2555 C C . ILE A 1 326 ? 3.746 -4.263 -15.788 1.00 61.16 326 ILE A C 1
ATOM 2557 O O . ILE A 1 326 ? 4.621 -4.731 -16.512 1.00 61.16 326 ILE A O 1
ATOM 2561 N N . PHE A 1 327 ? 2.459 -4.424 -16.091 1.00 56.06 327 PHE A N 1
ATOM 2562 C CA . PHE A 1 327 ? 1.986 -5.142 -17.270 1.00 56.06 327 PHE A CA 1
ATOM 2563 C C . PHE A 1 327 ? 2.286 -4.365 -18.549 1.00 56.06 327 PHE A C 1
ATOM 2565 O O . PHE A 1 327 ? 2.903 -4.917 -19.456 1.00 56.06 327 PHE A O 1
ATOM 2572 N N . VAL A 1 328 ? 1.891 -3.093 -18.640 1.00 54.78 328 VAL A N 1
ATOM 2573 C CA . VAL A 1 328 ? 2.212 -2.215 -19.776 1.00 54.78 328 VAL A CA 1
ATOM 2574 C C . VAL A 1 328 ? 3.723 -2.168 -19.977 1.00 54.78 328 VAL A C 1
ATOM 2576 O O . VAL A 1 328 ? 4.180 -2.309 -21.101 1.00 54.78 328 VAL A O 1
ATOM 2579 N N . TRP A 1 329 ? 4.494 -2.100 -18.897 1.00 55.38 329 TRP A N 1
ATOM 2580 C CA . TRP A 1 329 ? 5.948 -2.181 -18.883 1.00 55.38 329 TRP A CA 1
ATOM 2581 C C . TRP A 1 329 ? 6.484 -3.507 -19.444 1.00 55.38 329 TRP A C 1
ATOM 2583 O O . TRP A 1 329 ? 7.278 -3.503 -20.380 1.00 55.38 329 TRP A O 1
ATOM 2593 N N . THR A 1 330 ? 5.977 -4.647 -18.967 1.00 51.56 330 THR A N 1
ATOM 2594 C CA . T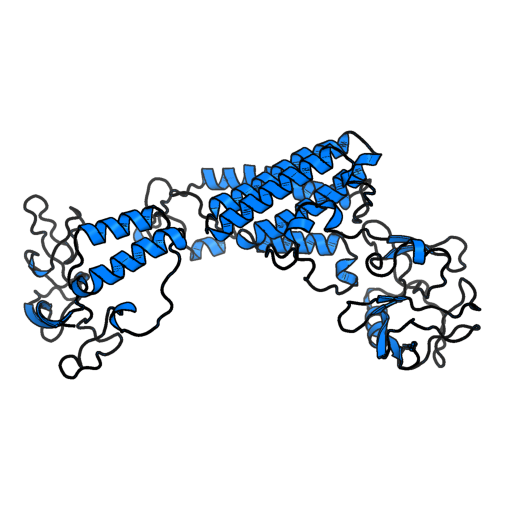HR A 1 330 ? 6.325 -5.992 -19.467 1.00 51.56 330 THR A CA 1
ATOM 2595 C C . THR A 1 330 ? 5.991 -6.149 -20.957 1.00 51.56 330 THR A C 1
ATOM 2597 O O . THR A 1 330 ? 6.672 -6.875 -21.682 1.00 51.56 330 THR A O 1
ATOM 2600 N N . ASN A 1 331 ? 4.944 -5.465 -21.435 1.00 44.41 331 ASN A N 1
ATOM 2601 C CA . ASN A 1 331 ? 4.544 -5.462 -22.842 1.00 44.41 331 ASN A CA 1
ATOM 2602 C C . ASN A 1 331 ? 5.362 -4.485 -23.700 1.00 44.41 331 ASN A C 1
ATOM 2604 O O . ASN A 1 331 ? 5.726 -4.861 -24.807 1.00 44.41 331 ASN A O 1
ATOM 2608 N N . ILE A 1 332 ? 5.658 -3.272 -23.217 1.00 43.44 332 ILE A N 1
ATOM 2609 C CA . ILE A 1 332 ? 6.496 -2.275 -23.907 1.00 43.44 332 ILE A CA 1
ATOM 2610 C C . ILE A 1 332 ? 7.904 -2.829 -24.065 1.00 43.44 332 ILE A C 1
ATOM 2612 O O . ILE A 1 332 ? 8.450 -2.789 -25.159 1.00 43.44 332 ILE A O 1
ATOM 2616 N N . LEU A 1 333 ? 8.453 -3.440 -23.018 1.00 44.91 333 LEU A N 1
ATOM 2617 C CA . LEU A 1 333 ? 9.792 -3.990 -23.100 1.00 44.91 333 LEU A CA 1
ATOM 2618 C C . LEU A 1 333 ? 9.920 -5.234 -23.973 1.00 44.91 333 LEU A C 1
ATOM 2620 O O . LEU A 1 333 ? 11.063 -5.540 -24.263 1.00 44.91 333 LEU A O 1
ATOM 2624 N N . GLN A 1 334 ? 8.827 -5.915 -24.373 1.00 40.31 334 GLN A N 1
ATOM 2625 C CA . GLN A 1 334 ? 8.684 -7.104 -25.259 1.00 40.31 334 GLN A CA 1
ATOM 2626 C C . GLN A 1 334 ? 9.613 -8.328 -25.031 1.00 40.31 334 GLN A C 1
ATOM 2628 O O . GLN A 1 334 ? 9.197 -9.469 -25.225 1.00 40.31 334 GLN A O 1
ATOM 2633 N N . VAL A 1 335 ? 10.817 -8.109 -24.529 1.00 38.66 335 VAL A N 1
ATOM 2634 C CA . VAL A 1 335 ? 11.873 -8.994 -24.060 1.00 38.66 335 VAL A CA 1
ATOM 2635 C C . VAL A 1 335 ? 11.418 -9.863 -22.886 1.00 38.66 335 VAL A C 1
ATOM 2637 O O . VAL A 1 335 ? 11.643 -11.069 -22.902 1.00 38.66 335 VAL A O 1
ATOM 2640 N N . PHE A 1 336 ? 10.706 -9.311 -21.897 1.00 36.72 336 PHE A N 1
ATOM 2641 C CA . PHE A 1 336 ? 10.289 -10.087 -20.718 1.00 36.72 336 PHE A CA 1
ATOM 2642 C C . PHE A 1 336 ? 9.173 -11.095 -21.020 1.00 36.72 336 PHE A C 1
ATOM 2644 O O . PHE A 1 336 ? 9.156 -12.192 -20.465 1.00 36.72 336 PHE A O 1
ATOM 2651 N N . LYS A 1 337 ? 8.271 -10.757 -21.950 1.00 34.56 337 LYS A N 1
ATOM 2652 C CA . LYS A 1 337 ? 7.126 -11.604 -22.314 1.00 34.56 337 LYS A CA 1
ATOM 2653 C C . LYS A 1 337 ? 7.511 -12.795 -23.199 1.00 34.56 337 LYS A C 1
ATOM 2655 O O . LYS A 1 337 ? 6.808 -13.797 -23.189 1.00 34.56 337 LYS A O 1
ATOM 2660 N N . GLN A 1 338 ? 8.608 -12.692 -23.955 1.00 32.91 338 GLN A N 1
ATOM 2661 C CA . GLN A 1 338 ? 9.128 -13.796 -24.773 1.00 32.91 338 GLN A CA 1
ATOM 2662 C C . GLN A 1 338 ? 10.125 -14.694 -24.026 1.00 32.91 338 GLN A C 1
ATOM 2664 O O . GLN A 1 338 ? 10.395 -15.797 -24.496 1.00 32.91 338 GLN A O 1
ATOM 2669 N N . LEU A 1 339 ? 10.644 -14.256 -22.872 1.00 33.66 339 LEU A N 1
ATOM 2670 C CA . LEU A 1 339 ? 11.647 -14.996 -22.099 1.00 33.66 339 LEU A CA 1
ATOM 2671 C C . LEU A 1 339 ? 11.098 -15.766 -20.891 1.00 33.66 339 LEU A C 1
ATOM 2673 O O . LEU A 1 339 ? 11.890 -16.396 -20.201 1.00 33.66 339 LEU A O 1
ATOM 2677 N N . ASN A 1 340 ? 9.784 -15.756 -20.621 1.00 35.69 340 ASN A N 1
ATOM 2678 C CA . ASN A 1 340 ? 9.196 -16.465 -19.467 1.00 35.69 340 ASN A CA 1
ATOM 2679 C C . ASN A 1 340 ? 9.945 -16.198 -18.141 1.00 35.69 340 ASN A C 1
ATOM 2681 O O . ASN A 1 340 ? 9.982 -17.041 -17.247 1.00 35.69 340 ASN A O 1
ATOM 2685 N N . LEU A 1 341 ? 10.546 -15.012 -18.006 1.00 36.75 341 LEU A N 1
ATOM 2686 C CA . LEU A 1 341 ? 11.220 -14.634 -16.776 1.00 36.75 341 LEU A CA 1
ATOM 2687 C C . LEU A 1 341 ? 10.154 -14.348 -15.725 1.00 36.75 341 LEU A C 1
ATOM 2689 O O . LEU A 1 341 ? 9.271 -13.508 -15.903 1.00 36.75 341 LEU A O 1
ATOM 2693 N N . SER A 1 342 ? 10.247 -15.118 -14.652 1.00 35.97 342 SER A N 1
ATOM 2694 C CA . SER A 1 342 ? 9.369 -15.092 -13.495 1.00 35.97 342 SER A CA 1
ATOM 2695 C C . SER A 1 342 ? 9.230 -13.681 -12.876 1.00 35.97 342 SER A C 1
ATOM 2697 O O . SER A 1 342 ? 10.152 -12.869 -12.996 1.00 35.97 342 SER A O 1
ATOM 2699 N N . PRO A 1 343 ? 8.124 -13.372 -12.158 1.00 41.19 343 PRO A N 1
ATOM 2700 C CA . PRO A 1 343 ? 7.867 -12.082 -11.490 1.00 41.19 343 PRO A CA 1
ATOM 2701 C C . PRO A 1 343 ? 8.921 -11.592 -10.471 1.00 41.19 343 PRO A C 1
ATOM 2703 O O . PRO A 1 343 ? 8.737 -10.548 -9.853 1.00 41.19 343 PRO A O 1
ATOM 2706 N N . GLN A 1 344 ? 10.044 -12.290 -10.295 1.00 40.03 344 GLN A N 1
ATOM 2707 C CA . GLN A 1 344 ? 11.124 -11.977 -9.345 1.00 40.03 344 GLN A CA 1
ATOM 2708 C C . GLN A 1 344 ? 11.947 -10.718 -9.693 1.00 40.03 344 GLN A C 1
ATOM 2710 O O . GLN A 1 344 ? 12.929 -10.420 -9.021 1.00 40.03 344 GLN A O 1
ATOM 2715 N N . ALA A 1 345 ? 11.553 -9.952 -10.715 1.00 47.34 345 ALA A N 1
ATOM 2716 C CA . ALA A 1 345 ? 12.014 -8.575 -10.921 1.00 47.34 345 ALA A CA 1
ATOM 2717 C C . ALA A 1 345 ? 11.257 -7.547 -10.046 1.00 47.34 345 ALA A C 1
ATOM 2719 O O . ALA A 1 345 ? 11.506 -6.342 -10.148 1.00 47.34 345 ALA A O 1
ATOM 2720 N N . GLN A 1 346 ? 10.325 -7.998 -9.198 1.00 54.03 346 GLN A N 1
ATOM 2721 C CA . GLN A 1 346 ? 9.771 -7.180 -8.125 1.00 54.03 346 GLN A CA 1
ATOM 2722 C C . GLN A 1 346 ? 10.876 -6.852 -7.118 1.00 54.03 346 GLN A C 1
ATOM 2724 O O . GLN A 1 346 ? 11.453 -7.744 -6.503 1.00 54.03 346 GLN A O 1
ATOM 2729 N N . ILE A 1 347 ? 11.165 -5.559 -6.966 1.00 58.44 347 ILE A N 1
ATOM 2730 C CA . ILE A 1 347 ? 11.994 -5.055 -5.869 1.00 58.44 347 ILE A CA 1
ATOM 2731 C C . ILE A 1 347 ? 11.239 -5.384 -4.587 1.00 58.44 347 ILE A C 1
ATOM 2733 O O . ILE A 1 347 ? 10.184 -4.801 -4.332 1.00 58.44 347 ILE A O 1
ATOM 2737 N N . SER A 1 348 ? 11.756 -6.324 -3.803 1.00 60.12 348 SER A N 1
ATOM 2738 C CA . SER A 1 348 ? 11.221 -6.588 -2.478 1.00 60.12 348 SER A CA 1
ATOM 2739 C C . SER A 1 348 ? 11.799 -5.519 -1.564 1.00 60.12 348 SER A C 1
ATOM 2741 O O . SER A 1 348 ? 12.989 -5.531 -1.285 1.00 60.12 348 SER A O 1
ATOM 2743 N N . LEU A 1 349 ? 10.989 -4.587 -1.062 1.00 64.25 349 LEU A N 1
ATOM 2744 C CA . LEU A 1 349 ? 11.452 -3.561 -0.107 1.00 64.25 349 LEU A CA 1
ATOM 2745 C C . LEU A 1 349 ? 11.748 -4.141 1.295 1.00 64.25 349 LEU A C 1
ATOM 2747 O O . LEU A 1 349 ? 11.670 -3.435 2.293 1.00 64.25 349 LEU A O 1
ATOM 2751 N N . CYS A 1 350 ? 12.069 -5.433 1.373 1.00 58.38 350 CYS A N 1
ATOM 2752 C CA . CYS A 1 350 ? 12.525 -6.111 2.576 1.00 58.38 350 CYS A CA 1
ATOM 2753 C C . CYS A 1 350 ? 14.057 -6.075 2.581 1.00 58.38 350 CYS A C 1
ATOM 2755 O O . CYS A 1 350 ? 14.684 -6.460 1.593 1.00 58.38 350 CYS A O 1
ATOM 2757 N N . GLU A 1 351 ? 14.658 -5.632 3.686 1.00 53.59 351 GLU A N 1
ATOM 2758 C CA . GLU A 1 351 ? 16.109 -5.409 3.803 1.00 53.59 351 GLU A CA 1
ATOM 2759 C C . GLU A 1 351 ? 16.967 -6.650 3.483 1.00 53.59 351 GLU A C 1
ATOM 2761 O O . GLU A 1 351 ? 18.110 -6.512 3.054 1.00 53.59 351 GLU A O 1
ATOM 2766 N N . GLU A 1 352 ? 16.412 -7.861 3.600 1.00 50.50 352 GLU A N 1
ATOM 2767 C CA . GLU A 1 352 ? 17.137 -9.136 3.476 1.00 50.50 352 GLU A CA 1
ATOM 2768 C C . GLU A 1 352 ? 17.820 -9.387 2.116 1.00 50.50 352 GLU A C 1
ATOM 2770 O O . GLU A 1 352 ? 18.668 -10.273 2.023 1.00 50.50 352 GLU A O 1
ATOM 2775 N N . LYS A 1 353 ? 17.484 -8.639 1.054 1.00 53.91 353 LYS A N 1
ATOM 2776 C CA . LYS A 1 353 ? 17.985 -8.902 -0.314 1.00 53.91 353 LYS A CA 1
ATOM 2777 C C . LYS A 1 353 ? 18.874 -7.810 -0.918 1.00 53.91 353 LYS A C 1
ATOM 2779 O O . LYS A 1 353 ? 19.260 -7.933 -2.076 1.00 53.91 353 LYS A O 1
ATOM 2784 N N . GLY A 1 354 ? 19.186 -6.735 -0.185 1.00 60.50 354 GLY A N 1
ATOM 2785 C CA . GLY A 1 354 ? 19.921 -5.583 -0.747 1.00 60.50 354 GLY A CA 1
ATOM 2786 C C . GLY A 1 354 ? 19.141 -4.819 -1.834 1.00 60.50 354 GLY A C 1
ATOM 2787 O O . GLY A 1 354 ? 19.679 -3.956 -2.528 1.00 60.50 354 GLY A O 1
ATOM 2788 N N . ASP A 1 355 ? 17.848 -5.115 -1.976 1.00 66.69 355 ASP A N 1
ATOM 2789 C CA . ASP A 1 355 ? 16.953 -4.545 -2.984 1.00 66.69 355 ASP A CA 1
ATOM 2790 C C . ASP A 1 355 ? 16.729 -3.036 -2.775 1.00 66.69 355 ASP A C 1
ATOM 2792 O O . ASP A 1 355 ? 16.527 -2.299 -3.741 1.00 66.69 355 ASP A O 1
ATOM 2796 N N . VAL A 1 356 ? 16.845 -2.551 -1.532 1.00 72.94 356 VAL A N 1
ATOM 2797 C CA . VAL A 1 356 ? 16.801 -1.116 -1.202 1.00 72.94 356 VAL A CA 1
ATOM 2798 C C . VAL A 1 356 ? 18.010 -0.385 -1.792 1.00 72.94 356 VAL A C 1
ATOM 2800 O O . VAL A 1 356 ? 17.845 0.666 -2.410 1.00 72.94 356 VAL A O 1
ATOM 2803 N N . ASP A 1 357 ? 19.213 -0.954 -1.688 1.00 75.12 357 ASP A N 1
ATOM 2804 C CA . ASP A 1 357 ? 20.431 -0.365 -2.261 1.00 75.12 357 ASP A CA 1
ATOM 2805 C C . ASP A 1 357 ? 20.427 -0.398 -3.789 1.00 75.12 357 ASP A C 1
ATOM 2807 O O . ASP A 1 357 ? 20.926 0.518 -4.449 1.00 75.12 357 ASP A O 1
ATOM 2811 N N . ARG A 1 358 ? 19.807 -1.422 -4.378 1.00 75.00 358 ARG A N 1
ATOM 2812 C CA . ARG A 1 358 ? 19.544 -1.460 -5.820 1.00 75.00 358 ARG A CA 1
ATOM 2813 C C . ARG A 1 358 ? 18.528 -0.393 -6.233 1.00 75.00 358 ARG A C 1
ATOM 2815 O O . ARG A 1 358 ? 18.722 0.271 -7.247 1.00 75.00 358 ARG A O 1
ATOM 2822 N N . ALA A 1 359 ? 17.483 -0.165 -5.438 1.00 80.81 359 ALA A N 1
ATOM 2823 C CA . ALA A 1 359 ? 16.487 0.873 -5.702 1.00 80.81 359 ALA A CA 1
ATOM 2824 C C . ALA A 1 359 ? 17.062 2.302 -5.604 1.00 80.81 359 ALA A C 1
ATOM 2826 O O . ALA A 1 359 ? 16.567 3.206 -6.278 1.00 80.81 359 ALA A O 1
ATOM 2827 N N . ARG A 1 360 ? 18.157 2.512 -4.855 1.00 85.69 360 ARG A N 1
ATOM 2828 C CA . ARG A 1 360 ? 18.917 3.781 -4.858 1.00 85.69 360 ARG A CA 1
ATOM 2829 C C . ARG A 1 360 ? 19.565 4.089 -6.201 1.00 85.69 360 ARG A C 1
ATOM 2831 O O . ARG A 1 360 ? 19.877 5.249 -6.455 1.00 85.69 360 ARG A O 1
ATOM 2838 N N . ARG A 1 361 ? 19.758 3.093 -7.067 1.00 85.69 361 ARG A N 1
ATOM 2839 C CA . ARG A 1 361 ? 20.376 3.235 -8.392 1.00 85.69 361 ARG A CA 1
ATOM 2840 C C . ARG A 1 361 ? 19.351 2.891 -9.472 1.00 85.69 361 ARG A C 1
ATOM 2842 O O . ARG A 1 361 ? 19.418 1.810 -10.056 1.00 85.69 361 ARG A O 1
ATOM 2849 N N . PRO A 1 362 ? 18.389 3.793 -9.771 1.00 84.62 362 PRO A N 1
ATOM 2850 C CA . PRO A 1 362 ? 17.295 3.483 -10.687 1.00 84.62 362 PRO A CA 1
ATOM 2851 C C . PRO A 1 362 ? 17.758 2.960 -12.053 1.00 84.62 362 PRO A C 1
ATOM 2853 O O . PRO A 1 362 ? 17.113 2.092 -12.636 1.00 84.62 362 PRO A O 1
ATOM 2856 N N . TRP A 1 363 ? 18.906 3.430 -12.546 1.00 82.62 363 TRP A N 1
ATOM 2857 C CA . TRP A 1 363 ? 19.473 2.998 -13.824 1.00 82.62 363 TRP A CA 1
ATOM 2858 C C . TRP A 1 363 ? 19.915 1.523 -13.859 1.00 82.62 363 TRP A C 1
ATOM 2860 O O . TRP A 1 363 ? 19.998 0.948 -14.942 1.00 82.62 363 TRP A O 1
ATOM 2870 N N . GLU A 1 364 ? 20.163 0.877 -12.718 1.00 77.31 364 GLU A N 1
ATOM 2871 C CA . GLU A 1 364 ? 20.573 -0.537 -12.641 1.00 77.31 364 GLU A CA 1
ATOM 2872 C C . GLU A 1 364 ? 19.392 -1.505 -12.498 1.00 77.31 364 GLU A C 1
ATOM 2874 O O . GLU A 1 364 ? 19.552 -2.723 -12.598 1.00 77.31 364 GLU A O 1
ATOM 2879 N N . ILE A 1 365 ? 18.183 -0.991 -12.254 1.00 72.56 365 ILE A N 1
ATOM 2880 C CA . ILE A 1 365 ? 17.007 -1.834 -12.002 1.00 72.56 365 ILE A CA 1
ATOM 2881 C C . ILE A 1 365 ? 16.662 -2.659 -13.240 1.00 72.56 365 ILE A C 1
ATOM 2883 O O . ILE A 1 365 ? 16.279 -3.824 -13.112 1.00 72.56 365 ILE A O 1
ATOM 2887 N N . ILE A 1 366 ? 16.835 -2.076 -14.426 1.00 64.69 366 ILE A N 1
ATOM 2888 C CA . ILE A 1 366 ? 16.416 -2.665 -15.695 1.00 64.69 366 ILE A CA 1
ATOM 2889 C C . ILE A 1 366 ? 17.645 -2.997 -16.551 1.00 64.69 366 ILE A C 1
ATOM 2891 O O . ILE A 1 366 ? 18.490 -2.119 -16.770 1.00 64.69 366 ILE A O 1
ATOM 2895 N N . PRO A 1 367 ? 17.758 -4.246 -17.047 1.00 58.12 367 PRO A N 1
ATOM 2896 C CA . PRO A 1 367 ? 18.833 -4.626 -17.954 1.00 58.12 367 PRO A CA 1
ATOM 2897 C C . PRO A 1 367 ? 18.666 -3.927 -19.318 1.00 58.12 367 PRO A C 1
ATOM 2899 O O . PRO A 1 367 ? 17.530 -3.698 -19.747 1.00 58.12 367 PRO A O 1
ATOM 2902 N N . PRO A 1 368 ? 19.767 -3.590 -20.017 1.00 54.84 368 PRO A N 1
ATOM 2903 C CA . PRO A 1 368 ? 19.681 -3.136 -21.403 1.00 54.84 368 PRO A CA 1
ATOM 2904 C C . PRO A 1 368 ? 19.161 -4.274 -22.302 1.00 54.84 368 PRO A C 1
ATOM 2906 O O . PRO A 1 368 ? 19.266 -5.444 -21.941 1.00 54.84 368 PRO A O 1
ATOM 2909 N N . GLY A 1 369 ? 18.575 -3.948 -23.457 1.00 55.84 369 GLY A N 1
ATOM 2910 C CA . GLY A 1 369 ? 18.283 -4.926 -24.517 1.00 55.84 369 GLY A CA 1
ATOM 2911 C C . GLY A 1 369 ? 19.407 -4.937 -25.557 1.00 55.84 369 GLY A C 1
ATOM 2912 O O . GLY A 1 369 ? 19.955 -3.879 -25.851 1.00 55.84 369 GLY A O 1
ATOM 2913 N N . HIS A 1 370 ? 19.756 -6.095 -26.133 1.00 54.88 370 HIS A N 1
ATOM 2914 C CA . HIS A 1 370 ? 20.755 -6.156 -27.207 1.00 54.88 370 HIS A CA 1
ATOM 2915 C C . HIS A 1 370 ? 20.101 -5.889 -28.558 1.00 54.88 370 HIS A C 1
ATOM 2917 O O . HIS A 1 370 ? 19.145 -6.571 -28.931 1.00 54.88 370 HIS A O 1
ATOM 2923 N N . LYS A 1 371 ? 20.679 -4.953 -29.311 1.00 65.69 371 LYS A N 1
ATOM 2924 C CA . LYS A 1 371 ? 20.466 -4.781 -30.747 1.00 65.69 371 LYS A CA 1
ATOM 2925 C C . LYS A 1 371 ? 21.794 -5.051 -31.445 1.00 65.69 371 LYS A C 1
ATOM 2927 O O . LYS A 1 371 ? 22.773 -4.370 -31.159 1.00 65.69 371 LYS A O 1
ATOM 2932 N N . PHE A 1 372 ? 21.818 -6.002 -32.366 1.00 66.50 372 PHE A N 1
ATOM 2933 C CA . PHE A 1 372 ? 22.983 -6.251 -33.211 1.00 66.50 372 PHE A CA 1
ATOM 2934 C C . PHE A 1 372 ? 22.563 -6.676 -34.616 1.00 66.50 372 PHE A C 1
ATOM 2936 O O . PHE A 1 372 ? 21.407 -7.030 -34.869 1.00 66.50 372 PHE A O 1
ATOM 2943 N N . GLU A 1 373 ? 23.512 -6.599 -35.540 1.00 80.75 373 GLU A N 1
ATOM 2944 C CA . GLU A 1 373 ? 23.375 -7.138 -36.887 1.00 80.75 373 GLU A CA 1
ATOM 2945 C C . GLU A 1 373 ? 23.954 -8.549 -36.923 1.00 80.75 373 GLU A C 1
ATOM 2947 O O . GLU A 1 373 ? 25.005 -8.809 -36.337 1.00 80.75 373 GLU A O 1
ATOM 2952 N N . ILE A 1 374 ? 23.246 -9.464 -37.580 1.00 86.00 374 ILE A N 1
ATOM 2953 C CA . ILE A 1 374 ? 23.696 -10.836 -37.785 1.00 86.00 374 ILE A CA 1
ATOM 2954 C C . ILE A 1 374 ? 23.848 -11.115 -39.273 1.00 86.00 374 ILE A C 1
ATOM 2956 O O . ILE A 1 374 ? 22.940 -10.856 -40.067 1.00 86.00 374 ILE A O 1
ATOM 2960 N N . ASP A 1 375 ? 25.003 -11.654 -39.641 1.00 88.12 375 ASP A N 1
ATOM 2961 C CA . ASP A 1 375 ? 25.234 -12.173 -40.979 1.00 88.12 375 ASP A CA 1
ATOM 2962 C C . ASP A 1 375 ? 24.629 -13.579 -41.087 1.00 88.12 375 ASP A C 1
ATOM 2964 O O . ASP A 1 375 ? 24.914 -14.468 -40.283 1.00 88.12 375 ASP A O 1
ATOM 2968 N N . VAL A 1 376 ? 23.749 -13.755 -42.067 1.00 88.62 376 VAL A N 1
ATOM 2969 C CA . VAL A 1 376 ? 23.081 -15.024 -42.383 1.00 88.62 376 VAL A CA 1
ATOM 2970 C C . VAL A 1 376 ? 23.363 -15.455 -43.825 1.00 88.62 376 VAL A C 1
ATOM 2972 O O . VAL A 1 376 ? 22.595 -16.225 -44.394 1.00 88.62 376 VAL A O 1
ATOM 2975 N N . GLY A 1 377 ? 24.447 -14.953 -44.430 1.00 84.69 377 GLY A N 1
ATOM 2976 C CA . GLY A 1 377 ? 24.841 -15.247 -45.812 1.00 84.69 377 GLY A CA 1
ATOM 2977 C C . GLY A 1 377 ? 23.959 -14.575 -46.870 1.00 84.69 377 GLY A C 1
ATOM 2978 O O . GLY A 1 377 ? 23.958 -14.982 -48.030 1.00 84.69 377 GLY A O 1
ATOM 2979 N N . GLU A 1 378 ? 23.188 -13.562 -46.474 1.00 86.88 378 GLU A N 1
ATOM 2980 C CA . GLU A 1 378 ? 22.347 -12.751 -47.358 1.00 86.88 378 GLU A CA 1
ATOM 2981 C C . GLU A 1 378 ? 23.087 -11.490 -47.831 1.00 86.88 378 GLU A C 1
ATOM 2983 O O . GLU A 1 378 ? 24.129 -11.121 -47.298 1.00 86.88 378 GLU A O 1
ATOM 2988 N N . ALA A 1 379 ? 22.530 -10.785 -48.825 1.00 83.19 379 ALA A N 1
ATOM 2989 C CA . ALA A 1 379 ? 23.144 -9.571 -49.377 1.00 83.19 379 ALA A CA 1
ATOM 2990 C C . ALA A 1 379 ? 23.333 -8.443 -48.343 1.00 83.19 379 ALA A C 1
ATOM 2992 O O . ALA A 1 379 ? 24.187 -7.577 -48.530 1.00 83.19 379 ALA A O 1
ATOM 2993 N N . GLN A 1 380 ? 22.522 -8.429 -47.280 1.00 84.31 380 GLN A N 1
ATOM 2994 C CA . GLN A 1 380 ? 22.654 -7.518 -46.147 1.00 84.31 380 GLN A CA 1
ATOM 2995 C C . GLN A 1 380 ? 22.450 -8.285 -44.833 1.00 84.31 380 GLN A C 1
ATOM 2997 O O . GLN A 1 380 ? 21.561 -9.141 -44.773 1.00 84.31 380 GLN A O 1
ATOM 3002 N N . PRO A 1 381 ? 23.211 -7.961 -43.772 1.00 86.50 381 PRO A N 1
ATOM 3003 C CA . PRO A 1 381 ? 22.966 -8.483 -42.436 1.00 86.50 381 PRO A CA 1
ATOM 3004 C C . PRO A 1 381 ? 21.545 -8.180 -41.951 1.00 86.50 381 PRO A C 1
ATOM 3006 O O . PRO A 1 381 ? 20.961 -7.134 -42.248 1.00 86.50 381 PRO A O 1
ATOM 3009 N N . ARG A 1 382 ? 20.982 -9.085 -41.152 1.00 87.19 382 ARG A N 1
ATOM 3010 C CA . ARG A 1 382 ? 19.659 -8.908 -40.546 1.00 87.19 382 ARG A CA 1
ATOM 3011 C C . ARG A 1 382 ? 19.781 -8.218 -39.192 1.00 87.19 382 ARG A C 1
ATOM 3013 O O . ARG A 1 382 ? 20.632 -8.564 -38.381 1.00 87.19 382 ARG A O 1
ATOM 3020 N N . THR A 1 383 ? 18.874 -7.292 -38.890 1.00 82.31 383 THR A N 1
ATOM 3021 C CA . THR A 1 383 ? 18.764 -6.728 -37.535 1.00 82.31 383 THR A CA 1
ATOM 3022 C C . THR A 1 383 ? 18.090 -7.724 -36.595 1.00 82.31 383 THR A C 1
ATOM 3024 O O . THR A 1 383 ? 16.979 -8.191 -36.877 1.00 82.31 383 THR A O 1
ATOM 3027 N N . VAL A 1 384 ? 18.725 -7.995 -35.454 1.00 79.94 384 VAL A N 1
ATOM 3028 C CA . VAL A 1 384 ? 18.195 -8.847 -34.386 1.00 79.94 384 VAL A CA 1
ATOM 3029 C C . VAL A 1 384 ? 18.153 -8.079 -33.074 1.00 79.94 384 VAL A C 1
ATOM 3031 O O . VAL A 1 384 ? 19.106 -7.397 -32.694 1.00 79.94 384 VAL A O 1
ATOM 3034 N N . VAL A 1 385 ? 17.027 -8.211 -32.375 1.00 70.19 385 VAL A N 1
ATOM 3035 C CA . VAL A 1 385 ? 16.850 -7.705 -31.012 1.00 70.19 385 VAL A CA 1
ATOM 3036 C C . VAL A 1 385 ? 16.668 -8.901 -30.083 1.00 70.19 385 VAL A C 1
ATOM 3038 O O . VAL A 1 385 ? 15.860 -9.783 -30.365 1.00 70.19 385 VAL A O 1
ATOM 3041 N N . THR A 1 386 ? 17.424 -8.970 -28.987 1.00 69.31 386 THR A N 1
ATOM 3042 C CA . THR A 1 386 ? 17.347 -10.092 -28.040 1.00 69.31 386 THR A CA 1
ATOM 3043 C C . THR A 1 386 ? 17.482 -9.651 -26.586 1.00 69.31 386 THR A C 1
ATOM 3045 O O . THR A 1 386 ? 18.154 -8.673 -26.259 1.00 69.31 386 THR A O 1
ATOM 3048 N N . GLY A 1 387 ? 16.840 -10.404 -25.693 1.00 63.81 387 GLY A N 1
ATOM 3049 C CA . GLY A 1 387 ? 16.914 -10.213 -24.247 1.00 63.81 387 GLY A CA 1
ATOM 3050 C C . GLY A 1 387 ? 17.994 -11.023 -23.539 1.00 63.81 387 GLY A C 1
ATOM 3051 O O . GLY A 1 387 ? 17.990 -11.093 -22.314 1.00 63.81 387 GLY A O 1
ATOM 3052 N N . LEU A 1 388 ? 18.905 -11.648 -24.286 1.00 67.75 388 LEU A N 1
ATOM 3053 C CA . LEU A 1 388 ? 19.973 -12.489 -23.735 1.00 67.75 388 LEU A CA 1
ATOM 3054 C C . LEU A 1 388 ? 21.025 -11.717 -22.916 1.00 67.75 388 LEU A C 1
ATOM 3056 O O . LEU A 1 388 ? 21.896 -12.344 -22.331 1.00 67.75 388 LEU A O 1
ATOM 3060 N N . VAL A 1 389 ? 20.918 -10.389 -22.812 1.00 61.97 389 VAL A N 1
ATOM 3061 C CA . VAL A 1 389 ? 21.882 -9.471 -22.167 1.00 61.97 389 VAL A CA 1
ATOM 3062 C C . VAL A 1 389 ? 22.303 -9.896 -20.768 1.00 61.97 389 VAL A C 1
ATOM 3064 O O . VAL A 1 389 ? 23.461 -9.759 -20.393 1.00 61.97 389 VAL A O 1
ATOM 3067 N N . LYS A 1 390 ? 21.357 -10.419 -19.982 1.00 58.28 390 LYS A N 1
ATOM 3068 C CA . LYS A 1 390 ? 21.620 -10.850 -18.604 1.00 58.28 390 LYS A CA 1
ATOM 3069 C C . LYS A 1 390 ? 22.503 -12.105 -18.535 1.00 58.28 390 LYS A C 1
ATOM 3071 O O . LYS A 1 390 ? 23.118 -12.348 -17.504 1.00 58.28 390 LYS A O 1
ATOM 3076 N N . TYR A 1 391 ? 22.517 -12.902 -19.599 1.00 68.94 391 TYR A N 1
ATOM 3077 C CA . TYR A 1 391 ? 23.135 -14.225 -19.632 1.00 68.94 391 TYR A CA 1
ATOM 3078 C C . TYR A 1 391 ? 24.399 -14.256 -20.484 1.00 68.94 391 TYR A C 1
ATOM 3080 O O . TYR A 1 391 ? 25.357 -14.924 -20.118 1.00 68.94 391 TYR A O 1
ATOM 3088 N N . ILE A 1 392 ? 24.390 -13.551 -21.615 1.00 73.56 392 ILE A N 1
ATOM 3089 C CA . ILE A 1 392 ? 25.480 -13.535 -22.587 1.00 73.56 392 ILE A CA 1
ATOM 3090 C C . ILE A 1 392 ? 25.706 -12.071 -22.984 1.00 73.56 392 ILE A C 1
ATOM 3092 O O . ILE A 1 392 ? 24.871 -11.525 -23.714 1.00 73.56 392 ILE A O 1
ATOM 3096 N N . PRO A 1 393 ? 26.778 -11.423 -22.492 1.00 66.00 393 PRO A N 1
ATOM 3097 C CA . PRO A 1 393 ? 27.142 -10.046 -22.828 1.00 66.00 393 PRO A CA 1
ATOM 3098 C C . PRO A 1 393 ? 27.352 -9.826 -24.332 1.00 66.00 393 PRO A C 1
ATOM 3100 O O . PRO A 1 393 ? 27.686 -10.753 -25.069 1.00 66.00 393 PRO A O 1
ATOM 3103 N N . LEU A 1 394 ? 27.188 -8.583 -24.801 1.00 63.44 394 LEU A N 1
ATOM 3104 C CA . LEU A 1 394 ? 27.325 -8.243 -26.225 1.00 63.44 394 LEU A CA 1
ATOM 3105 C C . LEU A 1 394 ? 28.718 -8.582 -26.777 1.00 63.44 394 LEU A C 1
ATOM 3107 O O . LEU A 1 394 ? 28.831 -9.049 -27.906 1.00 63.44 394 LEU A O 1
ATOM 3111 N N . GLU A 1 395 ? 29.763 -8.383 -25.977 1.00 67.25 395 GLU A N 1
ATOM 3112 C CA . GLU A 1 395 ? 31.152 -8.687 -26.347 1.00 67.25 395 GLU A CA 1
ATOM 3113 C C . GLU A 1 395 ? 31.353 -10.179 -26.649 1.00 67.25 395 GLU A C 1
ATOM 3115 O O . GLU A 1 395 ? 32.067 -10.531 -27.583 1.00 67.25 395 GLU A O 1
ATOM 3120 N N . GLU A 1 396 ? 30.649 -11.061 -25.933 1.00 74.06 396 GLU A N 1
ATOM 3121 C CA . GLU A 1 396 ? 30.693 -12.513 -26.150 1.00 74.06 396 GLU A CA 1
ATOM 3122 C C . GLU A 1 396 ? 29.856 -12.980 -27.351 1.00 74.06 396 GLU A C 1
ATOM 3124 O O . GLU A 1 396 ? 29.974 -14.133 -27.775 1.00 74.06 396 GLU A O 1
ATOM 3129 N N . MET A 1 397 ? 28.994 -12.112 -27.891 1.00 75.75 397 MET A N 1
ATOM 3130 C CA . MET A 1 397 ? 28.227 -12.373 -29.114 1.00 75.75 397 MET A CA 1
ATOM 3131 C C . MET A 1 397 ? 29.004 -11.986 -30.378 1.00 75.75 397 MET A C 1
ATOM 3133 O O . MET A 1 397 ? 28.689 -12.476 -31.463 1.00 75.75 397 MET A O 1
ATOM 3137 N N . GLN A 1 398 ? 30.000 -11.101 -30.273 1.00 78.19 398 GLN A N 1
ATOM 3138 C CA . GLN A 1 398 ? 30.751 -10.629 -31.434 1.00 78.19 398 GLN A CA 1
ATOM 3139 C C . GLN A 1 398 ? 31.595 -11.754 -32.042 1.00 78.19 398 GLN A C 1
ATOM 3141 O O . GLN A 1 398 ? 32.289 -12.484 -31.339 1.00 78.19 398 GLN A O 1
ATOM 3146 N N . ASN A 1 399 ? 31.558 -11.874 -33.373 1.00 78.50 399 ASN A N 1
ATOM 3147 C CA . ASN A 1 399 ? 32.308 -12.875 -34.147 1.00 78.50 399 ASN A CA 1
ATOM 3148 C C . ASN A 1 399 ? 32.029 -14.340 -33.755 1.00 78.50 399 ASN A C 1
ATOM 3150 O O . ASN A 1 399 ? 32.840 -15.226 -34.034 1.00 78.50 399 ASN A O 1
ATOM 3154 N N . ARG A 1 400 ? 30.885 -14.610 -33.119 1.00 86.12 400 ARG A N 1
ATOM 3155 C CA . ARG A 1 400 ? 30.469 -15.950 -32.703 1.00 86.12 400 ARG A CA 1
ATOM 3156 C C . ARG A 1 400 ? 29.455 -16.520 -33.691 1.00 86.12 400 ARG A C 1
ATOM 3158 O O . ARG A 1 400 ? 28.530 -15.827 -34.107 1.00 86.12 400 ARG A O 1
ATOM 3165 N N . LEU A 1 401 ? 29.614 -17.791 -34.060 1.00 88.44 401 LEU A N 1
ATOM 3166 C CA . LEU A 1 401 ? 28.612 -18.496 -34.859 1.00 88.44 401 LEU A CA 1
ATOM 3167 C C . LEU A 1 401 ? 27.438 -18.902 -33.967 1.00 88.44 401 LEU A C 1
ATOM 3169 O O . LEU A 1 401 ? 27.636 -19.445 -32.882 1.00 88.44 401 LEU A O 1
ATOM 3173 N N . VAL A 1 402 ? 26.216 -18.669 -34.439 1.00 90.56 402 VAL A N 1
ATOM 3174 C CA . VAL A 1 402 ? 24.983 -18.976 -33.706 1.00 90.56 402 VAL A CA 1
ATOM 3175 C C . VAL A 1 402 ? 23.935 -19.564 -34.637 1.00 90.56 402 VAL A C 1
ATOM 3177 O O . VAL A 1 402 ? 23.896 -19.247 -35.826 1.00 90.56 402 VAL A O 1
ATOM 3180 N N . CYS A 1 403 ? 23.052 -20.400 -34.096 1.00 91.62 403 CYS A N 1
ATOM 3181 C CA . CYS A 1 403 ? 21.890 -20.875 -34.839 1.00 91.62 403 CYS A CA 1
ATOM 3182 C C . CYS A 1 403 ? 20.744 -19.860 -34.734 1.00 91.62 403 CYS A C 1
ATOM 3184 O O . CYS A 1 403 ? 20.362 -19.441 -33.638 1.00 91.62 403 CYS A O 1
ATOM 3186 N N . VAL A 1 404 ? 20.169 -19.482 -35.875 1.00 90.50 404 VAL A N 1
ATOM 3187 C CA . VAL A 1 404 ? 19.069 -18.514 -35.952 1.00 90.50 404 VAL A CA 1
ATOM 3188 C C . VAL A 1 404 ? 17.900 -19.035 -36.769 1.00 90.50 404 VAL A C 1
ATOM 3190 O O . VAL A 1 404 ? 18.061 -19.780 -37.732 1.00 90.50 404 VAL A O 1
ATOM 3193 N N . LEU A 1 405 ? 16.705 -18.588 -36.403 1.00 88.50 405 LEU A N 1
ATOM 3194 C CA . LEU A 1 405 ? 15.479 -18.811 -37.148 1.00 88.50 405 LEU A CA 1
ATOM 3195 C C . LEU A 1 405 ? 15.118 -17.557 -37.954 1.00 88.50 405 LEU A C 1
ATOM 3197 O O . LEU A 1 405 ? 14.771 -16.518 -37.384 1.00 88.50 405 LEU A O 1
ATOM 3201 N N . CYS A 1 406 ? 15.172 -17.679 -39.281 1.00 88.19 406 CYS A N 1
ATOM 3202 C CA . CYS A 1 406 ? 15.028 -16.563 -40.224 1.00 88.19 406 CYS A CA 1
ATOM 3203 C C . CYS A 1 406 ? 13.637 -16.454 -40.877 1.00 88.19 406 CYS A C 1
ATOM 3205 O O . CYS A 1 406 ? 13.279 -15.382 -41.359 1.00 88.19 406 CYS A O 1
ATOM 3207 N N . SER A 1 407 ? 12.834 -17.523 -40.878 1.00 85.06 407 SER A N 1
ATOM 3208 C CA . SER A 1 407 ? 11.525 -17.557 -41.562 1.00 85.06 407 SER A CA 1
ATOM 3209 C C . SER A 1 407 ? 10.361 -17.037 -40.708 1.00 85.06 407 SER A C 1
ATOM 3211 O O . SER A 1 407 ? 9.200 -17.154 -41.095 1.00 85.06 407 SER A O 1
ATOM 3213 N N . LEU A 1 408 ? 10.617 -16.484 -39.520 1.00 81.25 408 LEU A N 1
ATOM 3214 C CA . LEU A 1 408 ? 9.560 -15.848 -38.733 1.00 81.25 408 LEU A CA 1
ATOM 3215 C C . LEU A 1 408 ? 9.173 -14.506 -39.349 1.00 81.25 408 LEU A C 1
ATOM 3217 O O . LEU A 1 408 ? 10.027 -13.735 -39.783 1.00 81.25 408 LEU A O 1
ATOM 3221 N N . LYS A 1 409 ? 7.876 -14.180 -39.315 1.00 79.50 409 LYS A N 1
ATOM 3222 C CA . LYS A 1 409 ? 7.437 -12.817 -39.624 1.00 79.50 409 LYS A CA 1
ATOM 3223 C C . LYS A 1 409 ? 8.181 -11.849 -38.697 1.00 79.50 409 LYS A C 1
ATOM 3225 O O . LYS A 1 409 ? 8.132 -12.076 -37.485 1.00 79.50 409 LYS A O 1
ATOM 3230 N N . PRO A 1 410 ? 8.791 -10.768 -39.225 1.00 80.44 410 PRO A N 1
ATOM 3231 C CA . PRO A 1 410 ? 9.525 -9.831 -38.397 1.00 80.44 410 PRO A CA 1
ATOM 3232 C C . PRO A 1 410 ? 8.664 -9.345 -37.238 1.00 80.44 410 PRO A C 1
ATOM 3234 O O . PRO A 1 410 ? 7.582 -8.775 -37.434 1.00 80.44 410 PRO A O 1
ATOM 3237 N N . ALA A 1 411 ? 9.132 -9.625 -36.030 1.00 69.06 411 ALA A N 1
ATOM 3238 C CA . ALA A 1 411 ? 8.479 -9.176 -34.821 1.00 69.06 411 ALA A CA 1
ATOM 3239 C C . ALA A 1 411 ? 8.978 -7.762 -34.549 1.00 69.06 411 ALA A C 1
ATOM 3241 O O . ALA A 1 411 ? 10.181 -7.541 -34.420 1.00 69.06 411 ALA A O 1
ATOM 3242 N N . ALA A 1 412 ? 8.059 -6.800 -34.476 1.00 55.31 412 ALA A N 1
ATOM 3243 C CA . ALA A 1 412 ? 8.391 -5.530 -33.855 1.00 55.31 412 ALA A CA 1
ATOM 3244 C C . ALA A 1 412 ? 8.701 -5.843 -32.391 1.00 55.31 412 ALA A C 1
ATOM 3246 O O . ALA A 1 412 ? 7.809 -6.321 -31.688 1.00 55.31 412 ALA A O 1
ATOM 3247 N N . MET A 1 413 ? 9.957 -5.666 -31.994 1.00 46.12 413 MET A N 1
ATOM 3248 C CA . MET A 1 413 ? 10.426 -5.791 -30.619 1.00 46.12 413 MET A CA 1
ATOM 3249 C C . MET A 1 413 ? 10.924 -4.428 -30.206 1.00 46.12 413 MET A C 1
ATOM 3251 O O . MET A 1 413 ? 12.078 -4.089 -30.436 1.00 46.12 413 MET A O 1
ATOM 3255 N N . GLY A 1 414 ? 9.961 -3.648 -29.721 1.00 44.84 414 GLY A N 1
ATOM 3256 C CA . GLY A 1 414 ? 10.090 -2.228 -29.514 1.00 44.84 414 GLY A CA 1
ATOM 3257 C C . GLY A 1 414 ? 10.477 -1.502 -30.796 1.00 44.84 414 GLY A C 1
ATOM 3258 O O . GLY A 1 414 ? 11.643 -1.330 -31.059 1.00 44.84 414 GLY A O 1
ATOM 3259 N N . GLY A 1 415 ? 9.523 -1.114 -31.647 1.00 43.34 415 GLY A N 1
ATOM 3260 C CA . GLY A 1 415 ? 9.765 -0.244 -32.822 1.00 43.34 415 GLY A CA 1
ATOM 3261 C C . GLY A 1 415 ? 10.641 -0.797 -33.969 1.00 43.34 415 GLY A C 1
ATOM 3262 O O . GLY A 1 415 ? 10.320 -0.590 -35.139 1.00 43.34 415 GLY A O 1
ATOM 3263 N N . ILE A 1 416 ? 11.677 -1.577 -33.669 1.00 49.91 416 ILE A N 1
ATOM 3264 C CA . ILE A 1 416 ? 12.611 -2.227 -34.572 1.00 49.91 416 ILE A CA 1
ATOM 3265 C C . ILE A 1 416 ? 12.056 -3.601 -34.912 1.00 49.91 416 ILE A C 1
ATOM 3267 O O . ILE A 1 416 ? 11.673 -4.402 -34.054 1.00 49.91 416 ILE A O 1
ATOM 3271 N N . LYS A 1 417 ? 12.017 -3.888 -36.207 1.00 70.81 417 LYS A N 1
ATOM 3272 C CA . LYS A 1 417 ? 11.700 -5.222 -36.697 1.00 70.81 417 LYS A CA 1
ATOM 3273 C C . LYS A 1 417 ? 12.916 -6.114 -36.461 1.00 70.81 417 LYS A C 1
ATOM 3275 O O . LYS A 1 417 ? 13.954 -5.913 -37.085 1.00 70.81 417 LYS A O 1
ATOM 3280 N N . SER A 1 418 ? 12.784 -7.094 -35.572 1.00 80.62 418 SER A N 1
ATOM 3281 C CA . SER A 1 418 ? 13.738 -8.197 -35.494 1.00 80.62 418 SER A CA 1
ATOM 3282 C C . SER A 1 418 ? 13.439 -9.161 -36.633 1.00 80.62 418 SER A C 1
ATOM 3284 O O . SER A 1 418 ? 12.330 -9.692 -36.720 1.00 80.62 418 SER A O 1
ATOM 3286 N N . HIS A 1 419 ? 14.411 -9.357 -37.518 1.00 84.81 419 HIS A N 1
ATOM 3287 C CA . HIS A 1 419 ? 14.269 -10.159 -38.738 1.00 84.81 419 HIS A CA 1
ATOM 3288 C C . HIS A 1 419 ? 14.770 -11.599 -38.572 1.00 84.81 419 HIS A C 1
ATOM 3290 O O . HIS A 1 419 ? 14.717 -12.383 -39.518 1.00 84.81 419 HIS A O 1
ATOM 3296 N N . ALA A 1 420 ? 15.247 -11.949 -37.380 1.00 86.19 420 ALA A N 1
ATOM 3297 C CA . ALA A 1 420 ? 15.556 -13.315 -36.989 1.00 86.19 420 ALA A CA 1
ATOM 3298 C C . ALA A 1 420 ? 15.391 -13.490 -35.472 1.00 86.19 420 ALA A C 1
ATOM 3300 O O . ALA A 1 420 ? 15.248 -12.513 -34.723 1.00 86.19 420 ALA A O 1
ATOM 3301 N N . LYS A 1 421 ? 15.400 -14.748 -35.032 1.00 86.50 421 LYS A N 1
ATOM 3302 C CA . LYS A 1 421 ? 15.397 -15.151 -33.623 1.00 86.50 421 LYS A CA 1
ATOM 3303 C C . LYS A 1 421 ? 16.604 -16.051 -33.358 1.00 86.50 421 LYS A C 1
ATOM 3305 O O . LYS A 1 421 ? 16.804 -17.013 -34.090 1.00 86.50 421 LYS A O 1
ATOM 3310 N N . VAL A 1 422 ? 17.399 -15.733 -32.338 1.00 88.50 422 VAL A N 1
ATOM 3311 C CA . VAL A 1 422 ? 18.543 -16.558 -31.908 1.00 88.50 422 VAL A CA 1
ATOM 3312 C C . VAL A 1 422 ? 18.034 -17.742 -31.100 1.00 88.50 422 VAL A C 1
ATOM 3314 O O . VAL A 1 422 ? 17.206 -17.537 -30.214 1.00 88.50 422 VAL A O 1
ATOM 3317 N N . LEU A 1 423 ? 18.524 -18.944 -31.406 1.00 91.00 423 LEU A N 1
ATOM 3318 C CA . LEU A 1 423 ? 18.209 -20.155 -30.653 1.00 91.00 423 LEU A CA 1
ATOM 3319 C C . LEU A 1 423 ? 19.092 -20.256 -29.408 1.00 91.00 423 LEU A C 1
ATOM 3321 O O . LEU A 1 423 ? 20.323 -20.193 -29.501 1.00 91.00 423 LEU A O 1
ATOM 3325 N N . ALA A 1 424 ? 18.464 -20.454 -28.253 1.00 90.81 424 ALA A N 1
ATOM 3326 C CA . ALA A 1 424 ? 19.159 -20.631 -26.983 1.00 90.81 424 ALA A CA 1
ATOM 3327 C C . ALA A 1 424 ? 18.520 -21.744 -26.144 1.00 90.81 424 ALA A C 1
ATOM 3329 O O . ALA A 1 424 ? 17.297 -21.877 -26.094 1.00 90.81 424 ALA A O 1
ATOM 3330 N N . ALA A 1 425 ? 19.346 -22.535 -25.464 1.00 90.88 425 ALA A N 1
ATOM 3331 C CA . ALA A 1 425 ? 18.891 -23.466 -24.442 1.00 90.88 425 ALA A CA 1
ATOM 3332 C C . ALA A 1 425 ? 18.710 -22.750 -23.107 1.00 90.88 425 ALA A C 1
ATOM 3334 O O . ALA A 1 425 ? 19.483 -21.858 -22.756 1.00 90.88 425 ALA A O 1
ATOM 3335 N N . SER A 1 426 ? 17.698 -23.159 -22.351 1.00 88.00 426 SER A N 1
ATOM 3336 C CA . SER A 1 426 ? 17.437 -22.660 -21.007 1.00 88.00 426 SER A CA 1
ATOM 3337 C C . SER A 1 426 ? 17.057 -23.816 -20.101 1.00 88.00 426 SER A C 1
ATOM 3339 O O . SER A 1 426 ? 16.209 -24.632 -20.470 1.00 88.00 426 SER A O 1
ATOM 3341 N N . ASN A 1 427 ? 17.672 -23.841 -18.921 1.00 84.81 427 ASN A N 1
ATOM 3342 C CA . ASN A 1 427 ? 17.339 -24.805 -17.886 1.00 84.81 427 ASN A CA 1
ATOM 3343 C C . ASN A 1 427 ? 15.936 -24.559 -17.305 1.00 84.81 427 ASN A C 1
ATOM 3345 O O . ASN A 1 427 ? 15.394 -23.451 -17.406 1.00 84.81 427 ASN A O 1
ATOM 3349 N N . ASP A 1 428 ? 15.366 -25.588 -16.681 1.00 77.31 428 ASP A N 1
ATOM 3350 C CA . ASP A 1 428 ? 14.010 -25.581 -16.113 1.00 77.31 428 ASP A CA 1
ATOM 3351 C C . ASP A 1 428 ? 13.706 -24.395 -15.175 1.00 77.31 428 ASP A C 1
ATOM 3353 O O . ASP A 1 428 ? 12.592 -23.869 -15.182 1.00 77.31 428 ASP A O 1
ATOM 3357 N N . ASP A 1 429 ? 14.683 -23.937 -14.385 1.00 72.38 429 ASP A N 1
ATOM 3358 C CA . ASP A 1 429 ? 14.519 -22.811 -13.451 1.00 72.38 429 ASP A CA 1
ATOM 3359 C C . ASP A 1 429 ? 14.849 -21.430 -14.059 1.00 72.38 429 ASP A C 1
ATOM 3361 O O . ASP A 1 429 ? 14.721 -20.402 -13.387 1.00 72.38 429 ASP A O 1
ATOM 3365 N N . HIS A 1 430 ? 15.251 -21.391 -15.334 1.00 67.06 430 HIS A N 1
ATOM 3366 C CA . HIS A 1 430 ? 15.606 -20.194 -16.106 1.00 67.06 430 HIS A CA 1
ATOM 3367 C C . HIS A 1 430 ? 16.729 -19.337 -15.494 1.00 67.06 430 HIS A C 1
ATOM 3369 O O . HIS A 1 430 ? 16.889 -18.151 -15.822 1.00 67.06 430 HIS A O 1
ATOM 3375 N N . THR A 1 431 ? 17.542 -19.923 -14.616 1.00 70.56 431 THR A N 1
ATOM 3376 C CA . THR A 1 431 ? 18.717 -19.257 -14.041 1.00 70.56 431 THR A CA 1
ATOM 3377 C C . THR A 1 431 ? 19.900 -19.243 -15.002 1.00 70.56 431 THR A C 1
ATOM 3379 O O . THR A 1 431 ? 20.752 -18.358 -14.894 1.00 70.56 431 THR A O 1
ATOM 3382 N N . LYS A 1 432 ? 19.924 -20.156 -15.982 1.00 78.06 432 LYS A N 1
ATOM 3383 C CA . LYS A 1 432 ? 20.985 -20.282 -16.979 1.00 78.06 432 LYS A CA 1
ATOM 3384 C C . LYS A 1 432 ? 20.422 -20.342 -18.399 1.00 78.06 432 LYS A C 1
ATOM 3386 O O . LYS A 1 432 ? 19.446 -21.041 -18.673 1.00 78.06 432 LYS A O 1
ATOM 3391 N N . VAL A 1 433 ? 21.065 -19.610 -19.307 1.00 83.62 433 VAL A N 1
ATOM 3392 C CA . VAL A 1 433 ? 20.750 -19.601 -20.739 1.00 83.62 433 VAL A CA 1
ATOM 3393 C C . VAL A 1 433 ? 22.049 -19.671 -21.532 1.00 83.62 433 VAL A C 1
ATOM 3395 O O . VAL A 1 433 ? 22.997 -18.954 -21.220 1.00 83.62 433 VAL A O 1
ATOM 3398 N N . GLU A 1 434 ? 22.090 -20.527 -22.550 1.00 89.00 434 GLU A N 1
ATOM 3399 C CA . GLU A 1 434 ? 23.260 -20.756 -23.406 1.00 89.00 434 GLU A CA 1
ATOM 3400 C C . GLU A 1 434 ? 22.856 -20.763 -24.881 1.00 89.00 434 GLU A C 1
ATOM 3402 O O . GLU A 1 434 ? 21.740 -21.145 -25.227 1.00 89.00 434 GLU A O 1
ATOM 3407 N N . LEU A 1 435 ? 23.759 -20.352 -25.770 1.00 90.00 435 LEU A N 1
ATOM 3408 C CA . LEU A 1 435 ? 23.503 -20.366 -27.211 1.00 90.00 435 LEU A CA 1
ATOM 3409 C C . LEU A 1 435 ? 23.513 -21.788 -27.760 1.00 90.00 435 LEU A C 1
ATOM 3411 O O . LEU A 1 435 ? 24.292 -22.630 -27.315 1.00 90.00 435 LEU A O 1
ATOM 3415 N N . VAL A 1 436 ? 22.694 -22.020 -28.785 1.00 92.56 436 VAL A N 1
ATOM 3416 C CA . VAL A 1 436 ? 22.866 -23.182 -29.656 1.00 92.56 436 VAL A CA 1
ATOM 3417 C C . VAL A 1 436 ? 23.929 -22.842 -30.697 1.00 92.56 436 VAL A C 1
ATOM 3419 O O . VAL A 1 436 ? 23.704 -22.043 -31.614 1.00 92.56 436 VAL A O 1
ATOM 3422 N N . GLU A 1 437 ? 25.098 -23.449 -30.546 1.00 92.12 437 GLU A N 1
ATOM 3423 C CA . GLU A 1 437 ? 26.274 -23.192 -31.365 1.00 92.12 437 GLU A CA 1
ATOM 3424 C C . GLU A 1 437 ? 26.400 -24.239 -32.474 1.00 92.12 437 GLU A C 1
ATOM 3426 O O . GLU A 1 437 ? 26.394 -25.445 -32.198 1.00 92.12 437 GLU A O 1
ATOM 3431 N N . PRO A 1 438 ? 26.538 -23.824 -33.742 1.00 92.56 438 PRO A N 1
ATOM 3432 C CA . PRO A 1 438 ? 26.970 -24.736 -34.784 1.00 92.56 438 PRO A CA 1
ATOM 3433 C C . PRO A 1 438 ? 28.465 -25.079 -34.599 1.00 92.56 438 PRO A C 1
ATOM 3435 O O . PRO A 1 438 ? 29.206 -24.351 -33.930 1.00 92.56 438 PRO A O 1
ATOM 3438 N N . PRO A 1 439 ? 28.947 -26.179 -35.197 1.00 90.75 439 PRO A N 1
ATOM 3439 C CA . PRO A 1 439 ? 30.364 -26.526 -35.157 1.00 90.75 439 PRO A CA 1
ATOM 3440 C C . PRO A 1 439 ? 31.215 -25.444 -35.838 1.00 90.75 439 PRO A C 1
ATOM 3442 O O . PRO A 1 439 ? 30.777 -24.804 -36.788 1.00 90.75 439 PRO A O 1
ATOM 3445 N N . LYS A 1 440 ? 32.466 -25.261 -35.393 1.00 87.25 440 LYS A N 1
ATOM 3446 C CA . LYS A 1 440 ? 33.374 -24.211 -35.910 1.00 87.25 440 LYS A CA 1
ATOM 3447 C C . LYS A 1 440 ? 33.675 -24.312 -37.411 1.00 87.25 440 LYS A C 1
ATOM 3449 O O . LYS A 1 440 ? 34.123 -23.341 -38.004 1.00 87.25 440 LYS A O 1
ATOM 3454 N N . SER A 1 441 ? 33.483 -25.491 -37.996 1.00 88.88 441 SER A N 1
ATOM 3455 C CA . SER A 1 441 ? 33.615 -25.762 -39.430 1.00 88.88 441 SER A CA 1
ATOM 3456 C C . SER A 1 441 ? 32.392 -25.334 -40.250 1.00 88.88 441 SER A C 1
ATOM 3458 O O . SER A 1 441 ? 32.457 -25.391 -41.475 1.00 88.88 441 SER A O 1
ATOM 3460 N N . ALA A 1 442 ? 31.288 -24.940 -39.607 1.00 90.19 442 ALA A N 1
ATOM 3461 C CA . ALA A 1 442 ? 30.088 -24.475 -40.287 1.00 90.19 442 ALA A CA 1
ATOM 3462 C C . ALA A 1 442 ? 30.323 -23.124 -40.973 1.00 90.19 442 ALA A C 1
ATOM 3464 O O . ALA A 1 442 ? 31.077 -22.274 -40.493 1.00 90.19 442 ALA A O 1
ATOM 3465 N N . THR A 1 443 ? 29.640 -22.926 -42.093 1.00 89.50 443 THR A N 1
ATOM 3466 C CA . THR A 1 443 ? 29.729 -21.704 -42.898 1.00 89.50 443 THR A CA 1
ATOM 3467 C C . THR A 1 443 ? 28.583 -20.744 -42.579 1.00 89.50 443 THR A C 1
ATOM 3469 O O . THR A 1 443 ? 27.471 -21.154 -42.250 1.00 89.50 443 THR A O 1
ATOM 3472 N N . VAL A 1 444 ? 28.839 -19.435 -42.637 1.00 90.81 444 VAL A N 1
ATOM 3473 C CA . VAL A 1 444 ? 27.795 -18.423 -42.403 1.00 90.81 444 VAL A CA 1
ATOM 3474 C C . VAL A 1 444 ? 26.737 -18.513 -43.506 1.00 90.81 444 VAL A C 1
ATOM 3476 O O . VAL A 1 444 ? 27.068 -18.618 -44.684 1.00 90.81 444 VAL A O 1
ATOM 3479 N N . GLY A 1 445 ? 25.460 -18.504 -43.112 1.00 87.94 445 GLY A N 1
ATOM 3480 C CA . GLY A 1 445 ? 24.317 -18.709 -44.012 1.00 87.94 445 GLY A CA 1
ATOM 3481 C C . GLY A 1 445 ? 24.025 -20.164 -44.370 1.00 87.94 445 GLY A C 1
ATOM 3482 O O . GLY A 1 445 ? 23.074 -20.450 -45.099 1.00 87.94 445 GLY A O 1
ATOM 3483 N N . GLU A 1 446 ? 24.798 -21.102 -43.827 1.00 90.25 446 GLU A N 1
ATOM 3484 C CA . GLU A 1 446 ? 24.524 -22.519 -43.976 1.00 90.25 446 GLU A CA 1
ATOM 3485 C C . GLU A 1 446 ? 23.217 -22.922 -43.291 1.00 90.25 446 GLU A C 1
ATOM 3487 O O . GLU A 1 446 ? 22.881 -22.488 -42.186 1.00 90.25 446 GLU A O 1
ATOM 3492 N N . ARG A 1 447 ? 22.473 -23.809 -43.953 1.00 87.81 447 ARG A N 1
ATOM 3493 C CA . ARG A 1 447 ? 21.210 -24.310 -43.429 1.00 87.81 447 ARG A CA 1
ATOM 3494 C C . ARG A 1 447 ? 21.451 -25.383 -42.372 1.00 87.81 447 ARG A C 1
ATOM 3496 O O . ARG A 1 447 ? 22.021 -26.429 -42.666 1.00 87.81 447 ARG A O 1
ATOM 3503 N N . VAL A 1 448 ? 20.896 -25.168 -41.182 1.00 89.62 448 VAL A N 1
ATOM 3504 C CA . VAL A 1 448 ? 20.744 -26.230 -40.182 1.00 89.62 448 VAL A CA 1
ATOM 3505 C C . VAL A 1 448 ? 19.624 -27.169 -40.628 1.00 89.62 448 VAL A C 1
ATOM 3507 O O . VAL A 1 448 ? 18.507 -26.736 -40.916 1.00 89.62 448 VAL A O 1
ATOM 3510 N N . THR A 1 449 ? 19.926 -28.459 -40.697 1.00 87.06 449 THR A N 1
ATOM 3511 C CA . THR A 1 449 ? 19.007 -29.515 -41.133 1.00 87.06 449 THR A CA 1
ATOM 3512 C C . THR A 1 449 ? 18.848 -30.573 -40.050 1.00 87.06 449 THR A C 1
ATOM 3514 O O . THR A 1 449 ? 19.712 -30.735 -39.190 1.00 87.06 449 THR A O 1
ATOM 3517 N N . PHE A 1 450 ? 17.739 -31.303 -40.084 1.00 82.38 450 PHE A N 1
ATOM 3518 C CA . PHE A 1 450 ? 17.497 -32.458 -39.224 1.00 82.38 450 PHE A CA 1
ATOM 3519 C C . PHE A 1 450 ? 17.161 -33.658 -40.126 1.00 82.38 450 PHE A C 1
ATOM 3521 O O . PHE A 1 450 ? 16.273 -33.544 -40.981 1.00 82.38 450 PHE A O 1
ATOM 3528 N N . PRO A 1 451 ? 17.875 -34.792 -39.991 1.00 78.06 451 PRO A N 1
ATOM 3529 C CA . PRO A 1 451 ? 17.650 -35.979 -40.810 1.00 78.06 451 PRO A CA 1
ATOM 3530 C C . PRO A 1 451 ? 16.180 -36.423 -40.849 1.00 78.06 451 PRO A C 1
ATOM 3532 O O . PRO A 1 451 ? 15.496 -36.448 -39.830 1.00 78.06 451 PRO A O 1
ATOM 3535 N N . GLY A 1 452 ? 15.689 -36.799 -42.033 1.00 73.69 452 GLY A N 1
ATOM 3536 C CA . GLY A 1 452 ? 14.323 -37.310 -42.214 1.00 73.69 452 GLY A CA 1
ATOM 3537 C C . GLY A 1 452 ? 13.251 -36.252 -42.497 1.00 73.69 452 GLY A C 1
ATOM 3538 O O . GLY A 1 452 ? 12.102 -36.616 -42.741 1.00 73.69 452 GLY A O 1
ATOM 3539 N N . PHE A 1 453 ? 13.608 -34.967 -42.538 1.00 73.56 453 PHE A N 1
ATOM 3540 C CA . PHE A 1 453 ? 12.710 -33.897 -42.970 1.00 73.56 453 PHE A CA 1
ATOM 3541 C C . PHE A 1 453 ? 13.270 -33.212 -44.215 1.00 73.56 453 PHE A C 1
ATOM 3543 O O . PHE A 1 453 ? 14.337 -32.603 -44.189 1.00 73.56 453 PHE A O 1
ATOM 3550 N N . THR A 1 454 ? 12.531 -33.300 -45.316 1.00 68.94 454 THR A N 1
ATOM 3551 C CA . THR A 1 454 ? 12.851 -32.639 -46.586 1.00 68.94 454 THR A CA 1
ATOM 3552 C C . THR A 1 454 ? 11.732 -31.671 -46.939 1.00 68.94 454 THR A C 1
ATOM 3554 O O . THR A 1 454 ? 10.562 -32.043 -46.870 1.00 68.94 454 THR A O 1
ATOM 3557 N N . GLY A 1 455 ? 12.070 -30.446 -47.334 1.00 67.69 455 GLY A N 1
ATOM 3558 C CA . GLY A 1 455 ? 11.085 -29.449 -47.742 1.00 67.69 455 GLY A CA 1
ATOM 3559 C C . GLY A 1 455 ? 11.727 -28.203 -48.343 1.00 67.69 455 GLY A C 1
ATOM 3560 O O . GLY A 1 455 ? 12.903 -27.916 -48.101 1.00 67.69 455 GLY A O 1
ATOM 3561 N N . GLU A 1 456 ? 10.941 -27.480 -49.137 1.00 68.00 456 GLU A N 1
ATOM 3562 C CA . GLU A 1 456 ? 11.288 -26.143 -49.617 1.00 68.00 456 GLU A CA 1
ATOM 3563 C C . GLU A 1 456 ? 11.043 -25.103 -48.516 1.00 68.00 456 GLU A C 1
ATOM 3565 O O . GLU A 1 456 ? 10.239 -25.317 -47.606 1.00 68.00 456 GLU A O 1
ATOM 3570 N N . LEU A 1 457 ? 11.788 -23.999 -48.560 1.00 67.44 457 LEU A N 1
ATOM 3571 C CA . LEU A 1 457 ? 11.681 -22.948 -47.554 1.00 67.44 457 LEU A CA 1
ATOM 3572 C C . LEU A 1 457 ? 10.417 -22.122 -47.781 1.00 67.44 457 LEU A C 1
ATOM 3574 O O . LEU A 1 457 ? 10.203 -21.598 -48.870 1.00 67.44 457 LEU A O 1
ATOM 3578 N N . ASP A 1 458 ? 9.647 -21.922 -46.716 1.00 71.38 458 ASP A N 1
ATOM 3579 C CA . ASP A 1 458 ? 8.729 -20.792 -46.658 1.00 71.38 458 ASP A CA 1
ATOM 3580 C C . ASP A 1 458 ? 9.546 -19.504 -46.452 1.00 71.38 458 ASP A C 1
ATOM 3582 O O . ASP A 1 458 ? 10.305 -19.398 -45.479 1.00 71.38 458 ASP A O 1
ATOM 3586 N N . ASP A 1 459 ? 9.344 -18.501 -47.314 1.00 71.69 459 ASP A N 1
ATOM 3587 C CA . ASP A 1 459 ? 9.957 -17.172 -47.157 1.00 71.69 459 ASP A CA 1
ATOM 3588 C C . ASP A 1 459 ? 9.570 -16.535 -45.809 1.00 71.69 459 ASP A C 1
ATOM 3590 O O . ASP A 1 459 ? 10.399 -15.948 -45.112 1.00 71.69 459 ASP A O 1
ATOM 3594 N N . VAL A 1 460 ? 8.296 -16.673 -45.417 1.00 79.94 460 VAL A N 1
ATOM 3595 C CA . VAL A 1 460 ? 7.760 -16.223 -44.126 1.00 79.94 460 VAL A CA 1
ATOM 3596 C C . VAL A 1 460 ? 6.666 -17.181 -43.644 1.00 79.94 460 VAL A C 1
ATOM 3598 O O . VAL A 1 460 ? 5.633 -17.351 -44.293 1.00 79.94 460 VAL A O 1
ATOM 3601 N N . LEU A 1 461 ? 6.837 -17.743 -42.446 1.00 80.62 461 LEU A N 1
ATOM 3602 C CA . LEU A 1 461 ? 5.851 -18.594 -41.781 1.00 80.62 461 LEU A CA 1
ATOM 3603 C C . LEU A 1 461 ? 4.560 -17.822 -41.473 1.00 80.62 461 LEU A C 1
ATOM 3605 O O . LEU A 1 461 ? 4.581 -16.688 -40.986 1.00 80.62 461 LEU A O 1
ATOM 3609 N N . ASN A 1 462 ? 3.407 -18.465 -41.685 1.00 78.06 462 ASN A N 1
ATOM 3610 C CA . ASN A 1 462 ? 2.103 -17.864 -41.403 1.00 78.06 462 ASN A CA 1
ATOM 3611 C C . ASN A 1 462 ? 1.879 -17.687 -39.882 1.00 78.06 462 ASN A C 1
ATOM 3613 O O . ASN A 1 462 ? 1.671 -18.684 -39.181 1.00 78.06 462 ASN A O 1
ATOM 3617 N N . PRO A 1 463 ? 1.790 -16.444 -39.361 1.00 72.31 463 PRO A N 1
ATOM 3618 C CA . PRO A 1 463 ? 1.666 -16.199 -37.922 1.00 72.31 463 PRO A CA 1
ATOM 3619 C C . PRO A 1 463 ? 0.374 -16.751 -37.312 1.00 72.31 463 PRO A C 1
ATOM 3621 O O . PRO A 1 463 ? 0.346 -17.126 -36.143 1.00 72.31 463 PRO A O 1
ATOM 3624 N N . LYS A 1 464 ? -0.714 -16.834 -38.094 1.00 74.94 464 LYS A N 1
ATOM 3625 C CA . LYS A 1 464 ? -2.007 -17.343 -37.603 1.00 74.94 464 LYS A CA 1
ATOM 3626 C C . LYS A 1 464 ? -1.954 -18.832 -37.259 1.00 74.94 464 LYS A C 1
ATOM 3628 O O . LYS A 1 464 ? -2.783 -19.295 -36.485 1.00 74.94 464 LYS A O 1
ATOM 3633 N N . LYS A 1 465 ? -0.993 -19.567 -37.828 1.00 80.44 465 LYS A N 1
ATOM 3634 C CA . LYS A 1 465 ? -0.823 -21.006 -37.608 1.00 80.44 465 LYS A CA 1
ATOM 3635 C C . LYS A 1 465 ? 0.022 -21.339 -36.374 1.00 80.44 465 LYS A C 1
ATOM 3637 O O . LYS A 1 465 ? 0.086 -22.511 -36.032 1.00 80.44 465 LYS A O 1
ATOM 3642 N N . LYS A 1 466 ? 0.655 -20.348 -35.722 1.00 80.12 466 LYS A N 1
ATOM 3643 C CA . LYS A 1 466 ? 1.523 -20.545 -34.541 1.00 80.12 466 LYS A CA 1
ATOM 3644 C C . LYS A 1 466 ? 2.519 -21.707 -34.710 1.00 80.12 466 LYS A C 1
ATOM 3646 O O . LYS A 1 466 ? 2.657 -22.581 -33.851 1.00 80.12 466 LYS A O 1
ATOM 3651 N N . VAL A 1 467 ? 3.136 -21.769 -35.895 1.00 81.94 467 VAL A N 1
ATOM 3652 C CA . VAL A 1 467 ? 3.968 -22.906 -36.322 1.00 81.94 467 VAL A CA 1
ATOM 3653 C C . VAL A 1 467 ? 5.155 -23.069 -35.381 1.00 81.94 467 VAL A C 1
ATOM 3655 O O . VAL A 1 467 ? 5.382 -24.159 -34.867 1.00 81.94 467 VAL A O 1
ATOM 3658 N N . TRP A 1 468 ? 5.861 -21.976 -35.091 1.00 83.62 468 TRP A N 1
ATOM 3659 C CA . TRP A 1 468 ? 7.003 -21.995 -34.183 1.00 83.62 468 TRP A CA 1
ATO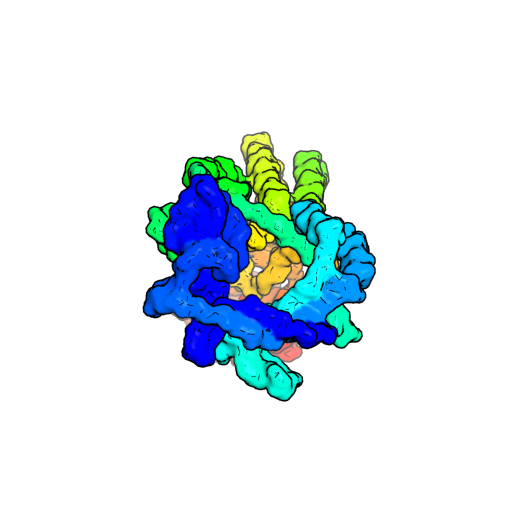M 3660 C C . TRP A 1 468 ? 6.615 -22.434 -32.775 1.00 83.62 468 TRP A C 1
ATOM 3662 O O . TRP A 1 468 ? 7.262 -23.306 -32.207 1.00 83.62 468 TRP A O 1
ATOM 3672 N N . GLU A 1 469 ? 5.515 -21.907 -32.239 1.00 84.00 469 GLU A N 1
ATOM 3673 C CA . GLU A 1 469 ? 5.057 -22.248 -30.897 1.00 84.00 469 GLU A CA 1
ATOM 3674 C C . GLU A 1 469 ? 4.677 -23.723 -30.760 1.00 84.00 469 GLU A C 1
ATOM 3676 O O . GLU A 1 469 ? 4.760 -24.278 -29.669 1.00 84.00 469 GLU A O 1
ATOM 3681 N N . THR A 1 470 ? 4.287 -24.355 -31.867 1.00 84.69 470 THR A N 1
ATOM 3682 C CA . THR A 1 470 ? 3.995 -25.789 -31.934 1.00 84.69 470 THR A CA 1
ATOM 3683 C C . THR A 1 470 ? 5.276 -26.622 -32.053 1.00 84.69 470 THR A C 1
ATOM 3685 O O . THR A 1 470 ? 5.363 -27.703 -31.475 1.00 84.69 470 THR A O 1
ATOM 3688 N N . LEU A 1 471 ? 6.279 -26.137 -32.792 1.00 84.88 471 LEU A N 1
ATOM 3689 C CA . LEU A 1 471 ? 7.545 -26.846 -33.008 1.00 84.88 471 LEU A CA 1
ATOM 3690 C C . LEU A 1 471 ? 8.484 -26.765 -31.799 1.00 84.88 471 LEU A C 1
ATOM 3692 O O . LEU A 1 471 ? 9.074 -27.783 -31.440 1.00 84.88 471 LEU A O 1
ATOM 3696 N N . GLN A 1 472 ? 8.579 -25.600 -31.149 1.00 86.06 472 GLN A N 1
ATOM 3697 C CA . GLN A 1 472 ? 9.499 -25.348 -30.030 1.00 86.06 472 GLN A CA 1
ATOM 3698 C C . GLN A 1 472 ? 9.294 -26.318 -28.855 1.00 86.06 472 GLN A C 1
ATOM 3700 O O . GLN A 1 472 ? 10.239 -26.633 -28.148 1.00 86.06 472 GLN A O 1
ATOM 3705 N N . VAL A 1 473 ? 8.074 -26.843 -28.664 1.00 87.38 473 VAL A N 1
ATOM 3706 C CA . VAL A 1 473 ? 7.747 -27.808 -27.592 1.00 87.38 473 VAL A CA 1
ATOM 3707 C C . VAL A 1 473 ? 8.552 -29.105 -27.728 1.00 87.38 473 VAL A C 1
ATOM 3709 O O . VAL A 1 473 ? 8.759 -29.815 -26.750 1.00 87.38 473 VAL A O 1
ATOM 3712 N N . TYR A 1 474 ? 9.022 -29.408 -28.937 1.00 89.62 474 TYR A N 1
ATOM 3713 C CA . TYR A 1 474 ? 9.825 -30.589 -29.235 1.00 89.62 474 TYR A CA 1
ATOM 3714 C C . TYR A 1 474 ? 11.314 -30.278 -29.422 1.00 89.62 474 TYR A C 1
ATOM 3716 O O . TYR A 1 474 ? 12.059 -31.172 -29.825 1.00 89.62 474 TYR A O 1
ATOM 3724 N N . MET A 1 475 ? 11.743 -29.034 -29.184 1.00 91.38 475 MET A N 1
ATOM 3725 C CA . MET A 1 475 ? 13.146 -28.637 -29.276 1.00 91.38 475 MET A CA 1
ATOM 3726 C C . MET A 1 475 ? 13.803 -28.690 -27.899 1.00 91.38 475 MET A C 1
ATOM 3728 O O . MET A 1 475 ? 13.396 -27.985 -26.974 1.00 91.38 475 MET A O 1
ATOM 3732 N N . ARG A 1 476 ? 14.829 -29.530 -27.764 1.00 93.81 476 ARG A N 1
ATOM 3733 C CA . ARG A 1 476 ? 15.563 -29.735 -26.511 1.00 93.81 476 ARG A CA 1
ATOM 3734 C C . ARG A 1 476 ? 17.016 -30.098 -26.768 1.00 93.81 476 ARG A C 1
ATOM 3736 O O . ARG A 1 476 ? 17.330 -30.599 -27.844 1.00 93.81 476 ARG A O 1
ATOM 3743 N N . SER A 1 477 ? 17.888 -29.866 -25.797 1.00 94.12 477 SER A N 1
ATOM 3744 C CA . SER A 1 477 ? 19.201 -30.507 -25.782 1.00 94.12 477 SER A CA 1
ATOM 3745 C C . SER A 1 477 ? 19.084 -31.947 -25.280 1.00 94.12 477 SER A C 1
ATOM 3747 O O . SER A 1 477 ? 18.181 -32.257 -24.504 1.00 94.12 477 SER A O 1
ATOM 3749 N N . ASP A 1 478 ? 19.971 -32.838 -25.710 1.00 93.12 478 ASP A N 1
ATOM 3750 C CA . ASP A 1 478 ? 20.058 -34.209 -25.195 1.00 93.12 478 ASP A CA 1
ATOM 3751 C C . ASP A 1 478 ? 21.142 -34.365 -24.108 1.00 93.12 478 ASP A C 1
ATOM 3753 O O . ASP A 1 478 ? 21.706 -33.384 -23.609 1.00 93.12 478 ASP A O 1
ATOM 3757 N N . ALA A 1 479 ? 21.409 -35.610 -23.700 1.00 92.12 479 ALA A N 1
ATOM 3758 C CA . ALA A 1 479 ? 22.427 -35.940 -22.704 1.00 92.12 479 ALA A CA 1
ATOM 3759 C C . ALA A 1 479 ? 23.867 -35.658 -23.181 1.00 92.12 479 ALA A C 1
ATOM 3761 O O . ALA A 1 479 ? 24.740 -35.417 -22.349 1.00 92.12 479 ALA A O 1
ATOM 3762 N N . ASP A 1 480 ? 24.100 -35.636 -24.496 1.00 93.50 480 ASP A N 1
ATOM 3763 C CA . ASP A 1 480 ? 25.394 -35.354 -25.128 1.00 93.50 480 ASP A CA 1
ATOM 3764 C C . ASP A 1 480 ? 25.544 -33.868 -25.517 1.00 93.50 480 ASP A C 1
ATOM 3766 O O . ASP A 1 480 ? 26.472 -33.485 -26.249 1.00 93.50 480 ASP A O 1
ATOM 3770 N N . LEU A 1 481 ? 24.640 -33.025 -24.997 1.00 94.88 481 LEU A N 1
ATOM 3771 C CA . LEU A 1 481 ? 24.555 -31.580 -25.216 1.00 94.88 481 LEU A CA 1
ATOM 3772 C C . LEU A 1 481 ? 24.271 -31.197 -26.674 1.00 94.88 481 LEU A C 1
ATOM 3774 O O . LEU A 1 481 ? 24.586 -30.085 -27.106 1.00 94.88 481 LEU A O 1
ATOM 3778 N N . VAL A 1 482 ? 23.687 -32.105 -27.451 1.00 95.06 482 VAL A N 1
ATOM 3779 C CA . VAL A 1 482 ? 23.305 -31.870 -28.841 1.00 95.06 482 VAL A CA 1
ATOM 3780 C C . VAL A 1 482 ? 21.914 -31.253 -28.884 1.00 95.06 482 VAL A C 1
ATOM 3782 O O . VAL A 1 482 ? 20.997 -31.703 -28.203 1.00 95.06 482 VAL A O 1
ATOM 3785 N N . ALA A 1 483 ? 21.751 -30.202 -29.684 1.00 94.25 483 ALA A N 1
ATOM 3786 C CA . ALA A 1 483 ? 20.449 -29.601 -29.929 1.00 94.25 483 ALA A CA 1
ATOM 3787 C C . ALA A 1 483 ? 19.616 -30.506 -30.843 1.00 94.25 483 ALA A C 1
ATOM 3789 O O . ALA A 1 483 ? 20.049 -30.843 -31.945 1.00 94.25 483 ALA A O 1
ATOM 3790 N N . CYS A 1 484 ? 18.406 -30.854 -30.413 1.00 93.19 484 CYS A N 1
ATOM 3791 C CA . CYS A 1 484 ? 17.549 -31.829 -31.076 1.00 93.19 484 CYS A CA 1
ATOM 3792 C C . CYS A 1 484 ? 16.128 -31.293 -31.295 1.00 93.19 484 CYS A C 1
ATOM 3794 O O . CYS A 1 484 ? 15.584 -30.551 -30.476 1.00 93.19 484 CYS A O 1
ATOM 3796 N N . TYR A 1 485 ? 15.492 -31.727 -32.384 1.00 91.75 485 TYR A N 1
ATOM 3797 C CA . TYR A 1 485 ? 14.053 -31.603 -32.621 1.00 91.75 485 TYR A CA 1
ATOM 3798 C C . TYR A 1 485 ? 13.439 -33.004 -32.653 1.00 91.75 485 TYR A C 1
ATOM 3800 O O . TYR A 1 485 ? 13.803 -33.804 -33.510 1.00 91.75 485 TYR A O 1
ATOM 3808 N N . LYS A 1 486 ? 12.516 -33.320 -31.733 1.00 89.38 486 LYS A N 1
ATOM 3809 C CA . LYS A 1 486 ? 11.959 -34.684 -31.570 1.00 89.38 486 LYS A CA 1
ATOM 3810 C C . LYS A 1 486 ? 13.054 -35.763 -31.507 1.00 89.38 486 LYS A C 1
ATOM 3812 O O . LYS A 1 486 ? 12.950 -36.787 -32.173 1.00 89.38 486 LYS A O 1
ATOM 3817 N N . ASP A 1 487 ? 14.111 -35.489 -30.742 1.00 88.56 487 ASP A N 1
ATOM 3818 C CA . ASP A 1 487 ? 15.282 -36.366 -30.564 1.00 88.56 487 ASP A CA 1
ATOM 3819 C C . ASP A 1 487 ? 16.125 -36.601 -31.827 1.00 88.56 487 ASP A C 1
ATOM 3821 O O . ASP A 1 487 ? 16.991 -37.471 -31.856 1.00 88.56 487 ASP A O 1
ATOM 3825 N N . ILE A 1 488 ? 15.907 -35.797 -32.870 1.00 91.25 488 ILE A N 1
ATOM 3826 C CA . ILE A 1 488 ? 16.719 -35.798 -34.084 1.00 91.25 488 ILE A CA 1
ATOM 3827 C C . ILE A 1 488 ? 17.689 -34.613 -34.016 1.00 91.25 488 ILE A C 1
ATOM 3829 O O . ILE A 1 488 ? 17.234 -33.479 -33.830 1.00 91.25 488 ILE A O 1
ATOM 3833 N N . PRO A 1 489 ? 19.003 -34.840 -34.181 1.00 92.44 489 PRO A N 1
ATOM 3834 C CA . PRO A 1 489 ? 20.004 -33.799 -34.011 1.00 92.44 489 PRO A CA 1
ATOM 3835 C C . PRO A 1 489 ? 19.905 -32.733 -35.102 1.00 92.44 489 PRO A C 1
ATOM 3837 O O . PRO A 1 489 ? 19.711 -33.029 -36.286 1.00 92.44 489 PRO A O 1
ATOM 3840 N N . LEU A 1 490 ? 20.087 -31.481 -34.694 1.00 92.94 490 LEU A N 1
ATOM 3841 C CA . LEU A 1 490 ? 20.313 -30.358 -35.590 1.00 92.94 490 LEU A CA 1
ATOM 3842 C C . LEU A 1 490 ? 21.741 -30.460 -36.134 1.00 92.94 490 LEU A C 1
ATOM 3844 O O . LEU A 1 490 ? 22.707 -30.552 -35.376 1.00 92.94 490 LEU A O 1
ATOM 3848 N N . THR A 1 491 ? 21.868 -30.458 -37.456 1.00 91.75 491 THR A N 1
ATOM 3849 C CA . THR A 1 491 ? 23.118 -30.738 -38.168 1.00 91.75 491 THR A CA 1
ATOM 3850 C C . THR A 1 491 ? 23.415 -29.696 -39.235 1.00 91.75 491 THR A C 1
ATOM 3852 O O . THR A 1 491 ? 22.520 -29.206 -39.926 1.00 91.75 491 THR A O 1
ATOM 3855 N N . THR A 1 492 ? 24.696 -29.395 -39.386 1.00 91.12 492 THR A N 1
ATOM 3856 C CA . THR A 1 492 ? 25.299 -28.710 -40.527 1.00 91.12 492 THR A CA 1
ATOM 3857 C C . THR A 1 492 ? 26.215 -29.701 -41.259 1.00 91.12 492 THR A C 1
ATOM 3859 O O . THR A 1 492 ? 26.489 -30.799 -40.768 1.00 91.12 492 THR A O 1
ATOM 3862 N N . THR A 1 493 ? 26.739 -29.328 -42.421 1.00 87.19 493 THR A N 1
ATOM 3863 C CA . THR A 1 493 ? 27.807 -30.057 -43.127 1.00 87.19 493 THR A CA 1
ATOM 3864 C C . THR A 1 493 ? 29.064 -30.223 -42.268 1.00 87.19 493 THR A C 1
ATOM 3866 O O . THR A 1 493 ? 29.803 -31.190 -42.440 1.00 87.19 493 THR A O 1
ATOM 3869 N N . GLY A 1 494 ? 29.282 -29.317 -41.309 1.00 84.94 494 GLY A N 1
ATOM 3870 C CA . GLY A 1 494 ? 30.384 -29.356 -40.352 1.00 84.94 494 GLY A CA 1
ATOM 3871 C C . GLY A 1 494 ? 30.157 -30.250 -39.127 1.00 84.94 494 GLY A C 1
ATOM 3872 O O . GLY A 1 494 ? 31.107 -30.460 -38.371 1.00 84.94 494 GLY A O 1
ATOM 3873 N N . GLY A 1 495 ? 28.941 -30.767 -38.904 1.00 91.12 495 GLY A N 1
ATOM 3874 C CA . GLY A 1 495 ? 28.596 -31.620 -37.758 1.00 91.12 495 GLY A CA 1
ATOM 3875 C C . GLY A 1 495 ? 27.340 -31.178 -36.996 1.00 91.12 495 GLY A C 1
ATOM 3876 O O . GLY A 1 495 ? 26.485 -30.476 -37.523 1.00 91.12 495 GLY A O 1
ATOM 3877 N N . VAL A 1 496 ? 27.207 -31.617 -35.743 1.00 94.06 496 VAL A N 1
ATOM 3878 C CA . VAL A 1 496 ? 26.024 -31.349 -34.903 1.00 94.06 496 VAL A CA 1
ATOM 3879 C C . VAL A 1 496 ? 26.096 -29.996 -34.191 1.00 94.06 496 VAL A C 1
ATOM 3881 O O . VAL A 1 496 ? 27.165 -29.587 -33.736 1.00 94.06 496 VAL A O 1
ATOM 3884 N N . CYS A 1 497 ? 24.952 -29.329 -34.045 1.00 94.44 497 CYS A N 1
ATOM 3885 C CA . CYS A 1 497 ? 24.801 -28.126 -33.227 1.00 94.44 497 CYS A CA 1
ATOM 3886 C C . CYS A 1 497 ? 24.722 -28.500 -31.741 1.00 94.44 497 CYS A C 1
ATOM 3888 O O . CYS A 1 497 ? 23.996 -29.426 -31.374 1.00 94.44 497 CYS A O 1
ATOM 3890 N N . LYS A 1 498 ? 25.442 -27.781 -30.878 1.00 94.88 498 LYS A N 1
ATOM 3891 C CA . LYS A 1 498 ? 25.563 -28.100 -29.449 1.00 94.88 498 LYS A CA 1
ATOM 3892 C C . LYS A 1 498 ? 25.278 -26.909 -28.548 1.00 94.88 498 LYS A C 1
ATOM 3894 O O . LYS A 1 498 ? 25.291 -25.763 -28.982 1.00 94.88 498 LYS A O 1
ATOM 3899 N N . VAL A 1 499 ? 25.046 -27.207 -27.279 1.00 92.75 499 VAL A N 1
ATOM 3900 C CA . VAL A 1 499 ? 25.008 -26.243 -26.174 1.00 92.75 499 VAL A CA 1
ATOM 3901 C C . VAL A 1 499 ? 26.155 -26.544 -25.211 1.00 92.75 499 VAL A C 1
ATOM 3903 O O . VAL A 1 499 ? 26.760 -27.614 -25.276 1.00 92.75 499 VAL A O 1
ATOM 3906 N N . SER A 1 500 ? 26.524 -25.598 -24.350 1.00 90.62 500 SER A N 1
ATOM 3907 C CA . SER A 1 500 ? 27.760 -25.722 -23.568 1.00 90.62 500 SER A CA 1
ATOM 3908 C C . SER A 1 500 ? 27.629 -26.671 -22.374 1.00 90.62 500 SER A C 1
ATOM 3910 O O . SER A 1 500 ? 28.588 -27.363 -22.042 1.00 90.62 500 SER A O 1
ATOM 3912 N N . SER A 1 501 ? 26.474 -26.698 -21.704 1.00 90.94 501 SER A N 1
ATOM 3913 C CA . SER A 1 501 ? 26.257 -27.530 -20.512 1.00 90.94 501 SER A CA 1
ATOM 3914 C C . SER A 1 501 ? 24.797 -27.831 -20.153 1.00 90.94 501 SER A C 1
ATOM 3916 O O . SER A 1 501 ? 24.558 -28.666 -19.284 1.00 90.94 501 SER A O 1
ATOM 3918 N N . ILE A 1 502 ? 23.816 -27.173 -20.776 1.00 90.25 502 ILE A N 1
ATOM 3919 C CA . ILE A 1 502 ? 22.393 -27.432 -20.510 1.00 90.25 502 ILE A CA 1
ATOM 3920 C C . ILE A 1 502 ? 21.982 -28.756 -21.180 1.00 90.25 502 ILE A C 1
ATOM 3922 O O . ILE A 1 502 ? 21.894 -28.817 -22.402 1.00 90.25 502 ILE A O 1
ATOM 3926 N N . SER A 1 503 ? 21.733 -29.819 -20.410 1.00 91.12 503 SER A N 1
ATOM 3927 C CA . SER A 1 503 ? 21.383 -31.162 -20.916 1.00 91.12 503 SER A CA 1
ATOM 3928 C C . SER A 1 503 ? 19.922 -31.525 -20.646 1.00 91.12 503 SER A C 1
ATOM 3930 O O . SER A 1 503 ? 19.463 -31.322 -19.526 1.00 91.12 503 SER A O 1
ATOM 3932 N N . ASN A 1 504 ? 19.242 -32.178 -21.595 1.00 89.75 504 ASN A N 1
ATOM 3933 C CA . ASN A 1 504 ? 17.847 -32.642 -21.461 1.00 89.75 504 ASN A CA 1
ATOM 3934 C C . ASN A 1 504 ? 16.813 -31.529 -21.215 1.00 89.75 504 ASN A C 1
ATOM 3936 O O . ASN A 1 504 ? 15.741 -31.786 -20.672 1.00 89.75 504 ASN A O 1
ATOM 3940 N N . ASP A 1 505 ? 17.121 -30.312 -21.653 1.00 91.00 505 ASP A N 1
ATOM 3941 C CA . ASP A 1 505 ? 16.397 -29.091 -21.304 1.00 91.00 505 ASP A CA 1
ATOM 3942 C C . ASP A 1 505 ? 15.914 -28.347 -22.559 1.00 91.00 505 ASP A C 1
ATOM 3944 O O . ASP A 1 505 ? 16.327 -28.632 -23.686 1.00 91.00 505 ASP A O 1
ATOM 3948 N N . SER A 1 506 ? 15.006 -27.388 -22.379 1.00 89.38 506 SER A N 1
ATOM 3949 C CA . SER A 1 506 ? 14.307 -26.730 -23.493 1.00 89.38 506 SER A CA 1
ATOM 3950 C C . SER A 1 506 ? 15.196 -25.805 -24.342 1.00 89.38 506 SER A C 1
ATOM 3952 O O . SER A 1 506 ? 16.012 -25.052 -23.809 1.00 89.38 506 SER A O 1
ATOM 3954 N N . ILE A 1 507 ? 14.973 -25.795 -25.664 1.00 87.88 507 ILE A N 1
ATOM 3955 C CA . ILE A 1 507 ? 15.556 -24.828 -26.614 1.00 87.88 507 ILE A CA 1
ATOM 3956 C C . ILE A 1 507 ? 14.457 -23.891 -27.123 1.00 87.88 507 ILE A C 1
ATOM 3958 O O . ILE A 1 507 ? 13.376 -24.345 -27.504 1.00 87.88 507 ILE A O 1
ATOM 3962 N N . LYS A 1 508 ? 14.724 -22.581 -27.124 1.00 79.81 508 LYS A N 1
ATOM 3963 C CA . LYS A 1 508 ? 13.742 -21.524 -27.408 1.00 79.81 508 LYS A CA 1
ATOM 3964 C C . LYS A 1 508 ? 14.239 -20.465 -28.379 1.00 79.81 508 LYS A C 1
ATOM 3966 O O . LYS A 1 508 ? 15.469 -20.288 -28.518 1.00 79.81 508 LYS A O 1
#

Sequence (508 aa):
MRDVKQRMVGKLGYLKAEWRVVGTCPDGGCNYDSARGDQCEKCGKLLNPTELKEPRCKTCQNTPRIRDTRHLFLELPLLKDKLVEYINKMSVAGSWSQNAIYTTQAWLTEGLKARSITRDLKWGVPVPHENFKDKVMFLCTLLGSGENWTLMKSISVTEYLNYEAGKFSKSKGVGVFGNDVKDTKIPVEVSDTLFTWDDLQAKLNNELLSKLGNFINRVLSFIAKPPGYDSITPEAPNAESQPLTKALSERVGKHLEQYIEAMEKVKLKQGVRTAMSLSSEGNAYLQLYKEDQPSCSTVMRTAVGLVHILACLLEPFIPSFSIGVIFVWTNILQVFKQLNLSPQAQISLCEEKGDVDRARRPWEIIPPGHKFEIDVGEAQPRTVVTGLVKYIPLEEMQNRLVCVLCSLKPAAMGGIKSHAKVLAASNDDHTKVELVEPPKSATVGERVTFPGFTGELDDVLNPKKKVWETLQVYMRSDADLVACYKDIPLTTTGGVCKVSSISNDSIK